Protein AF-A0A0F0H0Y7-F1 (afdb_monomer)

Organism: Lentzea aerocolonigenes (NCBI:txid68170)

Nearest PDB structures (foldseek):
  8iyj-assembly1_V0  TM=3.635E-01  e=3.062E+00  Mus musculus
  8to0-assembly1_I  TM=4.991E-01  e=9.858E+00  Mus musculus
  7p3r-assembly1_D  TM=2.251E-01  e=3.666E+00  Vibrio cholerae O1 biovar El Tor str. N16961

pLDDT: mean 72.11, std 17.73, range [25.31, 97.62]

Radius of gyration: 48.22 Å; Cα contacts (8 Å, |Δi|>4): 812; chains: 1; bounding box: 88×88×118 Å

Secondary structure (DSSP, 8-state):
----EEEEE-EEEEEEEEEEEPPTTPEEEESS-TT-PPPHHHHHHHHHTTTTT--SEEEE--SSS--EEEEEEEEPPPHHHHHHHHHHPPTT-EEEETT-TT--S-EES-S-HHHHTTSSS---SSSHHHHTTT-SEEEEES--SBP-TTS------S-----SS---TTHHHHHHHHHHHHHHHHTS-HHHHHHHHHHS-HHHHHHHTTSHHHHHHHHHHHHHHHHHHHHHHHHHHHHHHS-TTTHHHHTSSTTHHHHHHHHHHHHHHHHTTSS-HHHHHHHHHHS-HHHHHHHHHH-HHHHHHHHHHHHH-BTB--HHHHHHHHHHHHHHHHHHHHT-TT--S-EEEEEEEETTEEEE-TTHHHH-TTSHHHHHHHHHHHHHHHTS-EEEEEEEEE--TTS--EEESHHHHHTHHHHHHHHHT-TT-BPP-------TT------S-HHHHHHHHHHHHHHHHHHHHHHTT-TT-HHHHHHHHHHHHHHHHHHHHHHHHHHHHHHHHHHHHHHHHHHHHHHHHHHHHHHHHHTT--GGGTHHHHHS-----PPPSS-TTHHHH-HHHHHHH-SSS------TTHHHHHH-GGGTTS-HHHHHHHHHHHHHHHHHHHHHHHHHHHHHHHHHHHHHHHHHHHHHHHHHHTT-

Mean predicted aligned error: 20.52 Å

InterPro domains:
  IPR049002 Putative adhesin Stv domain [PF21527] (6-113)

Foldseek 3Di:
DDLDAEEEEAAKAFAPPAKAFAAALAKEFAAADAQFWHQLLLSLVCQLVVNPLDGPDIFHQHLVDRTIDGFIKGWFDAPLSVVLSVLRHDPPYHYHTHPPDPRPTIFTQFPCRPVCVVHSRDHCGPGPCNVSVSHSYYYYHYTNRHDPVPDDSDPPPDDDDDPPDDDDDRNVVVVVVLVVVVVVLVPDDPVVNVVVLVVDDSSNNSSNCSHPVSVLSVLLVVLVVLCVQQNLLSSLQSLVSDDPVSNVSVPPDPPNVVSNVVVVVVLVCVVVVVDALQCLLVVVVVDDPSNLVSCCVNPVPSSVRSVVSCVVAVNGCDPVNLLVLQLVQVVVVLVVVVVPPPDPDKDFWKWWDDPLHIHTNLVVLVVPCPDPVSVSSSVSNNVVRVVTDIDGSQWIWDDPDPDAIEIDGNRCVVNVVSVVVSCVVDPRYDHDPDDDADDPPQLDDDDDFDPLVVLSVLLVVLVVLLVVVVVVDDDPDPSNVVSLVVNLVSLVVSLVVLVVVLVLLVVLLVLLVVLLVLLVVLLVLLVVLLVCVVVPHDSVVSLVVNLPDDDDQDDDSDDPVRLVSPVVLVVLVPPDPDDLRVPPCLNVQLVPPVNVPDDSSVSSVVNSVSSVVVNVSSVSSSVVSVVVSVVSVVVSCVSSCVSSNVVRNSVD

Solvent-accessible surface area (backbone atoms only — not comparable to full-atom values): 36136 Å² total; per-residue (Å²): 131,77,74,37,61,31,39,42,36,27,49,30,25,20,57,90,92,43,56,22,65,38,39,44,66,20,35,39,30,28,66,36,54,88,62,29,71,43,57,57,36,59,47,45,43,28,47,49,50,76,50,71,43,58,58,79,40,76,49,63,14,38,67,88,51,94,40,70,44,73,30,36,29,28,26,53,56,55,73,66,56,48,51,42,53,58,64,31,48,46,92,88,63,47,76,46,55,36,54,50,95,85,43,90,56,68,41,28,38,47,73,42,41,73,65,37,62,73,44,66,26,57,55,85,42,85,9,51,51,29,74,46,65,64,37,40,32,36,36,44,39,36,25,34,21,70,62,60,95,86,57,78,88,71,78,82,76,90,75,78,92,79,81,90,84,80,88,66,92,52,51,63,55,53,51,52,52,51,48,53,53,48,55,56,50,68,73,43,56,69,75,53,38,54,55,54,54,72,67,43,56,69,46,54,42,45,37,49,47,49,38,66,76,49,29,35,50,49,43,23,49,52,33,51,50,28,30,77,70,20,30,48,33,22,27,38,40,51,51,70,70,43,55,83,85,51,41,66,30,39,42,74,46,90,64,46,53,61,40,35,51,51,41,50,53,60,53,45,29,53,78,71,57,79,42,50,52,50,46,19,16,62,56,55,67,72,47,50,74,52,32,53,56,21,28,44,75,57,39,48,68,62,36,52,53,41,53,50,28,22,65,78,18,67,88,16,65,47,74,67,53,53,44,55,50,32,51,54,49,39,52,50,55,50,51,59,58,66,68,49,88,75,74,85,65,76,43,70,35,36,25,32,53,48,100,70,41,60,37,60,44,64,68,58,48,74,73,48,68,87,40,78,70,54,30,53,53,29,54,53,50,50,57,55,47,73,77,39,60,73,31,76,55,10,31,32,43,38,65,53,92,97,51,68,39,20,57,39,46,66,48,45,64,78,29,41,72,42,53,55,53,56,32,74,73,43,96,74,51,39,71,70,83,86,85,62,70,54,75,96,83,69,93,76,85,82,78,98,42,79,67,64,50,58,47,50,54,51,41,52,51,37,50,52,51,33,50,55,48,56,72,72,68,52,92,85,35,72,64,44,57,50,35,53,52,52,37,49,52,47,42,50,53,41,46,53,51,50,49,55,48,50,56,50,50,50,51,50,47,52,53,54,49,53,55,51,62,66,47,50,64,54,49,52,51,43,46,53,48,43,53,37,44,76,74,67,47,66,61,81,77,49,49,62,69,62,68,69,61,74,80,73,84,74,73,71,92,57,52,80,69,59,40,66,70,34,61,73,58,31,61,72,70,57,70,64,92,63,78,81,67,71,62,87,52,54,68,56,62,76,66,38,75,93,58,67,86,54,65,67,66,60,56,43,48,53,51,38,51,53,40,51,52,44,48,52,55,50,48,52,46,50,50,52,48,47,53,49,48,48,55,48,45,57,46,48,48,52,49,46,47,56,40,55,27,50,48,22,48,72,68,106

Sequence (652 aa):
MSRGTVFLMGHGAVADGEHARVPAGTRLHLYALAGENLAWPVGLAAVSTAGASGALTVVTGSGDEAIMCPNVTLGPLSPSDVEQARAIAPSGVRLVLAGEQGDTGVRPLCDQPDVCGSAAGEHRCTGWFGVLADATDLHLLACLSAADPGAPLTVVTGEERYWTDRGEVGTATLVEELEEIAEDFAKLPDEQKVITYYSWPTATRALMRGIGSIDEWAVALHGCEAYDRDGPFGLLRHVRGLDPRQRPAAFNVVGLEAVVRWAEEWISQWRSGTAGPEDAARRWATLGERDRLALAETDPEVHEVVRAWARAFPDGVEAETVRLIADAHNRAVLAELVDLSDFTDDETIDCVVGDGIAVLAPKLLEDRDDEAVNAQAAGVLRRWCAGHPVFPDGVVITVPDDEQPELTGLAVEAARPYWAELAAGGPLLMMPIRRRTLGLAELTSFADTTIPEACNAAVRTLVADYNAVAAAGESGSAALRAARRKLRAAVRERDELVHELADRLTRVFNQTVEYYLAAQPFGELCRAALHGVELGADLALVLPGLAEYRFLKLPSPLTAAEAKEWPALAEHVTGTGEFLVAPEDGRDDLLDPARQGEKPGARLAELVHGMEVYEEVVGGRVHAFQIFAQEMAERFETALDDGEQLLSELDA

Structure (mmCIF, N/CA/C/O backbone):
data_AF-A0A0F0H0Y7-F1
#
_entry.id   AF-A0A0F0H0Y7-F1
#
loop_
_atom_site.group_PDB
_atom_site.id
_atom_site.type_symbol
_atom_site.label_atom_id
_atom_site.label_alt_id
_atom_site.label_comp_id
_atom_site.label_asym_id
_atom_site.label_entity_id
_atom_site.label_seq_id
_atom_site.pdbx_PDB_ins_code
_atom_site.Cartn_x
_atom_site.Cartn_y
_atom_site.Cartn_z
_atom_site.occupancy
_atom_site.B_iso_or_equiv
_atom_site.auth_seq_id
_atom_site.auth_comp_id
_atom_site.auth_asym_id
_atom_site.auth_atom_id
_atom_site.pdbx_PDB_model_num
ATOM 1 N N . MET A 1 1 ? 17.834 -26.950 -36.581 1.00 40.81 1 MET A N 1
ATOM 2 C CA . MET A 1 1 ? 18.018 -25.604 -36.005 1.00 40.81 1 MET A CA 1
ATOM 3 C C . MET A 1 1 ? 19.162 -24.964 -36.764 1.00 40.81 1 MET A C 1
ATOM 5 O O . MET A 1 1 ? 20.220 -25.576 -36.844 1.00 40.81 1 MET A O 1
ATOM 9 N N . SER A 1 2 ? 18.915 -23.860 -37.468 1.00 38.28 2 SER A N 1
ATOM 10 C CA . SER A 1 2 ? 19.955 -23.181 -38.244 1.00 38.28 2 SER A CA 1
ATOM 11 C C . SER A 1 2 ? 21.007 -22.630 -37.287 1.00 38.28 2 SER A C 1
ATOM 13 O O . SER A 1 2 ? 20.664 -21.832 -36.419 1.00 38.28 2 SER A O 1
ATOM 15 N N . ARG A 1 3 ? 22.270 -23.038 -37.463 1.00 53.25 3 ARG A N 1
ATOM 16 C CA . ARG A 1 3 ? 23.423 -22.236 -37.027 1.00 53.25 3 ARG A CA 1
ATOM 17 C C . ARG A 1 3 ? 23.171 -20.817 -37.533 1.00 53.25 3 ARG A C 1
ATOM 19 O O . ARG A 1 3 ? 22.912 -20.663 -38.727 1.00 53.25 3 ARG A O 1
ATOM 26 N N . GLY A 1 4 ? 23.063 -19.849 -36.635 1.00 72.44 4 GLY A N 1
ATOM 27 C CA . GLY A 1 4 ? 22.328 -18.626 -36.940 1.00 72.44 4 GLY A CA 1
ATOM 28 C C . GLY A 1 4 ? 22.895 -17.403 -36.252 1.00 72.44 4 GLY A C 1
ATOM 29 O O . GLY A 1 4 ? 23.559 -17.509 -35.225 1.00 72.44 4 GLY A O 1
ATOM 30 N N . THR A 1 5 ? 22.614 -16.255 -36.858 1.00 87.88 5 THR A N 1
ATOM 31 C CA . THR A 1 5 ? 22.876 -14.926 -36.316 1.00 87.88 5 THR A CA 1
ATOM 32 C C . THR A 1 5 ? 22.179 -14.753 -34.970 1.00 87.88 5 THR A C 1
ATOM 34 O O . THR A 1 5 ? 20.967 -14.958 -34.860 1.00 87.88 5 THR A O 1
ATOM 37 N N . VAL A 1 6 ? 22.948 -14.374 -33.953 1.00 93.31 6 VAL A N 1
ATOM 38 C CA . VAL A 1 6 ? 22.487 -14.116 -32.589 1.00 93.31 6 VAL A CA 1
ATOM 39 C C . VAL A 1 6 ? 22.827 -12.684 -32.213 1.00 93.31 6 VAL A C 1
ATOM 41 O O . VAL A 1 6 ? 23.955 -12.246 -32.416 1.00 93.31 6 VAL A O 1
ATOM 44 N N . PHE A 1 7 ? 21.870 -11.971 -31.631 1.00 94.81 7 PHE A N 1
ATOM 45 C CA . PHE A 1 7 ? 22.094 -10.674 -31.000 1.00 94.81 7 PHE A CA 1
ATOM 46 C C . PHE A 1 7 ? 22.129 -10.884 -29.497 1.00 94.81 7 PHE A C 1
ATOM 48 O O . PHE A 1 7 ? 21.162 -11.389 -28.934 1.00 94.81 7 PHE A O 1
ATOM 55 N N . LEU A 1 8 ? 23.239 -10.528 -28.864 1.00 94.50 8 LEU A N 1
ATOM 56 C CA . LEU A 1 8 ? 23.427 -10.575 -27.423 1.00 94.50 8 LEU A CA 1
ATOM 57 C C . LEU A 1 8 ? 23.456 -9.142 -26.894 1.00 94.50 8 LEU A C 1
ATOM 59 O O . LEU A 1 8 ? 24.340 -8.372 -27.267 1.00 94.50 8 LEU A O 1
ATOM 63 N N . MET A 1 9 ? 22.496 -8.793 -26.042 1.00 93.94 9 MET A N 1
ATOM 64 C CA . MET A 1 9 ? 22.323 -7.436 -25.523 1.00 93.94 9 MET A CA 1
ATOM 65 C C . MET A 1 9 ? 22.346 -7.421 -23.992 1.00 93.94 9 MET A C 1
ATOM 67 O O . MET A 1 9 ? 21.744 -8.282 -23.349 1.00 93.94 9 MET A O 1
ATOM 71 N N . GLY A 1 10 ? 23.039 -6.441 -23.413 1.00 91.38 10 GLY A N 1
ATOM 72 C CA . GLY A 1 10 ? 23.183 -6.283 -21.965 1.00 91.38 10 GLY A CA 1
ATOM 73 C C . GLY A 1 10 ? 23.973 -5.029 -21.593 1.00 91.38 10 GLY A C 1
ATOM 74 O O . GLY A 1 10 ? 24.615 -4.416 -22.448 1.00 91.38 10 GLY A O 1
ATOM 75 N N . HIS A 1 11 ? 23.962 -4.653 -20.313 1.00 86.88 11 HIS A N 1
ATOM 76 C CA . HIS A 1 11 ? 24.854 -3.599 -19.823 1.00 86.88 11 HIS A CA 1
ATOM 77 C C . HIS A 1 11 ? 26.279 -4.148 -19.731 1.00 86.88 11 HIS A C 1
ATOM 79 O O . HIS A 1 11 ? 26.559 -5.008 -18.900 1.00 86.88 11 HIS A O 1
ATOM 85 N N . GLY A 1 12 ? 27.158 -3.687 -20.620 1.00 86.00 12 GLY A N 1
ATOM 86 C CA . GLY A 1 12 ? 28.533 -4.171 -20.721 1.00 86.00 12 GLY A CA 1
ATOM 87 C C . GLY A 1 12 ? 29.523 -3.391 -19.871 1.00 86.00 12 GLY A C 1
ATOM 88 O O . GLY A 1 12 ? 29.410 -2.178 -19.729 1.00 86.00 12 GLY A O 1
ATOM 89 N N . ALA A 1 13 ? 30.510 -4.107 -19.350 1.00 84.94 13 ALA A N 1
ATOM 90 C CA . ALA A 1 13 ? 31.694 -3.555 -18.714 1.00 84.94 13 ALA A CA 1
ATOM 91 C C . ALA A 1 13 ? 32.926 -4.369 -19.097 1.00 84.94 13 ALA A C 1
ATOM 93 O O . ALA A 1 13 ? 32.870 -5.599 -19.159 1.00 84.94 13 ALA A O 1
ATOM 94 N N . VAL A 1 14 ? 34.048 -3.692 -19.321 1.00 83.12 14 VAL A N 1
ATOM 95 C CA . VAL A 1 14 ? 35.339 -4.332 -19.591 1.00 83.12 14 VAL A CA 1
ATOM 96 C C . VAL A 1 14 ? 36.247 -4.118 -18.385 1.00 83.12 14 VAL A C 1
ATOM 98 O O . VAL A 1 14 ? 36.438 -2.989 -17.947 1.00 83.12 14 VAL A O 1
ATOM 101 N N . ALA A 1 15 ? 36.802 -5.192 -17.828 1.00 77.31 15 ALA A N 1
ATOM 102 C CA . ALA A 1 15 ? 37.879 -5.069 -16.852 1.00 77.31 15 ALA A CA 1
ATOM 103 C C . ALA A 1 15 ? 39.193 -4.733 -17.576 1.00 77.31 15 ALA A C 1
ATOM 105 O O . ALA A 1 15 ? 39.486 -5.294 -18.638 1.00 77.31 15 ALA A O 1
ATOM 106 N N . ASP A 1 16 ? 39.983 -3.816 -17.016 1.00 72.75 16 ASP A N 1
ATOM 107 C CA . ASP A 1 16 ? 41.214 -3.335 -17.648 1.00 72.75 16 ASP A CA 1
ATOM 108 C C . ASP A 1 16 ? 42.163 -4.486 -18.013 1.00 72.75 16 ASP A C 1
ATOM 110 O O . ASP A 1 16 ? 42.588 -5.277 -17.171 1.00 72.75 16 ASP A O 1
ATOM 114 N N . GLY A 1 17 ? 42.525 -4.559 -19.297 1.00 70.50 17 GLY A N 1
ATOM 115 C CA . GLY A 1 17 ? 43.460 -5.555 -19.822 1.00 70.50 17 GLY A CA 1
ATOM 116 C C . GLY A 1 17 ? 42.882 -6.962 -20.014 1.00 70.50 17 GLY A C 1
ATOM 117 O O . GLY A 1 17 ? 43.587 -7.822 -20.550 1.00 70.50 17 GLY A O 1
ATOM 118 N N . GLU A 1 18 ? 41.619 -7.212 -19.664 1.00 83.69 18 GLU A N 1
ATOM 119 C CA . GLU A 1 18 ? 41.000 -8.523 -19.853 1.00 83.69 18 GLU A CA 1
ATOM 120 C C . GLU A 1 18 ? 40.531 -8.754 -21.292 1.00 83.69 18 GLU A C 1
ATOM 122 O O . GLU A 1 18 ? 39.771 -7.979 -21.877 1.00 83.69 18 GLU A O 1
ATOM 127 N N . HIS A 1 19 ? 40.958 -9.882 -21.858 1.00 87.25 19 HIS A N 1
ATOM 128 C CA . HIS A 1 19 ? 40.626 -10.276 -23.220 1.00 87.25 19 HIS A CA 1
ATOM 129 C C . HIS A 1 19 ? 40.159 -11.731 -23.271 1.00 87.25 19 HIS A C 1
ATOM 131 O O . HIS A 1 19 ? 40.652 -12.590 -22.541 1.00 87.25 19 HIS A O 1
ATOM 137 N N . ALA A 1 20 ? 39.242 -12.021 -24.190 1.00 89.31 20 ALA A N 1
ATOM 138 C CA . ALA A 1 20 ? 38.773 -13.363 -24.496 1.00 89.31 20 ALA A CA 1
ATOM 139 C C . ALA A 1 20 ? 39.093 -13.718 -25.951 1.00 89.31 20 ALA A C 1
ATOM 141 O O . ALA A 1 20 ? 39.090 -12.859 -26.831 1.00 89.31 20 ALA A O 1
ATOM 142 N N . ARG A 1 21 ? 39.360 -14.998 -26.222 1.00 87.88 21 ARG A N 1
ATOM 143 C CA . ARG A 1 21 ? 39.448 -15.498 -27.602 1.00 87.88 21 ARG A CA 1
ATOM 144 C C . ARG A 1 21 ? 38.060 -15.580 -28.209 1.00 87.88 21 ARG A C 1
ATOM 146 O O . ARG A 1 21 ? 37.158 -16.101 -27.560 1.00 87.88 21 ARG A O 1
ATOM 153 N N . VAL A 1 22 ? 37.898 -15.167 -29.458 1.00 88.50 22 VAL A N 1
ATOM 154 C CA . VAL A 1 22 ? 36.646 -15.415 -30.188 1.00 88.50 22 VAL A CA 1
ATOM 155 C C . VAL A 1 22 ? 36.580 -16.900 -30.589 1.00 88.50 22 VAL A C 1
ATOM 157 O O . VAL A 1 22 ? 37.588 -17.422 -31.075 1.00 88.50 22 VAL A O 1
ATOM 160 N N . PRO A 1 23 ? 35.447 -17.607 -30.383 1.00 88.81 23 PRO A N 1
ATOM 161 C CA . PRO A 1 23 ? 35.319 -19.012 -30.763 1.00 88.81 23 PRO A CA 1
ATOM 162 C C . PRO A 1 23 ? 35.613 -19.263 -32.245 1.00 88.81 23 PRO A C 1
ATOM 164 O O . PRO A 1 23 ? 35.274 -18.451 -33.110 1.00 88.81 23 PRO A O 1
ATOM 167 N N . ALA A 1 24 ? 36.224 -20.407 -32.554 1.00 85.38 24 ALA A N 1
ATOM 168 C CA . ALA A 1 24 ? 36.567 -20.750 -33.930 1.00 85.38 24 ALA A CA 1
ATOM 169 C C . ALA A 1 24 ? 35.307 -20.880 -34.806 1.00 85.38 24 ALA A C 1
ATOM 171 O O . ALA A 1 24 ? 34.382 -21.623 -34.482 1.00 85.38 24 ALA A O 1
ATOM 172 N N . GLY A 1 25 ? 35.285 -20.176 -35.943 1.00 84.81 25 GLY A N 1
ATOM 173 C CA . GLY A 1 25 ? 34.135 -20.160 -36.854 1.00 84.81 25 GLY A CA 1
ATOM 174 C C . GLY A 1 25 ? 33.016 -19.187 -36.464 1.00 84.81 25 GLY A C 1
ATOM 175 O O . GLY A 1 25 ? 32.014 -19.122 -37.179 1.00 84.81 25 GLY A O 1
ATOM 176 N N . THR A 1 26 ? 33.188 -18.414 -35.387 1.00 89.81 26 THR A N 1
ATOM 177 C CA . THR A 1 26 ? 32.274 -17.338 -34.988 1.00 89.81 26 THR A CA 1
ATOM 178 C C . THR A 1 26 ? 32.805 -15.982 -35.453 1.00 89.81 26 THR A C 1
ATOM 180 O O . THR A 1 26 ? 33.984 -15.665 -35.291 1.00 89.81 26 THR A O 1
ATOM 183 N N . ARG A 1 27 ? 31.923 -15.148 -36.007 1.00 90.19 27 ARG A N 1
ATOM 184 C CA . ARG A 1 27 ? 32.163 -13.721 -36.250 1.00 90.19 27 ARG A CA 1
ATOM 185 C C . ARG A 1 27 ? 31.498 -12.914 -35.145 1.00 90.19 27 ARG A C 1
ATOM 187 O O . ARG A 1 27 ? 30.279 -12.952 -35.012 1.00 90.19 27 ARG A O 1
ATOM 194 N N . LEU A 1 28 ? 32.297 -12.209 -34.357 1.00 90.06 28 LEU A N 1
ATOM 195 C CA . LEU A 1 28 ? 31.837 -11.279 -33.337 1.00 90.06 28 LEU A CA 1
ATOM 196 C C . LEU A 1 28 ? 31.743 -9.874 -33.937 1.00 90.06 28 LEU A C 1
ATOM 198 O O . LEU A 1 28 ? 32.743 -9.322 -34.389 1.00 90.06 28 LEU A O 1
ATOM 202 N N . HIS A 1 29 ? 30.551 -9.293 -33.917 1.00 90.38 29 HIS A N 1
ATOM 203 C CA . HIS A 1 29 ? 30.265 -7.943 -34.394 1.00 90.38 29 HIS A CA 1
ATOM 204 C C . HIS A 1 29 ? 30.119 -7.009 -33.189 1.00 90.38 29 HIS A C 1
ATOM 206 O O . HIS A 1 29 ? 29.271 -7.249 -32.329 1.00 90.38 29 HIS A O 1
ATOM 212 N N . LEU A 1 30 ? 30.943 -5.964 -33.122 1.00 86.06 30 LEU A N 1
ATOM 213 C CA . LEU A 1 30 ? 30.964 -4.959 -32.058 1.00 86.06 30 LEU A CA 1
ATOM 214 C C . LEU A 1 30 ? 30.451 -3.617 -32.590 1.00 86.06 30 LEU A C 1
ATOM 216 O O . LEU A 1 30 ? 30.866 -3.163 -33.658 1.00 86.06 30 LEU A O 1
ATOM 220 N N . TYR A 1 31 ? 29.571 -2.978 -31.823 1.00 85.56 31 TYR A N 1
ATOM 221 C CA . TYR A 1 31 ? 28.911 -1.718 -32.195 1.00 85.56 31 TYR A CA 1
ATOM 222 C C . TYR A 1 31 ? 29.383 -0.504 -31.381 1.00 85.56 31 TYR A C 1
ATOM 224 O O . TYR A 1 31 ? 28.886 0.596 -31.586 1.00 85.56 31 TYR A O 1
AT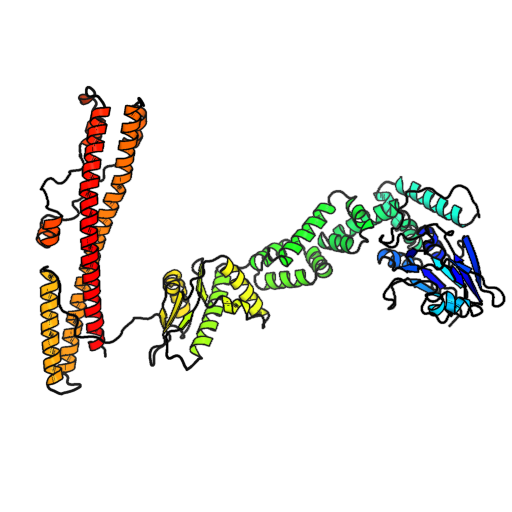OM 232 N N . ALA A 1 32 ? 30.354 -0.697 -30.489 1.00 82.19 32 ALA A N 1
ATOM 233 C CA . ALA A 1 32 ? 31.079 0.358 -29.787 1.00 82.19 32 ALA A CA 1
ATOM 234 C C . ALA A 1 32 ? 32.588 0.123 -29.960 1.00 82.19 32 ALA A C 1
ATOM 236 O O . ALA A 1 32 ? 33.005 -1.015 -30.209 1.00 82.19 32 ALA A O 1
ATOM 237 N N . LEU A 1 33 ? 33.405 1.173 -29.846 1.00 79.06 33 LEU A N 1
ATOM 238 C CA . LEU A 1 33 ? 34.859 1.017 -29.782 1.00 79.06 33 LEU A CA 1
ATOM 239 C C . LEU A 1 33 ? 35.287 0.634 -28.360 1.00 79.06 33 LEU A C 1
ATOM 241 O O . LEU A 1 33 ? 34.561 0.838 -27.388 1.00 79.06 33 LEU A O 1
ATOM 245 N N . ALA A 1 34 ? 36.482 0.059 -28.228 1.00 76.25 34 ALA A N 1
ATOM 246 C CA . ALA A 1 34 ? 37.040 -0.263 -26.919 1.00 76.25 34 ALA A CA 1
ATOM 247 C C . ALA A 1 34 ? 37.189 1.010 -26.067 1.00 76.25 34 ALA A C 1
ATOM 249 O O . ALA A 1 34 ? 37.776 1.990 -26.522 1.00 76.25 34 ALA A O 1
ATOM 250 N N . GLY A 1 35 ? 36.683 0.978 -24.833 1.00 74.88 35 GLY A N 1
ATOM 251 C CA . GLY A 1 35 ? 36.652 2.131 -23.933 1.00 74.88 35 GLY A CA 1
ATOM 252 C C . GLY A 1 35 ? 35.391 2.996 -24.044 1.00 74.88 35 GLY A C 1
ATOM 253 O O . GLY A 1 35 ? 35.214 3.886 -23.217 1.00 74.88 35 GLY A O 1
ATOM 254 N N . GLU A 1 36 ? 34.500 2.733 -25.003 1.00 79.75 36 GLU A N 1
ATOM 255 C CA . GLU A 1 36 ? 33.333 3.578 -25.276 1.00 79.75 36 GLU A CA 1
ATOM 256 C C . GLU A 1 36 ? 32.006 2.934 -24.856 1.00 79.75 36 GLU A C 1
ATOM 258 O O . GLU A 1 36 ? 31.857 1.712 -24.761 1.00 79.75 36 GLU A O 1
ATOM 263 N N . ASN A 1 37 ? 31.004 3.782 -24.622 1.00 80.00 37 ASN A N 1
ATOM 264 C CA . ASN A 1 37 ? 29.630 3.355 -24.381 1.00 80.00 37 ASN A CA 1
ATOM 265 C C . ASN A 1 37 ? 28.885 3.168 -25.708 1.00 80.00 37 ASN A C 1
ATOM 267 O O . ASN A 1 37 ? 29.063 3.945 -26.645 1.00 80.00 37 ASN A O 1
ATOM 271 N N . LEU A 1 38 ? 28.009 2.165 -25.773 1.00 81.62 38 LEU A N 1
ATOM 272 C CA . LEU A 1 38 ? 27.125 1.978 -26.920 1.00 81.62 38 LEU A CA 1
ATOM 273 C C . LEU A 1 38 ? 25.905 2.893 -26.782 1.00 81.62 38 LEU A C 1
ATOM 275 O O . LEU A 1 38 ? 25.152 2.775 -25.816 1.00 81.62 38 LEU A O 1
ATOM 279 N N . ALA A 1 39 ? 25.667 3.755 -27.771 1.00 75.81 39 ALA A N 1
ATOM 280 C CA . ALA A 1 39 ? 24.421 4.509 -27.851 1.00 75.81 39 ALA A CA 1
ATOM 281 C C . ALA A 1 39 ? 23.236 3.550 -28.066 1.00 75.81 39 ALA A C 1
ATOM 283 O O . ALA A 1 39 ? 23.225 2.757 -29.012 1.00 75.81 39 ALA A O 1
ATOM 284 N N . TRP A 1 40 ? 22.221 3.633 -27.204 1.00 82.62 40 TRP A N 1
ATOM 285 C CA . TRP A 1 40 ? 21.067 2.728 -27.236 1.00 82.62 40 TRP A CA 1
ATOM 286 C C . TRP A 1 40 ? 20.352 2.671 -28.604 1.00 82.62 40 TRP A C 1
ATOM 288 O O . TRP A 1 40 ? 20.140 1.557 -29.095 1.00 82.62 40 TRP A O 1
ATOM 298 N N . PRO A 1 41 ? 20.085 3.801 -29.305 1.00 76.75 41 PRO A N 1
ATOM 299 C CA . PRO A 1 41 ? 19.500 3.770 -30.649 1.00 76.75 41 PRO A CA 1
ATOM 300 C C . PRO A 1 41 ? 20.314 2.964 -31.666 1.00 76.75 41 PRO A C 1
ATOM 302 O O . PRO A 1 41 ? 19.735 2.301 -32.522 1.00 76.75 41 PRO A O 1
ATOM 305 N N . VAL A 1 42 ? 21.648 2.967 -31.564 1.00 79.25 42 VAL A N 1
ATOM 306 C CA . VAL A 1 42 ? 22.532 2.205 -32.465 1.00 79.25 42 VAL A CA 1
ATOM 307 C C . VAL A 1 42 ? 22.385 0.706 -32.216 1.00 79.25 42 VAL A C 1
ATOM 309 O O . VAL A 1 42 ? 22.274 -0.075 -33.164 1.00 79.25 42 VAL A O 1
ATOM 312 N N . GLY A 1 43 ? 22.324 0.300 -30.944 1.00 85.00 43 GLY A N 1
ATOM 313 C CA . GLY A 1 43 ? 22.066 -1.089 -30.570 1.00 85.00 43 GLY A CA 1
ATOM 314 C C . GLY A 1 43 ? 20.705 -1.575 -31.073 1.00 85.00 43 GLY A C 1
ATOM 315 O O . GLY A 1 43 ? 20.611 -2.628 -31.706 1.00 85.00 43 GLY A O 1
ATOM 316 N N . LEU A 1 44 ? 19.660 -0.770 -30.874 1.00 85.00 44 LEU A N 1
ATOM 317 C CA . LEU A 1 44 ? 18.323 -1.052 -31.395 1.00 85.00 44 LEU A CA 1
ATOM 318 C C . LEU A 1 44 ? 18.300 -1.099 -32.934 1.00 85.00 44 LEU A C 1
ATOM 320 O O . LEU A 1 44 ? 17.717 -2.004 -33.534 1.00 85.00 44 LEU A O 1
ATOM 324 N N . ALA A 1 45 ? 18.991 -0.185 -33.609 1.00 80.62 45 ALA A N 1
ATOM 325 C CA . ALA A 1 45 ? 19.079 -0.184 -35.064 1.00 80.62 45 ALA A CA 1
ATOM 326 C C . ALA A 1 45 ? 19.721 -1.469 -35.599 1.00 80.62 45 ALA A C 1
ATOM 328 O O . ALA A 1 45 ? 19.214 -2.058 -36.558 1.00 80.62 45 ALA A O 1
ATOM 329 N N . ALA A 1 46 ? 20.778 -1.953 -34.944 1.00 84.62 46 ALA A N 1
ATOM 330 C CA . ALA A 1 46 ? 21.423 -3.213 -35.294 1.00 84.62 46 ALA A CA 1
ATOM 331 C C . ALA A 1 46 ? 20.459 -4.403 -35.207 1.00 84.62 46 ALA A C 1
ATOM 333 O O . ALA A 1 46 ? 20.410 -5.209 -36.135 1.00 84.62 46 ALA A O 1
ATOM 334 N N . VAL A 1 47 ? 19.640 -4.488 -34.155 1.00 88.44 47 VAL A N 1
ATOM 335 C CA . VAL A 1 47 ? 18.619 -5.545 -34.035 1.00 88.44 47 VAL A CA 1
ATOM 336 C C . VAL A 1 47 ? 17.547 -5.399 -35.118 1.00 88.44 47 VAL A C 1
ATOM 338 O O . VAL A 1 47 ? 17.257 -6.363 -35.829 1.00 88.44 47 VAL A O 1
ATOM 341 N N . SER A 1 48 ? 16.977 -4.200 -35.278 1.00 83.62 48 SER A N 1
ATOM 342 C CA . SER A 1 48 ? 15.855 -3.953 -36.200 1.00 83.62 48 SER A CA 1
ATOM 343 C C . SER A 1 48 ? 16.208 -4.207 -37.670 1.00 83.62 48 SER A C 1
ATOM 345 O O . SER A 1 48 ? 15.369 -4.649 -38.452 1.00 83.62 48 SER A O 1
ATOM 347 N N . THR A 1 49 ? 17.470 -3.985 -38.042 1.00 80.62 49 THR A N 1
ATOM 348 C CA . THR A 1 49 ? 17.986 -4.186 -39.402 1.00 80.62 49 THR A CA 1
ATOM 349 C C . THR A 1 49 ? 18.657 -5.548 -39.595 1.00 80.62 49 THR A C 1
ATOM 351 O O . THR A 1 49 ? 19.286 -5.780 -40.627 1.00 80.62 49 THR A O 1
ATOM 354 N N . ALA A 1 50 ? 18.555 -6.449 -38.607 1.00 82.62 50 ALA A N 1
ATOM 355 C CA . ALA A 1 50 ? 19.250 -7.738 -38.584 1.00 82.62 50 ALA A CA 1
ATOM 356 C C . ALA A 1 50 ? 20.761 -7.615 -38.888 1.00 82.62 50 ALA A C 1
ATOM 358 O O . ALA A 1 50 ? 21.349 -8.458 -39.564 1.00 82.62 50 ALA A O 1
ATOM 359 N N . GLY A 1 51 ? 21.390 -6.556 -38.370 1.00 75.00 51 GLY A N 1
ATOM 360 C CA . GLY A 1 51 ? 22.825 -6.292 -38.456 1.00 75.00 51 GLY A CA 1
ATOM 361 C C . GLY A 1 51 ? 23.253 -5.445 -39.657 1.00 75.00 51 GLY A C 1
ATOM 362 O O . GLY A 1 51 ? 24.441 -5.147 -39.780 1.00 75.00 51 GLY A O 1
ATOM 363 N N . ALA A 1 52 ? 22.322 -5.024 -40.522 1.00 70.44 52 ALA A N 1
ATOM 364 C CA . ALA A 1 52 ? 22.643 -4.251 -41.724 1.00 70.44 52 ALA A CA 1
ATOM 365 C C . ALA A 1 52 ? 23.099 -2.806 -41.446 1.00 70.44 52 ALA A C 1
ATOM 367 O O . ALA A 1 52 ? 23.673 -2.185 -42.337 1.00 70.44 52 ALA A O 1
ATOM 368 N N . SER A 1 53 ? 22.912 -2.290 -40.224 1.00 63.22 53 SER A N 1
ATOM 369 C CA . SER A 1 53 ? 23.425 -0.976 -39.796 1.00 63.22 53 SER A CA 1
ATOM 370 C C . SER A 1 53 ? 24.958 -0.870 -39.769 1.00 63.22 53 SER A C 1
ATOM 372 O O . SER A 1 53 ? 25.482 0.232 -39.654 1.00 63.22 53 SER A O 1
ATOM 374 N N . GLY A 1 54 ? 25.673 -1.992 -39.923 1.00 66.44 54 GLY A N 1
ATOM 375 C CA . GLY A 1 54 ? 27.134 -2.041 -39.970 1.00 66.44 54 GLY A CA 1
ATOM 376 C C . GLY A 1 54 ? 27.757 -2.029 -38.574 1.00 66.44 54 GLY A C 1
ATOM 377 O O . GLY A 1 54 ? 27.535 -1.122 -37.779 1.00 66.44 54 GLY A O 1
ATOM 378 N N . ALA A 1 55 ? 28.539 -3.059 -38.259 1.00 73.75 55 ALA A N 1
ATOM 379 C CA . ALA A 1 55 ? 29.316 -3.098 -37.025 1.00 73.75 55 ALA A CA 1
ATOM 380 C C . ALA A 1 55 ? 30.572 -2.227 -37.162 1.00 73.75 55 ALA A C 1
ATOM 382 O O . ALA A 1 55 ? 31.200 -2.226 -38.220 1.00 73.75 55 ALA A O 1
ATOM 383 N N . LEU A 1 56 ? 30.969 -1.544 -36.086 1.00 72.44 56 LEU A N 1
ATOM 384 C CA . LEU A 1 56 ? 32.211 -0.762 -36.052 1.00 72.44 56 LEU A CA 1
ATOM 385 C C . LEU A 1 56 ? 33.446 -1.663 -36.122 1.00 72.44 56 LEU A C 1
ATOM 387 O O . LEU A 1 56 ? 34.497 -1.277 -36.625 1.00 72.44 56 LEU A O 1
ATOM 391 N N . THR A 1 57 ? 33.350 -2.874 -35.577 1.00 76.25 57 THR A N 1
ATOM 392 C CA . THR A 1 57 ? 34.439 -3.850 -35.612 1.00 76.25 57 THR A CA 1
ATOM 393 C C . THR A 1 57 ? 33.871 -5.251 -35.775 1.00 76.25 57 THR A C 1
ATOM 395 O O . THR A 1 57 ? 32.939 -5.640 -35.076 1.00 76.25 57 THR A O 1
ATOM 398 N N . VAL A 1 58 ? 34.454 -6.032 -36.687 1.00 81.69 58 VAL A N 1
ATOM 399 C CA . VAL A 1 58 ? 34.123 -7.449 -36.881 1.00 81.69 58 VAL A CA 1
ATOM 400 C C . VAL A 1 58 ? 35.363 -8.282 -36.595 1.00 81.69 58 VAL A C 1
ATOM 402 O O . VAL A 1 58 ? 36.368 -8.190 -37.296 1.00 81.69 58 VAL A O 1
ATOM 405 N N . VAL A 1 59 ? 35.284 -9.113 -35.562 1.00 82.19 59 VAL A N 1
ATOM 406 C CA . VAL A 1 59 ? 36.362 -9.990 -35.108 1.00 82.19 59 VAL A CA 1
ATOM 407 C C . VAL A 1 59 ? 35.991 -11.425 -35.471 1.00 82.19 59 VAL A C 1
ATOM 409 O O . VAL A 1 59 ? 34.996 -11.955 -34.988 1.00 82.19 59 VAL A O 1
ATOM 412 N N . THR A 1 60 ? 36.759 -12.070 -36.347 1.00 82.75 60 THR A N 1
ATOM 413 C CA . THR A 1 60 ? 36.455 -13.438 -36.804 1.00 82.75 60 THR A CA 1
ATOM 414 C C . THR A 1 60 ? 37.368 -14.433 -36.107 1.00 82.75 60 THR A C 1
ATOM 416 O O . THR A 1 60 ? 38.575 -14.354 -36.279 1.00 82.75 60 THR A O 1
ATOM 419 N N . GLY A 1 61 ? 36.821 -15.382 -35.349 1.00 77.44 61 GLY A N 1
ATOM 420 C CA . GLY A 1 61 ? 37.611 -16.443 -34.731 1.00 77.44 61 GLY A CA 1
ATOM 421 C C . GLY A 1 61 ? 38.130 -17.427 -35.779 1.00 77.44 61 GLY A C 1
ATOM 422 O O . GLY A 1 61 ? 37.349 -18.053 -36.503 1.00 77.44 61 GLY A O 1
ATOM 423 N N . SER A 1 62 ? 39.451 -17.583 -35.856 1.00 72.81 62 SER A N 1
ATOM 424 C CA . SER A 1 62 ? 40.108 -18.562 -36.726 1.00 72.81 62 SER A CA 1
ATOM 425 C C . SER A 1 62 ? 40.632 -19.744 -35.905 1.00 72.81 62 SER A C 1
ATOM 427 O O . SER A 1 62 ? 40.996 -19.579 -34.744 1.00 72.81 62 SER A O 1
ATOM 429 N N . GLY A 1 63 ? 40.664 -20.943 -36.494 1.00 62.94 63 GLY A N 1
ATOM 430 C CA . GLY A 1 63 ? 41.230 -22.127 -35.831 1.00 62.94 63 GLY A CA 1
ATOM 431 C C . GLY A 1 63 ? 42.761 -22.106 -35.730 1.00 62.94 63 GLY A C 1
ATOM 432 O O . GLY A 1 63 ? 43.320 -22.808 -34.892 1.00 62.94 63 GLY A O 1
ATOM 433 N N . ASP A 1 64 ? 43.425 -21.287 -36.551 1.00 61.62 64 ASP A N 1
ATOM 434 C CA . ASP A 1 64 ? 44.886 -21.275 -36.696 1.00 61.62 64 ASP A CA 1
ATOM 435 C C . ASP A 1 64 ? 45.559 -20.101 -35.955 1.00 61.62 64 ASP A C 1
ATOM 437 O O . ASP A 1 64 ? 46.733 -20.195 -35.596 1.00 61.62 64 ASP A O 1
ATOM 441 N N . GLU A 1 65 ? 44.829 -19.012 -35.678 1.00 61.94 65 GLU A N 1
ATOM 442 C CA . GLU A 1 65 ? 45.336 -17.809 -35.007 1.00 61.94 65 GLU A CA 1
ATOM 443 C C . GLU A 1 65 ? 44.409 -17.342 -33.873 1.00 61.94 65 GLU A C 1
ATOM 445 O O . GLU A 1 65 ? 43.185 -17.252 -34.019 1.00 61.94 65 GLU A O 1
ATOM 450 N N . ALA A 1 66 ? 45.018 -17.024 -32.727 1.00 60.84 66 ALA A N 1
ATOM 451 C CA . ALA A 1 66 ? 44.343 -16.568 -31.519 1.00 60.84 66 ALA A CA 1
ATOM 452 C C . ALA A 1 66 ? 43.877 -15.113 -31.653 1.00 60.84 66 ALA A C 1
ATOM 454 O O . ALA A 1 66 ? 44.573 -14.184 -31.247 1.00 60.84 66 ALA A O 1
ATOM 455 N N . ILE A 1 67 ? 42.683 -14.921 -32.207 1.00 78.31 67 ILE A N 1
ATOM 456 C CA . ILE A 1 67 ? 42.082 -13.596 -32.340 1.00 78.31 67 ILE A CA 1
ATOM 457 C C . ILE A 1 67 ? 41.333 -13.255 -31.043 1.00 78.31 67 ILE A C 1
ATOM 459 O O . ILE A 1 67 ? 40.419 -13.969 -30.620 1.00 78.31 67 ILE A O 1
ATOM 463 N N . MET A 1 68 ? 41.766 -12.170 -30.398 1.00 84.06 68 MET A N 1
ATOM 464 C CA . MET A 1 68 ? 41.272 -11.713 -29.097 1.00 84.06 68 MET A CA 1
ATOM 465 C C . MET A 1 68 ? 40.279 -10.553 -29.254 1.00 84.06 68 MET A C 1
ATOM 467 O O . MET A 1 68 ? 40.421 -9.721 -30.148 1.00 84.06 68 MET A O 1
ATOM 471 N N . CYS A 1 69 ? 39.320 -10.463 -28.339 1.00 86.38 69 CYS A N 1
ATOM 472 C CA . CYS A 1 69 ? 38.446 -9.310 -28.132 1.00 86.38 69 CYS A CA 1
ATOM 473 C C . CYS A 1 69 ? 38.441 -8.919 -26.642 1.00 86.38 69 CYS A C 1
ATOM 475 O O . CYS A 1 69 ? 38.855 -9.734 -25.812 1.00 86.38 69 CYS A O 1
ATOM 477 N N . PRO A 1 70 ? 37.965 -7.718 -26.268 1.00 88.75 70 PRO A N 1
ATOM 478 C CA . PRO A 1 70 ? 37.707 -7.389 -24.866 1.00 88.75 70 PRO A CA 1
ATOM 479 C C . PRO A 1 70 ? 36.796 -8.436 -24.212 1.00 88.75 70 PRO A C 1
ATOM 481 O O . PRO A 1 70 ? 35.822 -8.878 -24.829 1.00 88.75 70 PRO A O 1
ATOM 484 N N . ASN A 1 71 ? 37.103 -8.855 -22.982 1.00 91.56 71 ASN A N 1
ATOM 485 C CA . ASN A 1 71 ? 36.274 -9.819 -22.251 1.00 91.56 71 ASN A CA 1
ATOM 486 C C . ASN A 1 71 ? 35.110 -9.111 -21.544 1.00 91.56 71 ASN A C 1
ATOM 488 O O . ASN A 1 71 ? 35.143 -8.863 -20.342 1.00 91.56 71 ASN A O 1
ATOM 492 N N . VAL A 1 72 ? 34.088 -8.738 -22.312 1.00 91.94 72 VAL A N 1
ATOM 493 C CA . VAL A 1 72 ? 32.965 -7.946 -21.798 1.00 91.94 72 VAL A CA 1
ATOM 494 C C . VAL A 1 72 ? 32.142 -8.752 -20.800 1.00 91.94 72 VAL A C 1
ATOM 496 O O . VAL A 1 72 ? 31.718 -9.871 -21.080 1.00 91.94 72 VAL A O 1
ATOM 499 N N . THR A 1 73 ? 31.860 -8.151 -19.655 1.00 91.50 73 THR A N 1
ATOM 500 C CA . THR A 1 73 ? 30.923 -8.655 -18.660 1.00 91.50 73 THR A CA 1
ATOM 501 C C . THR A 1 73 ? 29.567 -7.993 -18.840 1.00 91.50 73 THR A C 1
ATOM 503 O O . THR A 1 73 ? 29.471 -6.772 -18.801 1.00 91.50 73 THR A O 1
ATOM 506 N N . LEU A 1 74 ? 28.526 -8.797 -19.073 1.00 90.75 74 LEU A N 1
ATOM 507 C CA . LEU A 1 74 ? 27.166 -8.331 -19.338 1.00 90.75 74 LEU A CA 1
ATOM 508 C C . LEU A 1 74 ? 26.279 -8.494 -18.109 1.00 90.75 74 LEU A C 1
ATOM 510 O O . LEU A 1 74 ? 26.055 -9.613 -17.651 1.00 90.75 74 LEU A O 1
ATOM 514 N N . GLY A 1 75 ? 25.753 -7.379 -17.615 1.00 88.81 75 GLY A N 1
ATOM 515 C CA . GLY A 1 75 ? 24.675 -7.322 -16.636 1.00 88.81 75 GLY A CA 1
ATOM 516 C C . GLY A 1 75 ? 23.281 -7.278 -17.276 1.00 88.81 75 GLY A C 1
ATOM 517 O O . GLY A 1 75 ? 23.159 -7.041 -18.485 1.00 88.81 75 GLY A O 1
ATOM 518 N N . PRO A 1 76 ? 22.230 -7.503 -16.464 1.00 86.50 76 PRO A N 1
ATOM 519 C CA . PRO A 1 76 ? 20.847 -7.513 -16.924 1.00 86.50 76 PRO A CA 1
ATOM 520 C C . PRO A 1 76 ? 20.404 -6.146 -17.448 1.00 86.50 76 PRO A C 1
ATOM 522 O O . PRO A 1 76 ? 20.842 -5.119 -16.936 1.00 86.50 76 PRO A O 1
ATOM 525 N N . LEU A 1 77 ? 19.517 -6.148 -18.442 1.00 83.69 77 LEU A N 1
ATOM 526 C CA . LEU A 1 77 ? 18.829 -4.941 -18.910 1.00 83.69 77 LEU A CA 1
ATOM 527 C C . LEU A 1 77 ? 17.649 -4.587 -17.996 1.00 83.69 77 LEU A C 1
ATOM 529 O O . LEU A 1 77 ? 17.081 -5.461 -17.335 1.00 83.69 77 LEU A O 1
ATOM 533 N N . SER A 1 78 ? 17.241 -3.315 -17.999 1.00 78.38 78 SER A N 1
ATOM 534 C CA . SER A 1 78 ? 15.994 -2.907 -17.345 1.00 78.38 78 SER A CA 1
ATOM 535 C C . SER A 1 78 ? 14.774 -3.534 -18.052 1.00 78.38 78 SER A C 1
ATOM 537 O O . SER A 1 78 ? 14.831 -3.805 -19.256 1.00 78.38 78 SER A O 1
ATOM 539 N N . PRO A 1 79 ? 13.634 -3.748 -17.363 1.00 79.69 79 PRO A N 1
ATOM 540 C CA . PRO A 1 79 ? 12.416 -4.251 -18.009 1.00 79.69 79 PRO A CA 1
ATOM 541 C C . PRO A 1 79 ? 11.960 -3.403 -19.211 1.00 79.69 79 PRO A C 1
ATOM 543 O O . PRO A 1 79 ? 11.486 -3.946 -20.207 1.00 79.69 79 PRO A O 1
ATOM 546 N N . SER A 1 80 ? 12.160 -2.083 -19.138 1.00 74.12 80 SER A N 1
ATOM 547 C CA . SER A 1 80 ? 11.855 -1.125 -20.209 1.00 74.12 80 SER A CA 1
ATOM 548 C C . SER A 1 80 ? 12.730 -1.355 -21.448 1.00 74.12 80 SER A C 1
ATOM 550 O O . SER A 1 80 ? 12.225 -1.406 -22.570 1.00 74.12 80 SER A O 1
ATOM 552 N N . ASP A 1 81 ? 14.032 -1.572 -21.253 1.00 82.50 81 ASP A N 1
ATOM 553 C CA . ASP A 1 81 ? 14.982 -1.860 -22.335 1.00 82.50 81 ASP A CA 1
ATOM 554 C C . ASP A 1 81 ? 14.697 -3.214 -22.997 1.00 82.50 81 ASP A C 1
ATOM 556 O O . ASP A 1 81 ? 14.763 -3.347 -24.222 1.00 82.50 81 ASP A O 1
ATOM 560 N N . VAL A 1 82 ? 14.325 -4.217 -22.194 1.00 87.25 82 VAL A N 1
ATOM 561 C CA . VAL A 1 82 ? 13.897 -5.538 -22.677 1.00 87.25 82 VAL A CA 1
ATOM 562 C C . VAL A 1 82 ? 12.672 -5.416 -23.580 1.00 87.25 82 VAL A C 1
ATOM 564 O O . VAL A 1 82 ? 12.653 -5.982 -24.676 1.00 87.25 82 VAL A O 1
ATOM 567 N N . GLU A 1 83 ? 11.650 -4.676 -23.146 1.00 85.12 83 GLU A N 1
ATOM 568 C CA . GLU A 1 83 ? 10.435 -4.459 -23.933 1.00 85.12 83 GLU A CA 1
ATOM 569 C C . GLU A 1 83 ? 10.751 -3.763 -25.264 1.00 85.12 83 GLU A C 1
ATOM 571 O O . GLU A 1 83 ? 10.316 -4.229 -26.322 1.00 85.12 83 GLU A O 1
ATOM 576 N N . GLN A 1 84 ? 11.574 -2.708 -25.235 1.00 83.69 84 GLN A N 1
ATOM 577 C CA . GLN A 1 84 ? 12.010 -1.993 -26.437 1.00 83.69 84 GLN A CA 1
ATOM 578 C C . GLN A 1 84 ? 12.757 -2.911 -27.410 1.00 83.69 84 GLN A C 1
ATOM 580 O O . GLN A 1 84 ? 12.400 -2.974 -28.588 1.00 83.69 84 GLN A O 1
ATOM 585 N N . ALA A 1 85 ? 13.748 -3.667 -26.924 1.00 88.88 85 ALA A N 1
ATOM 586 C CA . ALA A 1 85 ? 14.545 -4.576 -27.745 1.00 88.88 85 ALA A CA 1
ATOM 587 C C . ALA A 1 85 ? 13.688 -5.687 -28.379 1.00 88.88 85 ALA A C 1
ATOM 589 O O . ALA A 1 85 ? 13.894 -6.064 -29.534 1.00 88.88 85 ALA A O 1
ATOM 590 N N . ARG A 1 86 ? 12.679 -6.191 -27.659 1.00 89.50 86 ARG A N 1
ATOM 591 C CA . ARG A 1 86 ? 11.733 -7.182 -28.193 1.00 89.50 86 ARG A CA 1
ATOM 592 C C . ARG A 1 86 ? 10.793 -6.591 -29.236 1.00 89.50 86 ARG A C 1
ATOM 594 O O . ARG A 1 86 ? 10.514 -7.258 -30.229 1.00 89.50 86 ARG A O 1
ATOM 601 N N . ALA A 1 87 ? 10.323 -5.361 -29.036 1.00 85.56 87 ALA A N 1
ATOM 602 C CA . ALA A 1 87 ? 9.382 -4.704 -29.942 1.00 85.56 87 ALA A CA 1
ATOM 603 C C . ALA A 1 87 ? 9.967 -4.447 -31.343 1.00 85.56 87 ALA A C 1
ATOM 605 O O . ALA A 1 87 ? 9.216 -4.363 -32.317 1.00 85.56 87 ALA A O 1
ATOM 606 N N . ILE A 1 88 ? 11.293 -4.333 -31.451 1.00 84.38 88 ILE A N 1
ATOM 607 C CA . ILE A 1 88 ? 11.998 -4.076 -32.714 1.00 84.38 88 ILE A CA 1
ATOM 608 C C . ILE A 1 88 ? 12.539 -5.336 -33.398 1.00 84.38 88 ILE A C 1
ATOM 610 O O . ILE A 1 88 ? 12.950 -5.265 -34.556 1.00 84.38 88 ILE A O 1
ATOM 614 N N . ALA A 1 89 ? 12.598 -6.467 -32.690 1.00 86.75 89 ALA A N 1
ATOM 615 C CA . ALA A 1 89 ? 13.247 -7.672 -33.186 1.00 86.75 89 ALA A CA 1
ATOM 616 C C . ALA A 1 89 ? 12.455 -8.266 -34.367 1.00 86.75 89 ALA A C 1
ATOM 618 O O . ALA A 1 89 ? 11.300 -8.667 -34.189 1.00 86.75 89 ALA A O 1
ATOM 619 N N . PRO A 1 90 ? 13.043 -8.364 -35.576 1.00 81.88 90 PRO A N 1
ATOM 620 C CA . PRO A 1 90 ? 12.360 -8.960 -36.714 1.00 81.88 90 PRO A CA 1
ATOM 621 C C . PRO A 1 90 ? 12.075 -10.445 -36.472 1.00 81.88 90 PRO A C 1
ATOM 623 O O . PRO A 1 90 ? 12.844 -11.156 -35.818 1.00 81.88 90 PRO A O 1
ATOM 626 N N . SER A 1 91 ? 11.005 -10.958 -37.084 1.00 78.81 91 SER A N 1
ATOM 627 C CA . SER A 1 91 ? 10.718 -12.394 -37.070 1.00 78.81 91 SER A CA 1
ATOM 628 C C . SER A 1 91 ? 11.901 -13.186 -37.640 1.00 78.81 91 SER A C 1
ATOM 630 O O . SER A 1 91 ? 12.293 -12.965 -38.786 1.00 78.81 91 SER A O 1
ATOM 632 N N . GLY A 1 92 ? 12.441 -14.129 -36.865 1.00 77.19 92 GLY A N 1
ATOM 633 C CA . GLY A 1 92 ? 13.561 -14.982 -37.280 1.00 77.19 92 GLY A CA 1
ATOM 634 C C . GLY A 1 92 ? 14.938 -14.552 -36.763 1.00 77.19 92 GLY A C 1
ATOM 635 O O . GLY A 1 92 ? 15.894 -15.302 -36.949 1.00 77.19 92 GLY A O 1
ATOM 636 N N . VAL A 1 93 ? 15.048 -13.412 -36.073 1.00 84.38 93 VAL A N 1
ATOM 637 C CA . VAL A 1 93 ? 16.265 -13.031 -35.342 1.00 84.38 93 VAL A CA 1
ATOM 638 C C . VAL A 1 93 ? 16.279 -13.692 -33.961 1.00 84.38 93 VAL A C 1
ATOM 640 O O . VAL A 1 93 ? 15.299 -13.621 -33.218 1.00 84.38 93 VAL A O 1
ATOM 643 N N . ARG A 1 94 ? 17.398 -14.329 -33.590 1.00 91.75 94 ARG A N 1
ATOM 644 C CA . ARG A 1 94 ? 17.608 -14.837 -32.227 1.00 91.75 94 ARG A CA 1
ATOM 645 C C . ARG A 1 94 ? 18.188 -13.719 -31.361 1.00 91.75 94 ARG A C 1
ATOM 647 O O . ARG A 1 94 ? 19.381 -13.441 -31.432 1.00 91.75 94 ARG A O 1
ATOM 654 N N . LEU A 1 95 ? 17.336 -13.096 -30.554 1.00 92.69 95 LEU A N 1
ATOM 655 C CA . LEU A 1 95 ? 17.719 -12.089 -29.565 1.00 92.69 95 LEU A CA 1
ATOM 656 C C . LEU A 1 95 ? 17.893 -12.748 -28.189 1.00 92.69 95 LEU A C 1
ATOM 658 O O . LEU A 1 95 ? 16.986 -13.420 -27.700 1.00 92.69 95 LEU A O 1
ATOM 662 N N . VAL A 1 96 ? 19.065 -12.563 -27.591 1.00 93.19 96 VAL A N 1
ATOM 663 C CA . VAL A 1 96 ? 19.444 -13.021 -26.253 1.00 93.19 96 VAL A CA 1
ATOM 664 C C . VAL A 1 96 ? 19.682 -11.780 -25.399 1.00 93.19 96 VAL A C 1
ATOM 666 O O . VAL A 1 96 ? 20.557 -10.971 -25.705 1.00 93.19 96 VAL A O 1
ATOM 669 N N . LEU A 1 97 ? 18.886 -11.622 -24.346 1.00 92.38 97 LEU A N 1
ATOM 670 C CA . LEU A 1 97 ? 18.962 -10.493 -23.423 1.00 92.38 97 LEU A CA 1
ATOM 671 C C . LEU A 1 97 ? 19.551 -10.994 -22.102 1.00 92.38 97 LEU A C 1
ATOM 673 O O . LEU A 1 97 ? 19.056 -11.970 -21.534 1.00 92.38 97 LEU A O 1
ATOM 677 N N . ALA A 1 98 ? 20.626 -10.364 -21.634 1.00 88.81 98 ALA A N 1
ATOM 678 C CA . ALA A 1 98 ? 21.245 -10.722 -20.363 1.00 88.81 98 ALA A CA 1
ATOM 679 C C . ALA A 1 98 ? 20.233 -10.576 -19.207 1.00 88.81 98 ALA A C 1
ATOM 681 O O . ALA A 1 98 ? 19.481 -9.602 -19.157 1.00 88.81 98 ALA A O 1
ATOM 682 N N . GLY A 1 99 ? 20.211 -11.545 -18.283 1.00 79.88 99 GLY A N 1
ATOM 683 C CA . GLY A 1 99 ? 19.276 -11.579 -17.147 1.00 79.88 99 GLY A CA 1
ATOM 684 C C . GLY A 1 99 ? 17.903 -12.209 -17.418 1.00 79.88 99 GLY A C 1
ATOM 685 O O . GLY A 1 99 ? 17.084 -12.286 -16.505 1.00 79.88 99 GLY A O 1
ATOM 686 N N . GLU A 1 100 ? 17.630 -12.679 -18.639 1.00 82.12 100 GLU A N 1
ATOM 687 C CA . GLU A 1 100 ? 16.428 -13.462 -18.951 1.00 82.12 100 GLU A CA 1
ATOM 688 C C . GLU A 1 100 ? 16.710 -14.981 -19.018 1.00 82.12 100 GLU A C 1
ATOM 690 O O . GLU A 1 100 ? 17.851 -15.433 -19.046 1.00 82.12 100 GLU A O 1
ATOM 695 N N . GLN A 1 101 ? 15.645 -15.796 -19.070 1.00 62.56 101 GLN A N 1
ATOM 696 C CA . GLN A 1 101 ? 15.696 -17.256 -19.293 1.00 62.56 101 GLN A CA 1
ATOM 697 C C . GLN A 1 101 ? 16.485 -18.073 -18.249 1.00 62.56 101 GLN A C 1
ATOM 699 O O . GLN A 1 101 ? 17.136 -19.063 -18.580 1.00 62.56 101 GLN A O 1
ATOM 704 N N . GLY A 1 102 ? 16.377 -17.705 -16.970 1.00 56.91 102 GLY A N 1
ATOM 705 C CA . GLY A 1 102 ? 17.005 -18.446 -15.870 1.00 56.91 102 GLY A CA 1
ATOM 706 C C . GLY A 1 102 ? 18.487 -18.125 -15.658 1.00 56.91 102 GLY A C 1
ATOM 707 O O . GLY A 1 102 ? 19.125 -18.776 -14.834 1.00 56.91 102 GLY A O 1
ATOM 708 N N . ASP A 1 103 ? 19.026 -17.126 -16.366 1.00 63.28 103 ASP A N 1
ATOM 709 C CA . ASP A 1 103 ? 20.336 -16.552 -16.071 1.00 63.28 103 ASP A CA 1
ATOM 710 C C . ASP A 1 103 ? 20.231 -15.598 -14.870 1.00 63.28 103 ASP A C 1
ATOM 712 O O . ASP A 1 103 ? 19.502 -14.608 -14.909 1.00 63.28 103 ASP A O 1
ATOM 716 N N . THR A 1 104 ? 20.913 -15.923 -13.770 1.00 53.22 104 THR A N 1
ATOM 717 C CA . THR A 1 104 ? 20.748 -15.244 -12.473 1.00 53.22 104 THR A CA 1
ATOM 718 C C . THR A 1 104 ? 21.651 -14.029 -12.280 1.00 53.22 104 THR A C 1
ATOM 720 O O . THR A 1 104 ? 21.621 -13.430 -11.207 1.00 53.22 104 THR A O 1
ATOM 723 N N . GLY A 1 105 ? 22.476 -13.645 -13.255 1.00 64.31 105 GLY A N 1
ATOM 724 C CA . GLY A 1 105 ? 23.303 -12.463 -13.070 1.00 64.31 105 GLY A CA 1
ATOM 725 C C . GLY A 1 105 ? 24.387 -12.231 -14.103 1.00 64.31 105 GLY A C 1
ATOM 726 O O . GLY A 1 105 ? 24.551 -12.952 -15.080 1.00 64.31 105 GLY A O 1
ATOM 727 N N . VAL A 1 106 ? 25.107 -11.155 -13.820 1.00 82.56 106 VAL A N 1
ATOM 728 C CA . VAL A 1 106 ? 26.263 -10.616 -14.528 1.00 82.56 106 VAL A CA 1
ATOM 729 C C . VAL A 1 106 ? 27.200 -11.727 -15.035 1.00 82.56 106 VAL A C 1
ATOM 731 O O . VAL A 1 106 ? 27.731 -12.493 -14.232 1.00 82.56 106 VAL A O 1
ATOM 734 N N . ARG A 1 107 ? 27.422 -11.812 -16.357 1.00 89.69 107 ARG A N 1
ATOM 735 C CA . ARG A 1 107 ? 28.195 -12.896 -16.998 1.00 89.69 107 ARG A CA 1
ATOM 736 C C . ARG A 1 107 ? 29.212 -12.367 -18.025 1.00 89.69 107 ARG A C 1
ATOM 738 O O . ARG A 1 107 ? 28.815 -11.611 -18.915 1.00 89.69 107 ARG A O 1
ATOM 745 N N . PRO A 1 108 ? 30.495 -12.781 -17.965 1.00 92.69 108 PRO A N 1
ATOM 746 C CA . PRO A 1 108 ? 31.510 -12.437 -18.964 1.00 92.69 108 PRO A CA 1
ATOM 747 C C . PRO A 1 108 ? 31.337 -13.194 -20.283 1.00 92.69 108 PRO A C 1
ATOM 749 O O . PRO A 1 108 ? 30.722 -14.263 -20.335 1.00 92.69 108 PRO A O 1
ATOM 752 N N . LEU A 1 109 ? 31.927 -12.672 -21.363 1.00 93.00 109 LEU A N 1
ATOM 753 C CA . LEU A 1 109 ? 32.038 -13.403 -22.628 1.00 93.00 109 LEU A CA 1
ATOM 754 C C . LEU A 1 109 ? 32.765 -14.740 -22.424 1.00 93.00 109 LEU A C 1
ATOM 756 O O . LEU A 1 109 ? 32.314 -15.765 -22.936 1.00 93.00 109 LEU A O 1
ATOM 760 N N . CYS A 1 110 ? 33.830 -14.745 -21.617 1.00 92.69 110 CYS A N 1
ATOM 761 C CA . CYS A 1 110 ? 34.528 -15.937 -21.145 1.00 92.69 110 CYS A CA 1
ATOM 762 C C . CYS A 1 110 ? 34.884 -15.806 -19.653 1.00 92.69 110 CYS A C 1
ATOM 764 O O . CYS A 1 110 ? 35.596 -14.891 -19.255 1.00 92.69 110 CYS A O 1
ATOM 766 N N . ASP A 1 111 ? 34.427 -16.742 -18.822 1.00 91.62 111 ASP A N 1
ATOM 767 C CA . ASP A 1 111 ? 34.723 -16.830 -17.379 1.00 91.62 111 ASP A CA 1
ATOM 768 C C . ASP A 1 111 ? 35.996 -17.640 -17.068 1.00 91.62 111 ASP A C 1
ATOM 770 O O . ASP A 1 111 ? 36.403 -17.755 -15.915 1.00 91.62 111 ASP A O 1
ATOM 774 N N . GLN A 1 112 ? 36.639 -18.215 -18.090 1.00 90.31 112 GLN A N 1
ATOM 775 C CA . GLN A 1 112 ? 37.890 -18.970 -17.961 1.00 90.31 112 GLN A CA 1
ATOM 776 C C . GLN A 1 112 ? 38.863 -18.633 -19.106 1.00 90.31 112 GLN A C 1
ATOM 778 O O . GLN A 1 112 ? 39.192 -19.515 -19.913 1.00 90.31 112 GLN A O 1
ATOM 783 N N . PRO A 1 113 ? 39.319 -17.368 -19.220 1.00 87.44 113 PRO A N 1
ATOM 784 C CA . PRO A 1 113 ? 40.118 -16.907 -20.355 1.00 87.44 113 PRO A CA 1
ATOM 785 C C . PRO A 1 113 ? 41.452 -17.651 -20.488 1.00 87.44 113 PRO A C 1
ATOM 787 O O . PRO A 1 113 ? 41.846 -17.967 -21.606 1.00 87.44 113 PRO A O 1
ATOM 790 N N . ASP A 1 114 ? 42.097 -18.030 -19.381 1.00 84.44 114 ASP A N 1
ATOM 791 C CA . ASP A 1 114 ? 43.364 -18.777 -19.409 1.00 84.44 114 ASP A CA 1
ATOM 792 C C . ASP A 1 114 ? 43.195 -20.201 -19.957 1.00 84.44 114 ASP A C 1
ATOM 794 O O . ASP A 1 114 ? 43.997 -20.686 -20.758 1.00 84.44 114 ASP A O 1
ATOM 798 N N . VAL A 1 115 ? 42.114 -20.877 -19.553 1.00 81.94 115 VAL A N 1
ATOM 799 C CA . VAL A 1 115 ? 41.827 -22.262 -19.955 1.00 81.94 115 VAL A CA 1
ATOM 800 C C . VAL A 1 115 ? 41.382 -22.296 -21.415 1.00 81.94 115 VAL A C 1
ATOM 802 O O . VAL A 1 115 ? 41.956 -23.032 -22.222 1.00 81.94 115 VAL A O 1
ATOM 805 N N . CYS A 1 116 ? 40.423 -21.444 -21.783 1.00 83.50 116 CYS A N 1
ATOM 806 C CA . CYS A 1 116 ? 39.936 -21.323 -23.161 1.00 83.50 116 CYS A CA 1
ATOM 807 C C . CYS A 1 116 ? 40.983 -20.689 -24.092 1.00 83.50 116 CYS A C 1
ATOM 809 O O . CYS A 1 116 ? 40.947 -20.886 -25.304 1.00 83.50 116 CYS A O 1
ATOM 811 N N . GLY A 1 117 ? 41.955 -19.975 -23.522 1.00 67.69 117 GLY A N 1
ATOM 812 C CA . GLY A 1 117 ? 43.129 -19.423 -24.189 1.00 67.69 117 GLY A CA 1
ATOM 813 C C . GLY A 1 117 ? 44.172 -20.465 -24.595 1.00 67.69 117 GLY A C 1
ATOM 814 O O . GLY A 1 117 ? 45.049 -20.165 -25.397 1.00 67.69 117 GLY A O 1
ATOM 815 N N . SER A 1 118 ? 44.107 -21.695 -24.087 1.00 62.47 118 SER A N 1
ATOM 816 C CA . SER A 1 118 ? 45.084 -22.744 -24.424 1.00 62.47 118 SER A CA 1
ATOM 817 C C . SER A 1 118 ? 44.651 -23.636 -25.597 1.00 62.47 118 SER A C 1
ATOM 819 O O . SER A 1 118 ? 45.502 -24.192 -26.292 1.00 62.47 118 SER A O 1
ATOM 821 N N . ALA A 1 119 ? 43.343 -23.727 -25.862 1.00 60.91 119 ALA A N 1
ATOM 822 C CA . ALA A 1 119 ? 42.759 -24.464 -26.981 1.00 60.91 119 ALA A CA 1
ATOM 823 C C . ALA A 1 119 ? 42.443 -23.525 -28.163 1.00 60.91 119 ALA A C 1
ATOM 825 O O . ALA A 1 119 ? 42.272 -22.317 -27.989 1.00 60.91 119 ALA A O 1
ATOM 826 N N . ALA A 1 120 ? 42.380 -24.061 -29.384 1.00 63.28 120 ALA A N 1
ATOM 827 C CA . ALA A 1 120 ? 42.127 -23.325 -30.629 1.00 63.28 120 ALA A CA 1
ATOM 828 C C . ALA A 1 120 ? 40.675 -22.796 -30.739 1.00 63.28 120 ALA A C 1
ATOM 830 O O . ALA A 1 120 ? 39.911 -23.223 -31.600 1.00 63.28 120 ALA A O 1
ATOM 831 N N . GLY A 1 121 ? 40.261 -21.901 -29.835 1.00 58.78 121 GLY A N 1
ATOM 832 C CA . GLY A 1 121 ? 38.934 -21.277 -29.856 1.00 58.78 121 GLY A CA 1
ATOM 833 C C . GLY A 1 121 ? 37.783 -22.179 -29.391 1.00 58.78 121 GLY A C 1
ATOM 834 O O . GLY A 1 121 ? 36.627 -21.858 -29.657 1.00 58.78 121 GLY A O 1
ATOM 835 N N . GLU A 1 122 ? 38.061 -23.293 -28.702 1.00 76.38 122 GLU A N 1
ATOM 836 C CA . GLU A 1 122 ? 37.025 -24.119 -28.064 1.00 76.38 122 GLU A CA 1
ATOM 837 C C . GLU A 1 122 ? 36.641 -23.544 -26.693 1.00 76.38 122 GLU A C 1
ATOM 839 O O . GLU A 1 122 ? 37.391 -23.667 -25.723 1.00 76.38 122 GLU A O 1
ATOM 844 N N . HIS A 1 123 ? 35.448 -22.955 -26.595 1.00 84.75 123 HIS A N 1
ATOM 845 C CA . HIS A 1 123 ? 34.886 -22.491 -25.325 1.00 84.75 123 HIS A CA 1
ATOM 846 C C . HIS A 1 123 ? 34.024 -23.582 -24.694 1.00 84.75 123 HIS A C 1
ATOM 848 O O . HIS A 1 123 ? 32.962 -23.926 -25.204 1.00 84.75 123 HIS A O 1
ATOM 854 N N . ARG A 1 124 ? 34.492 -24.131 -23.570 1.00 84.00 124 ARG A N 1
ATOM 855 C CA . ARG A 1 124 ? 33.721 -25.041 -22.690 1.00 84.00 124 ARG A CA 1
ATOM 856 C C . ARG A 1 124 ? 33.388 -24.399 -21.346 1.00 84.00 124 ARG A C 1
ATOM 858 O O . ARG A 1 124 ? 32.986 -25.077 -20.405 1.00 84.00 124 ARG A O 1
ATOM 865 N N . CYS A 1 125 ? 33.657 -23.106 -21.265 1.00 89.31 125 CYS A N 1
ATOM 866 C CA . CYS A 1 125 ? 33.447 -22.278 -20.105 1.00 89.31 125 CYS A CA 1
ATOM 867 C C . CYS A 1 125 ? 31.952 -21.978 -19.941 1.00 89.31 125 CYS A C 1
ATOM 869 O O . CYS A 1 125 ? 31.142 -22.323 -20.808 1.00 89.31 125 CYS A O 1
ATOM 871 N N . THR A 1 126 ? 31.570 -21.369 -18.823 1.00 90.31 126 THR A N 1
ATOM 872 C CA . THR A 1 126 ? 30.167 -21.005 -18.595 1.00 90.31 126 THR A CA 1
ATOM 873 C C . THR A 1 126 ? 29.849 -19.581 -19.057 1.00 90.31 126 THR A C 1
ATOM 875 O O . THR A 1 126 ? 28.690 -19.186 -19.035 1.00 90.31 126 THR A O 1
ATOM 878 N N . GLY A 1 127 ? 30.829 -18.820 -19.553 1.00 92.06 127 GLY A N 1
ATOM 879 C CA . GLY A 1 127 ? 30.626 -17.512 -20.183 1.00 92.06 127 GLY A CA 1
ATOM 880 C C . GLY A 1 127 ? 29.767 -17.551 -21.457 1.00 92.06 127 GLY A C 1
ATOM 881 O O . GLY A 1 127 ? 29.437 -18.619 -21.983 1.00 92.06 127 GLY A O 1
ATOM 882 N N . TRP A 1 128 ? 29.401 -16.374 -21.980 1.00 93.38 128 TRP A N 1
ATOM 883 C CA . TRP A 1 128 ? 28.504 -16.258 -23.142 1.00 93.38 128 TRP A CA 1
ATOM 884 C C . TRP A 1 128 ? 28.993 -17.003 -24.382 1.00 93.38 128 TRP A C 1
ATOM 886 O O . TRP A 1 128 ? 28.173 -17.560 -25.107 1.00 93.38 128 TRP A O 1
ATOM 896 N N . PHE A 1 129 ? 30.303 -17.077 -24.615 1.00 92.88 129 PHE A N 1
ATOM 897 C CA . PHE A 1 129 ? 30.853 -17.854 -25.725 1.00 92.88 129 PHE A CA 1
ATOM 898 C C . PHE A 1 129 ? 30.647 -19.366 -25.575 1.00 92.88 129 PHE A C 1
ATOM 900 O O . PHE A 1 129 ? 30.468 -20.049 -26.581 1.00 92.88 129 PHE A O 1
ATOM 907 N N . GLY A 1 130 ? 30.634 -19.895 -24.348 1.00 90.19 130 GLY A N 1
ATOM 908 C CA . GLY A 1 130 ? 30.297 -21.298 -24.094 1.00 90.19 130 GLY A CA 1
ATOM 909 C C . GLY A 1 130 ? 28.794 -21.566 -24.217 1.00 90.19 130 GLY A C 1
ATOM 910 O O . GLY A 1 130 ? 28.383 -22.564 -24.806 1.00 90.19 130 GLY A O 1
ATOM 911 N N . VAL A 1 131 ? 27.960 -20.646 -23.721 1.00 90.38 131 VAL A N 1
ATOM 912 C CA . VAL A 1 131 ? 26.488 -20.743 -23.800 1.00 90.38 131 VAL A CA 1
ATOM 913 C C . VAL A 1 131 ? 25.981 -20.635 -25.238 1.00 90.38 131 VAL A C 1
ATOM 915 O O . VAL A 1 131 ? 25.064 -21.352 -25.635 1.00 90.38 131 VAL A O 1
ATOM 918 N N . LEU A 1 132 ? 26.579 -19.742 -26.025 1.00 90.81 132 LEU A N 1
ATOM 919 C CA . LEU A 1 132 ? 26.219 -19.462 -27.415 1.00 90.81 132 LEU A CA 1
ATOM 920 C C . LEU A 1 132 ? 27.173 -20.155 -28.395 1.00 90.81 132 LEU A C 1
ATOM 922 O O . LEU A 1 132 ? 27.430 -19.641 -29.482 1.00 90.81 132 LEU A O 1
ATOM 926 N N . ALA A 1 133 ? 27.685 -21.335 -28.033 1.00 88.44 133 ALA A N 1
ATOM 927 C CA . ALA A 1 133 ? 28.632 -22.093 -28.853 1.00 88.44 133 ALA A CA 1
ATOM 928 C C . ALA A 1 133 ? 28.081 -22.490 -30.242 1.00 88.44 133 ALA A C 1
ATOM 930 O O . ALA A 1 133 ? 28.838 -22.908 -31.116 1.00 88.44 133 ALA A O 1
ATOM 931 N N . ASP A 1 134 ? 26.766 -22.380 -30.465 1.00 88.31 134 ASP A N 1
ATOM 932 C CA . ASP A 1 134 ? 26.118 -22.633 -31.752 1.00 88.31 134 ASP A CA 1
ATOM 933 C C . ASP A 1 134 ? 26.023 -21.397 -32.675 1.00 88.31 134 ASP A C 1
ATOM 935 O O . ASP A 1 134 ? 25.617 -21.534 -33.836 1.00 88.31 134 ASP A O 1
ATOM 939 N N . ALA A 1 135 ? 26.404 -20.207 -32.192 1.00 90.19 135 ALA A N 1
ATOM 940 C CA . ALA A 1 135 ? 26.351 -18.954 -32.941 1.00 90.19 135 ALA A CA 1
ATOM 941 C C . ALA A 1 135 ? 27.533 -18.809 -33.919 1.00 90.19 135 ALA A C 1
ATOM 943 O O . ALA A 1 135 ? 28.700 -18.775 -33.527 1.00 90.19 135 ALA A O 1
ATOM 944 N N . THR A 1 136 ? 27.230 -18.662 -35.213 1.00 88.69 136 THR A N 1
ATOM 945 C CA . THR A 1 136 ? 28.235 -18.361 -36.256 1.00 88.69 136 THR A CA 1
ATOM 946 C C . THR A 1 136 ? 28.447 -16.864 -36.442 1.00 88.69 136 THR A C 1
ATOM 948 O O . THR A 1 136 ? 29.533 -16.429 -36.809 1.00 88.69 136 THR A O 1
ATOM 951 N N . ASP A 1 137 ? 27.413 -16.077 -36.171 1.00 91.12 137 ASP A N 1
ATOM 952 C CA . ASP A 1 137 ? 27.431 -14.622 -36.193 1.00 91.12 137 ASP A CA 1
ATOM 953 C C . ASP A 1 137 ? 26.858 -14.136 -34.869 1.00 91.12 137 ASP A C 1
ATOM 955 O O . ASP A 1 137 ? 25.681 -14.354 -34.590 1.00 91.12 137 ASP A O 1
ATOM 959 N N . LEU A 1 138 ? 27.695 -13.524 -34.040 1.00 93.25 138 LEU A N 1
ATOM 960 C CA . LEU A 1 138 ? 27.317 -12.996 -32.739 1.00 93.25 138 LEU A CA 1
ATOM 961 C C . LEU A 1 138 ? 27.444 -11.476 -32.767 1.00 93.25 138 LEU A C 1
ATOM 963 O O . LEU A 1 138 ? 28.542 -10.942 -32.867 1.00 93.25 138 LEU A O 1
ATOM 967 N N . HIS A 1 139 ? 26.320 -10.782 -32.671 1.00 94.19 139 HIS A N 1
ATOM 968 C CA . HIS A 1 139 ? 26.257 -9.332 -32.560 1.00 94.19 139 HIS A CA 1
ATOM 969 C C . HIS A 1 139 ? 26.194 -8.958 -31.087 1.00 94.19 139 HIS A C 1
ATOM 971 O O . HIS A 1 139 ? 25.197 -9.237 -30.424 1.00 94.19 139 HIS A O 1
ATOM 977 N N . LEU A 1 140 ? 27.263 -8.353 -30.575 1.00 93.81 140 LEU A N 1
ATOM 978 C CA . LEU A 1 140 ? 27.346 -7.913 -29.189 1.00 93.81 140 LEU A CA 1
ATOM 979 C C . LEU A 1 140 ? 26.928 -6.446 -29.084 1.00 93.81 140 LEU A C 1
ATOM 981 O O . LEU A 1 140 ? 27.586 -5.554 -29.621 1.00 93.81 140 LEU A O 1
ATOM 985 N N . LEU A 1 141 ? 25.831 -6.216 -28.370 1.00 93.31 141 LEU A N 1
ATOM 986 C CA . LEU A 1 141 ? 25.215 -4.914 -28.156 1.00 93.31 141 LEU A CA 1
ATOM 987 C C . LEU A 1 141 ? 25.371 -4.518 -26.687 1.00 93.31 141 LEU A C 1
ATOM 989 O O . LEU A 1 141 ? 24.484 -4.757 -25.866 1.00 93.31 141 LEU A O 1
ATOM 993 N N . ALA A 1 142 ? 26.536 -3.967 -26.354 1.00 91.06 142 ALA A N 1
ATOM 994 C CA . ALA A 1 142 ? 26.896 -3.607 -24.991 1.00 91.06 142 ALA A CA 1
ATOM 995 C C . ALA A 1 142 ? 27.945 -2.485 -24.966 1.00 91.06 142 ALA A C 1
ATOM 997 O O . ALA A 1 142 ? 28.686 -2.306 -25.934 1.00 91.06 142 ALA A O 1
ATOM 998 N N . CYS A 1 143 ? 28.030 -1.755 -23.852 1.00 87.88 143 CYS A N 1
ATOM 999 C CA . CYS A 1 143 ? 29.136 -0.831 -23.597 1.00 87.88 143 CYS A CA 1
ATOM 1000 C C . CYS A 1 143 ? 30.465 -1.595 -23.477 1.00 87.88 143 CYS A C 1
ATOM 1002 O O . CYS A 1 143 ? 30.505 -2.709 -22.950 1.00 87.88 143 CYS A O 1
ATOM 1004 N N . LEU A 1 144 ? 31.550 -0.983 -23.951 1.00 85.94 144 LEU A N 1
ATOM 1005 C CA . LEU A 1 144 ? 32.914 -1.517 -23.893 1.00 85.94 144 LEU A CA 1
ATOM 1006 C C . LEU A 1 144 ? 33.849 -0.637 -23.044 1.00 85.94 144 LEU A C 1
ATOM 1008 O O . LEU A 1 144 ? 35.070 -0.723 -23.179 1.00 85.94 144 LEU A O 1
ATOM 1012 N N . SER A 1 145 ? 33.284 0.226 -22.200 1.00 79.94 145 SER A N 1
ATOM 1013 C CA . SER A 1 145 ? 34.003 1.093 -21.270 1.00 79.94 145 SER A CA 1
ATOM 1014 C C . SER A 1 145 ? 34.464 0.334 -20.019 1.00 79.94 145 SER A C 1
ATOM 1016 O O . SER A 1 145 ? 33.934 -0.729 -19.673 1.00 79.94 145 SER A O 1
ATOM 1018 N N . ALA A 1 146 ? 35.492 0.869 -19.354 1.00 63.06 146 ALA A N 1
ATOM 1019 C CA . ALA A 1 146 ? 35.980 0.324 -18.094 1.00 63.06 146 ALA A CA 1
ATOM 1020 C C . ALA A 1 146 ? 34.946 0.552 -16.981 1.00 63.06 146 ALA A C 1
ATOM 1022 O O . ALA A 1 146 ? 34.455 1.669 -16.814 1.00 63.06 146 ALA A O 1
ATOM 1023 N N . ALA A 1 147 ? 34.611 -0.491 -16.217 1.00 54.75 147 ALA A N 1
ATOM 1024 C CA . ALA A 1 147 ? 33.785 -0.327 -15.021 1.00 54.75 147 ALA A CA 1
ATOM 1025 C C . ALA A 1 147 ? 34.622 0.158 -13.834 1.00 54.75 147 ALA A C 1
ATOM 1027 O O . ALA A 1 147 ? 35.711 -0.358 -13.590 1.00 54.75 147 ALA A O 1
ATOM 1028 N N . ASP A 1 148 ? 34.063 1.076 -13.043 1.00 46.66 148 ASP A N 1
ATOM 1029 C CA . ASP A 1 148 ? 34.478 1.282 -11.657 1.00 46.66 148 ASP A CA 1
ATOM 1030 C C . ASP A 1 148 ? 33.841 0.155 -10.811 1.00 46.66 148 ASP A C 1
ATOM 1032 O O . ASP A 1 148 ? 32.610 0.087 -10.733 1.00 46.66 148 ASP A O 1
ATOM 1036 N N . PRO A 1 149 ? 34.617 -0.779 -10.222 1.00 34.06 149 PRO A N 1
ATOM 1037 C CA . PRO A 1 149 ? 34.094 -2.027 -9.652 1.00 34.06 149 PRO A CA 1
ATOM 1038 C C . PRO A 1 149 ? 33.127 -1.867 -8.462 1.00 34.06 149 PRO A C 1
ATOM 1040 O O . PRO A 1 149 ? 32.564 -2.860 -8.003 1.00 34.06 149 PRO A O 1
ATOM 1043 N N . GLY A 1 150 ? 32.924 -0.646 -7.953 1.00 33.16 150 GLY A N 1
ATOM 1044 C CA . GLY A 1 150 ? 31.951 -0.323 -6.903 1.00 33.16 150 GLY A CA 1
ATOM 1045 C C . GLY A 1 150 ? 30.772 0.551 -7.346 1.00 33.16 150 GLY A C 1
ATOM 1046 O O . GLY A 1 150 ? 29.897 0.830 -6.525 1.00 33.16 150 GLY A O 1
ATOM 1047 N N . ALA A 1 151 ? 30.727 0.998 -8.604 1.00 33.28 151 ALA A N 1
ATOM 1048 C CA . ALA A 1 151 ? 29.647 1.840 -9.102 1.00 33.28 151 ALA A CA 1
ATOM 1049 C C . ALA A 1 151 ? 28.536 0.976 -9.730 1.00 33.28 151 ALA A C 1
ATOM 1051 O O . ALA A 1 151 ? 28.835 0.075 -10.518 1.00 33.28 151 ALA A O 1
ATOM 1052 N N . PRO A 1 152 ? 27.245 1.224 -9.431 1.00 36.38 152 PRO A N 1
ATOM 1053 C CA . PRO A 1 152 ? 26.173 0.659 -10.244 1.00 36.38 152 PRO A CA 1
ATOM 1054 C C . PRO A 1 152 ? 26.410 1.086 -11.693 1.00 36.38 152 PRO A C 1
ATOM 1056 O O . PRO A 1 152 ? 26.651 2.267 -11.921 1.00 36.38 152 PRO A O 1
ATOM 1059 N N . LEU A 1 153 ? 26.361 0.142 -12.644 1.00 36.88 153 LEU A N 1
ATOM 1060 C CA . LEU A 1 153 ? 26.587 0.388 -14.075 1.00 36.88 153 LEU A CA 1
ATOM 1061 C C . LEU A 1 153 ? 25.780 1.616 -14.537 1.00 36.88 153 LEU A C 1
ATOM 1063 O O . LEU A 1 153 ? 24.562 1.571 -14.755 1.00 36.88 153 LEU A O 1
ATOM 1067 N N . THR A 1 154 ? 26.460 2.757 -14.609 1.00 32.66 154 THR A N 1
ATOM 1068 C CA . THR A 1 154 ? 25.885 4.036 -14.999 1.00 32.66 154 THR A CA 1
ATOM 1069 C C . THR A 1 154 ? 25.838 4.058 -16.514 1.00 32.66 154 THR A C 1
ATOM 1071 O O . THR A 1 154 ? 26.870 4.123 -17.176 1.00 32.66 154 THR A O 1
ATOM 1074 N N . VAL A 1 155 ? 24.632 4.000 -17.084 1.00 38.47 155 VAL A N 1
ATOM 1075 C CA . VAL A 1 155 ? 24.440 4.432 -18.469 1.00 38.47 155 VAL A CA 1
ATOM 1076 C C . VAL A 1 155 ? 24.735 5.924 -18.448 1.00 38.47 155 VAL A C 1
ATOM 1078 O O . VAL A 1 155 ? 24.037 6.672 -17.765 1.00 38.47 155 VAL A O 1
ATOM 1081 N N . VAL A 1 156 ? 25.811 6.341 -19.112 1.00 35.88 156 VAL A N 1
ATOM 1082 C CA . VAL A 1 156 ? 26.107 7.760 -19.308 1.00 35.88 156 VAL A CA 1
ATOM 1083 C C . VAL A 1 156 ? 24.959 8.329 -20.135 1.00 35.88 156 VAL A C 1
ATOM 1085 O O . VAL A 1 156 ? 24.827 8.055 -21.326 1.00 35.88 156 VAL A O 1
ATOM 1088 N N . THR A 1 157 ? 24.074 9.055 -19.464 1.00 34.78 157 THR A N 1
ATOM 1089 C CA . THR A 1 157 ? 22.965 9.778 -20.070 1.00 34.78 157 THR A CA 1
ATOM 1090 C C . THR A 1 157 ? 23.535 10.952 -20.859 1.00 34.78 157 THR A C 1
ATOM 1092 O O . THR A 1 157 ? 23.904 11.968 -20.286 1.00 34.78 157 THR A O 1
ATOM 1095 N N . GLY A 1 158 ? 23.658 10.778 -22.172 1.00 38.19 158 GLY A N 1
ATOM 1096 C CA . GLY A 1 158 ? 23.329 11.795 -23.175 1.00 38.19 158 GLY A CA 1
ATOM 1097 C C . GLY A 1 158 ? 24.063 13.143 -23.232 1.00 38.19 158 GLY A C 1
ATOM 1098 O O . GLY A 1 158 ? 23.712 13.909 -24.120 1.00 38.19 158 GLY A O 1
ATOM 1099 N N . GLU A 1 159 ? 25.044 13.475 -22.385 1.00 32.25 159 GLU A N 1
ATOM 1100 C CA . GLU A 1 159 ? 25.618 14.842 -22.392 1.00 32.25 159 GLU A CA 1
ATOM 1101 C C . GLU A 1 159 ? 27.038 14.999 -22.956 1.00 32.25 159 GLU A C 1
ATOM 1103 O O . GLU A 1 159 ? 27.486 16.128 -23.156 1.00 32.25 159 GLU A O 1
ATOM 1108 N N . GLU A 1 160 ? 27.739 13.928 -23.327 1.00 36.44 160 GLU A N 1
ATOM 1109 C CA . GLU A 1 160 ? 29.077 14.070 -23.910 1.00 36.44 160 GLU A CA 1
ATOM 1110 C C . GLU A 1 160 ? 29.105 13.765 -25.416 1.00 36.44 160 GLU A C 1
ATOM 1112 O O . GLU A 1 160 ? 29.155 12.620 -25.867 1.00 36.44 160 GLU A O 1
ATOM 1117 N N . ARG A 1 161 ? 29.095 14.845 -26.210 1.00 40.72 161 ARG A N 1
ATOM 1118 C CA . ARG A 1 161 ? 29.424 14.852 -27.644 1.00 40.72 161 ARG A CA 1
ATOM 1119 C C . ARG A 1 161 ? 30.830 14.275 -27.865 1.00 40.72 161 ARG A C 1
ATOM 1121 O O . ARG A 1 161 ? 31.807 14.992 -27.664 1.00 40.72 161 ARG A O 1
ATOM 1128 N N . TYR A 1 162 ? 30.940 13.033 -28.342 1.00 38.88 162 TYR A N 1
ATOM 1129 C CA . TYR A 1 162 ? 32.239 12.406 -28.659 1.00 38.88 162 TYR A CA 1
ATOM 1130 C C . TYR A 1 162 ? 32.348 11.763 -30.053 1.00 38.88 162 TYR A C 1
ATOM 1132 O O . TYR A 1 162 ? 33.238 10.952 -30.280 1.00 38.88 162 TYR A O 1
ATOM 1140 N N . TRP A 1 163 ? 31.518 12.152 -31.026 1.00 39.38 163 TRP A N 1
ATOM 1141 C CA . TRP A 1 163 ? 31.523 11.516 -32.360 1.00 39.38 163 TRP A CA 1
ATOM 1142 C C . TRP A 1 163 ? 32.018 12.396 -33.516 1.00 39.38 163 TRP A C 1
ATOM 1144 O O . TRP A 1 163 ? 31.858 12.045 -34.681 1.00 39.38 163 TRP A O 1
ATOM 1154 N N . THR A 1 164 ? 32.690 13.511 -33.236 1.00 34.50 164 THR A N 1
ATOM 1155 C CA . THR A 1 164 ? 33.397 14.273 -34.275 1.00 34.50 164 THR A CA 1
ATOM 1156 C C . THR A 1 164 ? 34.841 13.784 -34.366 1.00 34.50 164 THR A C 1
ATOM 1158 O O . THR A 1 164 ? 35.659 14.234 -33.572 1.00 34.50 164 THR A O 1
ATOM 1161 N N . ASP A 1 165 ? 35.144 12.823 -35.254 1.00 36.56 165 ASP A N 1
ATOM 1162 C CA . ASP A 1 165 ? 36.318 12.919 -36.162 1.00 36.56 165 ASP A CA 1
ATOM 1163 C C . ASP A 1 165 ? 36.778 11.628 -36.863 1.00 36.56 165 ASP A C 1
ATOM 1165 O O . ASP A 1 165 ? 37.717 11.692 -37.662 1.00 36.56 165 ASP A O 1
ATOM 1169 N N . ARG A 1 166 ? 36.197 10.441 -36.647 1.00 36.53 166 ARG A N 1
ATOM 1170 C CA . ARG A 1 166 ? 36.745 9.223 -37.288 1.00 36.53 166 ARG A CA 1
ATOM 1171 C C . ARG A 1 166 ? 35.671 8.371 -37.941 1.00 36.53 166 ARG A C 1
ATOM 1173 O O . ARG A 1 166 ? 34.986 7.597 -37.291 1.00 36.53 166 ARG A O 1
ATOM 1180 N N . GLY A 1 167 ? 35.529 8.582 -39.248 1.00 39.62 167 GLY A N 1
ATOM 1181 C CA . GLY A 1 167 ? 34.474 8.003 -40.061 1.00 39.62 167 GLY A CA 1
ATOM 1182 C C . GLY A 1 167 ? 34.545 6.491 -40.246 1.00 39.62 167 GLY A C 1
ATOM 1183 O O . GLY A 1 167 ? 35.620 5.922 -40.375 1.00 39.62 167 GLY A O 1
ATOM 1184 N N . GLU A 1 168 ? 33.359 5.903 -40.376 1.00 39.41 168 GLU A N 1
ATOM 1185 C CA . GLU A 1 168 ? 32.943 5.084 -41.516 1.00 39.41 168 GLU A CA 1
ATOM 1186 C C . GLU A 1 168 ? 31.410 5.244 -41.688 1.00 39.41 168 GLU A C 1
ATOM 1188 O O . GLU A 1 168 ? 30.642 5.202 -40.734 1.00 39.41 168 GLU A O 1
ATOM 1193 N N . VAL A 1 169 ? 30.998 5.521 -42.927 1.00 43.81 169 VAL A N 1
ATOM 1194 C CA . VAL A 1 169 ? 29.769 6.170 -43.459 1.00 43.81 169 VAL A CA 1
ATOM 1195 C C . VAL A 1 169 ? 28.388 5.548 -43.088 1.00 43.81 169 VAL A C 1
ATOM 1197 O O . VAL A 1 169 ? 27.378 5.953 -43.654 1.00 43.81 169 VAL A O 1
ATOM 1200 N N . GLY A 1 170 ? 28.283 4.580 -42.170 1.00 49.16 170 GLY A N 1
ATOM 1201 C CA . GLY A 1 170 ? 27.029 3.834 -41.921 1.00 49.16 170 GLY A CA 1
ATOM 1202 C C . GLY A 1 170 ? 26.257 4.179 -40.639 1.00 49.16 170 GLY A C 1
ATOM 1203 O O . GLY A 1 170 ? 25.045 4.370 -40.675 1.00 49.16 170 GLY A O 1
ATOM 1204 N N . THR A 1 171 ? 26.939 4.231 -39.493 1.00 51.62 171 THR A N 1
ATOM 1205 C CA . THR A 1 171 ? 26.300 4.396 -38.172 1.00 51.62 171 THR A CA 1
ATOM 1206 C C . THR A 1 171 ? 26.188 5.855 -37.741 1.00 51.62 171 THR A C 1
ATOM 1208 O O . THR A 1 171 ? 25.200 6.218 -37.109 1.00 51.62 171 THR A O 1
ATOM 1211 N N . ALA A 1 172 ? 27.152 6.699 -38.127 1.00 57.06 172 ALA A N 1
ATOM 1212 C CA . ALA A 1 172 ? 27.116 8.142 -37.871 1.00 57.06 172 ALA A CA 1
ATOM 1213 C C . ALA A 1 172 ? 25.923 8.819 -38.573 1.00 57.06 172 ALA A C 1
ATOM 1215 O O . ALA A 1 172 ? 25.209 9.596 -37.954 1.00 57.06 172 ALA A O 1
ATOM 1216 N N . THR A 1 173 ? 25.639 8.433 -39.818 1.00 64.69 173 THR A N 1
ATOM 1217 C CA . THR A 1 173 ? 24.507 8.932 -40.617 1.00 64.69 173 THR A CA 1
ATOM 1218 C C . THR A 1 173 ? 23.155 8.575 -40.010 1.00 64.69 173 THR A C 1
ATOM 1220 O O . THR A 1 173 ? 22.270 9.418 -39.973 1.00 64.69 173 THR A O 1
ATOM 1223 N N . LEU A 1 174 ? 22.989 7.359 -39.477 1.00 66.50 174 LEU A N 1
ATOM 1224 C CA . LEU A 1 174 ? 21.735 6.974 -38.827 1.00 66.50 174 LEU A CA 1
ATOM 1225 C C . LEU A 1 174 ? 21.493 7.755 -37.527 1.00 66.50 174 LEU A C 1
ATOM 1227 O O . LEU A 1 174 ? 20.361 8.131 -37.247 1.00 66.50 174 LEU A O 1
ATOM 1231 N N . VAL A 1 175 ? 22.532 7.980 -36.719 1.00 66.88 175 VAL A N 1
ATOM 1232 C CA . VAL A 1 175 ? 22.399 8.767 -35.483 1.00 66.88 175 VAL A CA 1
ATOM 1233 C C . VAL A 1 175 ? 22.078 10.224 -35.810 1.00 66.88 175 VAL A C 1
ATOM 1235 O O . VAL A 1 175 ? 21.141 10.759 -35.229 1.00 66.88 175 VAL A O 1
ATOM 1238 N N . GLU A 1 176 ? 22.769 10.824 -36.781 1.00 72.75 176 GLU A N 1
ATOM 1239 C CA . GLU A 1 176 ? 22.493 12.186 -37.260 1.00 72.75 176 GLU A CA 1
ATOM 1240 C C . GLU A 1 176 ? 21.051 12.331 -37.783 1.00 72.75 176 GLU A C 1
ATOM 1242 O O . GLU A 1 176 ? 20.356 13.277 -37.418 1.00 72.75 176 GLU A O 1
ATOM 1247 N N . GLU A 1 177 ? 20.559 11.369 -38.574 1.00 77.00 177 GLU A N 1
ATOM 1248 C CA . GLU A 1 177 ? 19.169 11.353 -39.058 1.00 77.00 177 GLU A CA 1
ATOM 1249 C C . GLU A 1 177 ? 18.156 11.244 -37.905 1.00 77.00 177 GLU A C 1
ATOM 1251 O O . GLU A 1 177 ? 17.130 11.926 -37.897 1.00 77.00 177 GLU A O 1
ATOM 1256 N N . LEU A 1 178 ? 18.428 10.391 -36.912 1.00 78.50 178 LEU A N 1
ATOM 1257 C CA . LEU A 1 178 ? 17.568 10.226 -35.739 1.00 78.50 178 LEU A CA 1
ATOM 1258 C C . LEU A 1 178 ? 17.561 11.483 -34.852 1.00 78.50 178 LEU A C 1
ATOM 1260 O O . LEU A 1 178 ? 16.504 11.862 -34.341 1.00 78.50 178 LEU A O 1
ATOM 1264 N N . GLU A 1 179 ? 18.709 12.143 -34.693 1.00 80.56 179 GLU A N 1
ATOM 1265 C CA . GLU A 1 179 ? 18.836 13.418 -33.984 1.00 80.56 179 GLU A CA 1
ATOM 1266 C C . GLU A 1 179 ? 18.077 14.539 -34.703 1.00 80.56 179 GLU A C 1
ATOM 1268 O O . GLU A 1 179 ? 17.323 15.260 -34.051 1.00 80.56 179 GLU A O 1
ATOM 1273 N N . GLU A 1 180 ? 18.174 14.644 -36.033 1.00 85.31 180 GLU A N 1
ATOM 1274 C CA . GLU A 1 180 ? 17.417 15.627 -36.823 1.00 85.31 180 GLU A CA 1
ATOM 1275 C C . GLU A 1 180 ? 15.899 15.426 -36.661 1.00 85.31 180 GLU A C 1
ATOM 1277 O O . GLU A 1 180 ? 15.165 16.377 -36.371 1.00 85.31 180 GLU A O 1
ATOM 1282 N N . ILE A 1 181 ? 15.421 14.176 -36.744 1.00 85.38 181 ILE A N 1
ATOM 1283 C CA . ILE A 1 181 ? 14.007 13.849 -36.499 1.00 85.38 181 ILE A CA 1
ATOM 1284 C C . ILE A 1 181 ? 13.603 14.234 -35.070 1.00 85.38 181 ILE A C 1
ATOM 1286 O O . ILE A 1 181 ? 12.492 14.729 -34.858 1.00 85.38 181 ILE A O 1
ATOM 1290 N N . ALA A 1 182 ? 14.473 14.020 -34.081 1.00 85.81 182 ALA A N 1
ATOM 1291 C CA . ALA A 1 182 ? 14.187 14.368 -32.695 1.00 85.81 182 ALA A CA 1
ATOM 1292 C C . ALA A 1 182 ? 14.154 15.878 -32.449 1.00 85.81 182 ALA A C 1
ATOM 1294 O O . ALA A 1 182 ? 13.276 16.359 -31.728 1.00 85.81 182 ALA A O 1
ATOM 1295 N N . GLU A 1 183 ? 15.056 16.637 -33.068 1.00 89.06 183 GLU A N 1
ATOM 1296 C CA . GLU A 1 183 ? 15.037 18.097 -33.029 1.00 89.06 183 GLU A CA 1
ATOM 1297 C C . GLU A 1 183 ? 13.752 18.652 -33.644 1.00 89.06 183 GLU A C 1
ATOM 1299 O O . GLU A 1 183 ? 13.128 19.556 -33.082 1.00 89.06 183 GLU A O 1
ATOM 1304 N N . ASP A 1 184 ? 13.329 18.107 -34.782 1.00 91.19 184 ASP A N 1
ATOM 1305 C CA . ASP A 1 184 ? 12.086 18.513 -35.430 1.00 91.19 184 ASP A CA 1
ATOM 1306 C C . ASP A 1 184 ? 10.860 18.122 -34.610 1.00 91.19 184 ASP A C 1
ATOM 1308 O O . ASP A 1 184 ? 9.951 18.939 -34.442 1.00 91.19 184 ASP A O 1
ATOM 1312 N N . PHE A 1 185 ? 10.863 16.932 -34.008 1.00 92.06 185 PHE A N 1
ATOM 1313 C CA . PHE A 1 185 ? 9.830 16.505 -33.070 1.00 92.06 185 PHE A CA 1
ATOM 1314 C C . PHE A 1 185 ? 9.729 17.444 -31.860 1.00 92.06 185 PHE A C 1
ATOM 1316 O O . PHE A 1 185 ? 8.629 17.834 -31.463 1.00 92.06 185 PHE A O 1
ATOM 1323 N N . ALA A 1 186 ? 10.860 17.865 -31.287 1.00 90.69 186 ALA A N 1
ATOM 1324 C CA . ALA A 1 186 ? 10.897 18.747 -30.122 1.00 90.69 186 ALA A CA 1
ATOM 1325 C C . ALA A 1 186 ? 10.267 20.126 -30.395 1.00 90.69 186 ALA A C 1
ATOM 1327 O O . ALA A 1 186 ? 9.637 20.693 -29.494 1.00 90.69 186 ALA A O 1
ATOM 1328 N N . LYS A 1 187 ? 10.385 20.633 -31.633 1.00 93.00 187 LYS A N 1
ATOM 1329 C CA . LYS A 1 187 ? 9.812 21.914 -32.093 1.00 93.00 187 LYS A CA 1
ATOM 1330 C C . LYS A 1 187 ? 8.289 21.871 -32.278 1.00 93.00 187 LYS A C 1
ATOM 1332 O O . LYS A 1 187 ? 7.670 22.929 -32.400 1.00 93.00 187 LYS A O 1
ATOM 1337 N N . LEU A 1 188 ? 7.679 20.685 -32.323 1.00 93.06 188 LEU A N 1
ATOM 1338 C CA . LEU A 1 188 ? 6.234 20.548 -32.495 1.00 93.06 188 LEU A CA 1
ATOM 1339 C C . LEU A 1 188 ? 5.465 20.981 -31.227 1.00 93.06 188 LEU A C 1
ATOM 1341 O O . LEU A 1 188 ? 5.929 20.752 -30.108 1.00 93.06 188 LEU A O 1
ATOM 1345 N N . PRO A 1 189 ? 4.253 21.547 -31.369 1.00 93.94 189 PRO A N 1
ATOM 1346 C CA . PRO A 1 189 ? 3.296 21.664 -30.268 1.00 93.94 189 PRO A CA 1
ATOM 1347 C C . PRO A 1 189 ? 2.919 20.290 -29.695 1.00 93.94 189 PRO A C 1
ATOM 1349 O O . PRO A 1 189 ? 2.861 19.315 -30.444 1.00 93.94 189 PRO A O 1
ATOM 1352 N N . ASP A 1 190 ? 2.579 20.209 -28.405 1.00 89.25 190 ASP A N 1
ATOM 1353 C CA . ASP A 1 190 ? 2.313 18.926 -27.727 1.00 89.25 190 ASP A CA 1
ATOM 1354 C C . ASP A 1 190 ? 1.208 18.093 -28.397 1.00 89.25 190 ASP A C 1
ATOM 1356 O O . ASP A 1 190 ? 1.379 16.893 -28.599 1.00 89.25 190 ASP A O 1
ATOM 1360 N N . GLU A 1 191 ? 0.122 18.724 -28.854 1.00 89.69 191 GLU A N 1
ATOM 1361 C CA . GLU A 1 191 ? -0.944 18.042 -29.606 1.00 89.69 191 GLU A CA 1
ATOM 1362 C C . GLU A 1 191 ? -0.417 17.377 -30.891 1.00 89.69 191 GLU A C 1
ATOM 1364 O O . GLU A 1 191 ? -0.811 16.264 -31.242 1.00 89.69 191 GLU A O 1
ATOM 1369 N N . GLN A 1 192 ? 0.513 18.037 -31.588 1.00 94.19 192 GLN A N 1
ATOM 1370 C CA . GLN A 1 192 ? 1.135 17.498 -32.796 1.00 94.19 192 GLN A CA 1
ATOM 1371 C C . GLN A 1 192 ? 2.194 16.445 -32.471 1.00 94.19 192 GLN A C 1
ATOM 1373 O O . GLN A 1 192 ? 2.340 15.499 -33.241 1.00 94.19 192 GLN A O 1
ATOM 1378 N N . LYS A 1 193 ? 2.897 16.555 -31.336 1.00 94.06 193 LYS A N 1
ATOM 1379 C CA . LYS A 1 193 ? 3.821 15.515 -30.861 1.00 94.06 193 LYS A CA 1
ATOM 1380 C C . LYS A 1 193 ? 3.097 14.192 -30.642 1.00 94.06 193 LYS A C 1
ATOM 1382 O O . LYS A 1 193 ? 3.567 13.171 -31.131 1.00 94.06 193 LYS A O 1
ATOM 1387 N N . VAL A 1 194 ? 1.920 14.213 -30.008 1.00 93.12 194 VAL A N 1
ATOM 1388 C CA . VAL A 1 194 ? 1.085 13.013 -29.813 1.00 93.12 194 VAL A CA 1
ATOM 1389 C C . VAL A 1 194 ? 0.719 12.372 -31.154 1.00 93.12 194 VAL A C 1
ATOM 1391 O O . VAL A 1 194 ? 0.952 11.180 -31.352 1.00 93.12 194 VAL A O 1
ATOM 1394 N N . ILE A 1 195 ? 0.206 13.164 -32.103 1.00 93.12 195 ILE A N 1
ATOM 1395 C CA . ILE A 1 195 ? -0.179 12.673 -33.439 1.00 93.12 195 ILE A CA 1
ATOM 1396 C C . ILE A 1 195 ? 1.032 12.086 -34.174 1.00 93.12 195 ILE A C 1
ATOM 1398 O O . ILE A 1 195 ? 0.958 10.971 -34.692 1.00 93.12 195 ILE A O 1
ATOM 1402 N N . THR A 1 196 ? 2.149 12.815 -34.205 1.00 93.56 196 THR A N 1
ATOM 1403 C CA . THR A 1 196 ? 3.379 12.390 -34.881 1.00 93.56 196 THR A CA 1
ATOM 1404 C C . THR A 1 196 ? 3.923 11.106 -34.266 1.00 93.56 196 THR A C 1
ATOM 1406 O O . THR A 1 196 ? 4.153 10.142 -34.994 1.00 93.56 196 THR A O 1
ATOM 1409 N N . TYR A 1 197 ? 4.038 11.043 -32.939 1.00 93.06 197 TYR A N 1
ATOM 1410 C CA . TYR A 1 197 ? 4.546 9.875 -32.229 1.00 93.06 197 TYR A CA 1
ATOM 1411 C C . TYR A 1 197 ? 3.712 8.625 -32.520 1.00 93.06 197 TYR A C 1
ATOM 1413 O O . TYR A 1 197 ? 4.262 7.596 -32.905 1.00 93.06 197 TYR A O 1
ATOM 1421 N N . TYR A 1 198 ? 2.382 8.709 -32.424 1.00 91.88 198 TYR A N 1
ATOM 1422 C CA . TYR A 1 198 ? 1.502 7.571 -32.708 1.00 91.88 198 TYR A CA 1
ATOM 1423 C C . TYR A 1 198 ? 1.392 7.216 -34.196 1.00 91.88 198 TYR A C 1
ATOM 1425 O O . TYR A 1 198 ? 0.985 6.099 -34.519 1.00 91.88 198 TYR A O 1
ATOM 1433 N N . SER A 1 199 ? 1.778 8.119 -35.103 1.00 91.19 199 SER A N 1
ATOM 1434 C CA . SER A 1 199 ? 1.866 7.820 -36.538 1.00 91.19 199 SER A CA 1
ATOM 1435 C C . SER A 1 199 ? 3.096 6.983 -36.905 1.00 91.19 199 SER A C 1
ATOM 1437 O O . SER A 1 199 ? 3.108 6.331 -37.952 1.00 91.19 199 SER A O 1
ATOM 1439 N N . TRP A 1 200 ? 4.127 6.976 -36.055 1.00 90.31 200 TRP A N 1
ATOM 1440 C CA . TRP A 1 200 ? 5.339 6.205 -36.294 1.00 90.31 200 TRP A CA 1
ATOM 1441 C C . TRP A 1 200 ? 5.094 4.696 -36.135 1.00 90.31 200 TRP A C 1
ATOM 1443 O O . TRP A 1 200 ? 4.413 4.263 -35.197 1.00 90.31 200 TRP A O 1
ATOM 1453 N N . PRO A 1 201 ? 5.701 3.854 -36.996 1.00 85.62 201 PRO A N 1
ATOM 1454 C CA . PRO A 1 201 ? 5.730 2.411 -36.781 1.00 85.62 201 PRO A CA 1
ATOM 1455 C C . PRO A 1 201 ? 6.266 2.058 -35.386 1.00 85.62 201 PRO A C 1
ATOM 1457 O O . PRO A 1 201 ? 7.129 2.753 -34.853 1.00 85.62 201 PRO A O 1
ATOM 1460 N N . THR A 1 202 ? 5.811 0.944 -34.800 1.00 79.62 202 THR A N 1
ATOM 1461 C CA . THR A 1 202 ? 6.269 0.489 -33.470 1.00 79.62 202 THR A CA 1
ATOM 1462 C C . THR A 1 202 ? 7.793 0.415 -33.368 1.00 79.62 202 THR A C 1
ATOM 1464 O O . THR A 1 202 ? 8.351 0.866 -32.372 1.00 79.62 202 THR A O 1
ATOM 1467 N N . ALA A 1 203 ? 8.466 -0.067 -34.419 1.00 73.94 203 ALA A N 1
ATOM 1468 C CA . ALA A 1 203 ? 9.923 -0.132 -34.444 1.00 73.94 203 ALA A CA 1
ATOM 1469 C C . ALA A 1 203 ? 10.578 1.260 -34.394 1.00 73.94 203 ALA A C 1
ATOM 1471 O O . ALA A 1 203 ? 11.530 1.472 -33.651 1.00 73.94 203 ALA A O 1
ATOM 1472 N N . THR A 1 204 ? 10.024 2.226 -35.131 1.00 81.56 204 THR A N 1
ATOM 1473 C CA . THR A 1 204 ? 10.481 3.619 -35.120 1.00 81.56 204 THR A CA 1
ATOM 1474 C C . THR A 1 204 ? 10.245 4.267 -33.760 1.00 81.56 204 THR A C 1
ATOM 1476 O O . THR A 1 204 ? 11.151 4.905 -33.246 1.00 81.56 204 THR A O 1
ATOM 1479 N N . ARG A 1 205 ? 9.086 4.059 -33.118 1.00 85.62 205 ARG A N 1
ATOM 1480 C CA . ARG A 1 205 ? 8.849 4.569 -31.754 1.00 85.62 205 ARG A CA 1
ATOM 1481 C C . ARG A 1 205 ? 9.871 4.030 -30.760 1.00 85.62 205 ARG A C 1
ATOM 1483 O O . ARG A 1 205 ? 10.430 4.808 -30.001 1.00 85.62 205 ARG A O 1
ATOM 1490 N N . ALA A 1 206 ? 10.139 2.725 -30.789 1.00 78.56 206 ALA A N 1
ATOM 1491 C CA . ALA A 1 206 ? 11.140 2.115 -29.919 1.00 78.56 206 ALA A CA 1
ATOM 1492 C C . ALA A 1 206 ? 12.552 2.675 -30.176 1.00 78.56 206 ALA A C 1
ATOM 1494 O O . ALA A 1 206 ? 13.266 2.957 -29.223 1.00 78.56 206 ALA A O 1
ATOM 1495 N N . LEU A 1 207 ? 12.926 2.915 -31.439 1.00 79.81 207 LEU A N 1
ATOM 1496 C CA . LEU A 1 207 ? 14.187 3.580 -31.792 1.00 79.81 207 LEU A CA 1
ATOM 1497 C C . LEU A 1 207 ? 14.258 5.022 -31.267 1.00 79.81 207 LEU A C 1
ATOM 1499 O O . LEU A 1 207 ? 15.239 5.389 -30.625 1.00 79.81 207 LEU A O 1
ATOM 1503 N N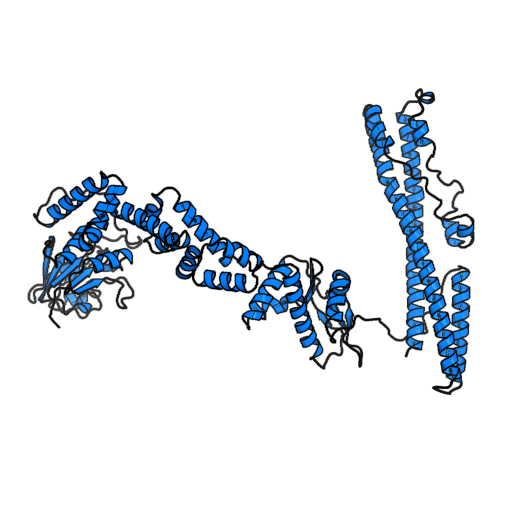 . MET A 1 208 ? 13.215 5.825 -31.498 1.00 83.56 208 MET A N 1
ATOM 1504 C CA . MET A 1 208 ? 13.168 7.231 -31.073 1.00 83.56 208 MET A CA 1
ATOM 1505 C C . MET A 1 208 ? 13.128 7.376 -29.546 1.00 83.56 208 MET A C 1
ATOM 1507 O O . MET A 1 208 ? 13.665 8.344 -29.020 1.00 83.56 208 MET A O 1
ATOM 1511 N N . ARG A 1 209 ? 12.576 6.397 -28.816 1.00 82.38 209 ARG A N 1
ATOM 1512 C CA . ARG A 1 209 ? 12.681 6.310 -27.347 1.00 82.38 209 ARG A CA 1
ATOM 1513 C C . ARG A 1 209 ? 14.103 6.050 -26.841 1.00 82.38 209 ARG A C 1
ATOM 1515 O O . ARG A 1 209 ? 14.351 6.173 -25.653 1.00 82.38 209 ARG A O 1
ATOM 1522 N N . GLY A 1 210 ? 15.059 5.732 -27.711 1.00 73.88 210 GLY A N 1
ATOM 1523 C CA . GLY A 1 210 ? 16.471 5.754 -27.335 1.00 73.88 210 GLY A CA 1
ATOM 1524 C C . GLY A 1 210 ? 17.076 7.160 -27.268 1.00 73.88 210 GLY A C 1
ATOM 1525 O O . GLY A 1 210 ? 18.231 7.293 -26.868 1.00 73.88 210 GLY A O 1
ATOM 1526 N N . ILE A 1 211 ? 16.326 8.199 -27.650 1.00 81.50 211 ILE A N 1
ATOM 1527 C CA . ILE A 1 211 ? 16.734 9.602 -27.558 1.00 81.50 211 ILE A CA 1
ATOM 1528 C C . ILE A 1 211 ? 16.073 10.213 -26.324 1.00 81.50 211 ILE A C 1
ATOM 1530 O O . ILE A 1 211 ? 14.846 10.259 -26.235 1.00 81.50 211 ILE A O 1
ATOM 1534 N N . GLY A 1 212 ? 16.891 10.705 -25.386 1.00 81.56 212 GLY A N 1
ATOM 1535 C CA . GLY A 1 212 ? 16.442 11.105 -24.047 1.00 81.56 212 GLY A CA 1
ATOM 1536 C C . GLY A 1 212 ? 15.252 12.067 -24.042 1.00 81.56 212 GLY A C 1
ATOM 1537 O O . GLY A 1 212 ? 14.270 11.811 -23.359 1.00 81.56 212 GLY A O 1
ATOM 1538 N N . SER A 1 213 ? 15.268 13.110 -24.876 1.00 83.12 213 SER A N 1
ATOM 1539 C CA . SER A 1 213 ? 14.176 14.095 -24.938 1.00 83.12 213 SER A CA 1
ATOM 1540 C C . SER A 1 213 ? 12.831 13.507 -25.386 1.00 83.12 213 SER A C 1
ATOM 1542 O O . SER A 1 213 ? 11.776 13.952 -24.931 1.00 83.12 213 SER A O 1
ATOM 1544 N N . ILE A 1 214 ? 12.846 12.505 -26.270 1.00 88.69 214 ILE A N 1
ATOM 1545 C CA . ILE A 1 214 ? 11.632 11.817 -26.721 1.00 88.69 214 ILE A CA 1
ATOM 1546 C C . ILE A 1 214 ? 11.189 10.793 -25.689 1.00 88.69 214 ILE A C 1
ATOM 1548 O O . ILE A 1 214 ? 9.988 10.675 -25.457 1.00 88.69 214 ILE A O 1
ATOM 1552 N N . ASP A 1 215 ? 12.118 10.066 -25.067 1.00 86.94 215 ASP A N 1
ATOM 1553 C CA . ASP A 1 215 ? 11.767 9.123 -24.005 1.00 86.94 215 ASP A CA 1
ATOM 1554 C C . ASP A 1 215 ? 11.144 9.841 -22.812 1.00 86.94 215 ASP A C 1
ATOM 1556 O O . ASP A 1 215 ? 10.079 9.440 -22.358 1.00 86.94 215 ASP A O 1
ATOM 1560 N N . GLU A 1 216 ? 11.732 10.951 -22.365 1.00 89.50 216 GLU A N 1
ATOM 1561 C CA . GLU A 1 216 ? 11.191 11.757 -21.271 1.00 89.50 216 GLU A CA 1
ATOM 1562 C C . GLU A 1 216 ? 9.772 12.250 -21.577 1.00 89.50 216 GLU A C 1
ATOM 1564 O O . GLU A 1 216 ? 8.867 12.124 -20.749 1.00 89.50 216 GLU A O 1
ATOM 1569 N N . TRP A 1 217 ? 9.555 12.770 -22.789 1.00 93.06 217 TRP A N 1
ATOM 1570 C CA . TRP A 1 217 ? 8.233 13.199 -23.237 1.00 93.06 217 TRP A CA 1
ATOM 1571 C C . TRP A 1 217 ? 7.248 12.024 -23.345 1.00 93.06 217 TRP A C 1
ATOM 1573 O O . TRP A 1 217 ? 6.097 12.150 -22.928 1.00 93.06 217 TRP A O 1
ATOM 1583 N N . ALA A 1 218 ? 7.680 10.870 -23.861 1.00 91.31 218 ALA A N 1
ATOM 1584 C CA . ALA A 1 218 ? 6.836 9.686 -24.006 1.00 91.31 218 ALA A CA 1
ATOM 1585 C C . ALA A 1 218 ? 6.466 9.081 -22.645 1.00 91.31 218 ALA A C 1
ATOM 1587 O O . ALA A 1 218 ? 5.330 8.656 -22.452 1.00 91.31 218 ALA A O 1
ATOM 1588 N N . VAL A 1 219 ? 7.397 9.070 -21.687 1.00 91.62 219 VAL A N 1
ATOM 1589 C CA . VAL A 1 219 ? 7.151 8.670 -20.296 1.00 91.62 219 VAL A CA 1
ATOM 1590 C C . VAL A 1 219 ? 6.116 9.595 -19.657 1.00 91.62 219 VAL A C 1
ATOM 1592 O O . VAL A 1 219 ? 5.144 9.112 -19.080 1.00 91.62 219 VAL A O 1
ATOM 1595 N N . ALA A 1 220 ? 6.263 10.913 -19.816 1.00 92.88 220 ALA A N 1
ATOM 1596 C CA . ALA A 1 220 ? 5.279 11.880 -19.337 1.00 92.88 220 ALA A CA 1
ATOM 1597 C C . ALA A 1 220 ? 3.891 11.667 -19.972 1.00 92.88 220 ALA A C 1
ATOM 1599 O O . ALA A 1 220 ? 2.886 11.628 -19.261 1.00 92.88 220 ALA A O 1
ATOM 1600 N N . LEU A 1 221 ? 3.831 11.470 -21.296 1.00 93.94 221 LEU A N 1
ATOM 1601 C CA . LEU A 1 221 ? 2.590 11.196 -22.024 1.00 93.94 221 LEU A CA 1
ATOM 1602 C C . LEU A 1 221 ? 1.909 9.917 -21.525 1.00 93.94 221 LEU A C 1
ATOM 1604 O O . LEU A 1 221 ? 0.723 9.944 -21.206 1.00 93.94 221 LEU A O 1
ATOM 1608 N N . HIS A 1 222 ? 2.643 8.807 -21.423 1.00 93.25 222 HIS A N 1
ATOM 1609 C CA . HIS A 1 222 ? 2.088 7.548 -20.926 1.00 93.25 222 HIS A CA 1
ATOM 1610 C C . HIS A 1 222 ? 1.662 7.647 -19.453 1.00 93.25 222 HIS A C 1
ATOM 1612 O O . HIS A 1 222 ? 0.701 6.990 -19.056 1.00 93.25 222 HIS A O 1
ATOM 1618 N N . GLY A 1 223 ? 2.326 8.487 -18.651 1.00 94.25 223 GLY A N 1
ATOM 1619 C CA . GLY A 1 223 ? 1.881 8.846 -17.306 1.00 94.25 223 GLY A CA 1
ATOM 1620 C C . GLY A 1 223 ? 0.514 9.535 -17.317 1.00 94.25 223 GLY A C 1
ATOM 1621 O O . GLY A 1 223 ? -0.397 9.095 -16.611 1.00 94.25 223 GLY A O 1
ATOM 1622 N N . CYS A 1 224 ? 0.331 10.555 -18.163 1.00 94.12 224 CYS A N 1
ATOM 1623 C CA . CYS A 1 224 ? -0.970 11.202 -18.366 1.00 94.12 224 CYS A CA 1
ATOM 1624 C C . CYS A 1 224 ? -2.038 10.202 -18.819 1.00 94.12 224 CYS A C 1
ATOM 1626 O O . CYS A 1 224 ? -3.115 10.156 -18.240 1.00 94.12 224 CYS A O 1
ATOM 1628 N N . GLU A 1 225 ? -1.734 9.353 -19.800 1.00 94.44 225 GLU A N 1
ATOM 1629 C CA . GLU A 1 225 ? -2.673 8.340 -20.292 1.00 94.44 225 GLU A CA 1
ATOM 1630 C C . GLU A 1 225 ? -3.027 7.303 -19.218 1.00 94.44 225 GLU A C 1
ATOM 1632 O O . GLU A 1 225 ? -4.182 6.888 -19.112 1.00 94.44 225 GLU A O 1
ATOM 1637 N N . ALA A 1 226 ? -2.059 6.889 -18.394 1.00 94.31 226 ALA A N 1
ATOM 1638 C CA . ALA A 1 226 ? -2.298 5.992 -17.269 1.00 94.31 226 ALA A CA 1
ATOM 1639 C C . ALA A 1 226 ? -3.223 6.641 -16.232 1.00 94.31 226 ALA A C 1
ATOM 1641 O O . ALA A 1 226 ? -4.157 5.994 -15.760 1.00 94.31 226 ALA A O 1
ATOM 1642 N N . TYR A 1 227 ? -3.022 7.922 -15.922 1.00 95.50 227 TYR A N 1
ATOM 1643 C CA . TYR A 1 227 ? -3.929 8.678 -15.063 1.00 95.50 227 TYR A CA 1
ATOM 1644 C C . TYR A 1 227 ? -5.331 8.816 -15.686 1.00 95.50 227 TYR A C 1
ATOM 1646 O O . TYR A 1 227 ? -6.338 8.489 -15.057 1.00 95.50 227 TYR A O 1
ATOM 1654 N N . ASP A 1 228 ? -5.415 9.212 -16.954 1.00 93.81 228 ASP A N 1
ATOM 1655 C CA . ASP A 1 228 ? -6.677 9.433 -17.661 1.00 93.81 228 ASP A CA 1
ATOM 1656 C C . ASP A 1 228 ? -7.485 8.151 -17.867 1.00 93.81 228 ASP A C 1
ATOM 1658 O O . ASP A 1 228 ? -8.717 8.221 -17.926 1.00 93.81 228 ASP A O 1
ATOM 1662 N N . ARG A 1 229 ? -6.827 6.984 -17.930 1.00 93.31 229 ARG A N 1
ATOM 1663 C CA . ARG A 1 229 ? -7.452 5.659 -18.086 1.00 93.31 229 ARG A CA 1
ATOM 1664 C C . ARG A 1 229 ? -7.763 4.967 -16.759 1.00 93.31 229 ARG A C 1
ATOM 1666 O O . ARG A 1 229 ? -8.866 4.451 -16.586 1.00 93.31 229 ARG A O 1
ATOM 1673 N N . ASP A 1 230 ? -6.857 5.040 -15.789 1.00 94.12 230 ASP A N 1
ATOM 1674 C CA . ASP A 1 230 ? -6.870 4.188 -14.590 1.00 94.12 230 ASP A CA 1
ATOM 1675 C C . ASP A 1 230 ? -6.830 4.997 -13.271 1.00 94.12 230 ASP A C 1
ATOM 1677 O O . ASP A 1 230 ? -6.841 4.424 -12.185 1.00 94.12 230 ASP A O 1
ATOM 1681 N N . GLY A 1 231 ? -6.809 6.331 -13.339 1.00 94.81 231 GLY A N 1
ATOM 1682 C CA . GLY A 1 231 ? -6.813 7.210 -12.167 1.00 94.81 231 GLY A CA 1
ATOM 1683 C C . GLY A 1 231 ? -5.467 7.265 -11.427 1.00 94.81 231 GLY A C 1
ATOM 1684 O O . GLY A 1 231 ? -4.431 6.849 -11.962 1.00 94.81 231 GLY A O 1
ATOM 1685 N N . PRO A 1 232 ? -5.441 7.777 -10.179 1.00 96.69 232 PRO A N 1
ATOM 1686 C CA . PRO A 1 232 ? -4.213 7.948 -9.399 1.00 96.69 232 PRO A CA 1
ATOM 1687 C C . PRO A 1 232 ? -3.413 6.655 -9.201 1.00 96.69 232 PRO A C 1
ATOM 1689 O O . PRO A 1 232 ? -2.187 6.657 -9.311 1.00 96.69 232 PRO A O 1
ATOM 1692 N N . PHE A 1 233 ? -4.089 5.529 -8.946 1.00 97.62 233 PHE A N 1
ATOM 1693 C CA . PHE A 1 233 ? -3.413 4.244 -8.737 1.00 97.62 233 PHE A CA 1
ATOM 1694 C C . PHE A 1 233 ? -2.836 3.669 -10.030 1.00 97.62 233 PHE A C 1
ATOM 1696 O O . PHE A 1 233 ? -1.807 2.995 -9.986 1.00 97.62 233 PHE A O 1
ATOM 1703 N N . GLY A 1 234 ? -3.446 3.976 -11.177 1.00 95.56 234 GLY A N 1
ATOM 1704 C CA . GLY A 1 234 ? -2.910 3.636 -12.488 1.00 95.56 234 GLY A CA 1
ATOM 1705 C C . GLY A 1 234 ? -1.616 4.372 -12.811 1.00 95.56 234 GLY A C 1
ATOM 1706 O O . GLY A 1 234 ? -0.642 3.751 -13.239 1.00 95.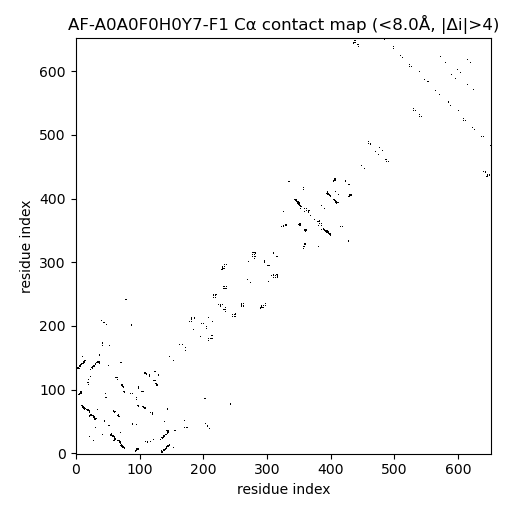56 234 GLY A O 1
ATOM 1707 N N . LEU A 1 235 ? -1.581 5.678 -12.530 1.00 96.44 235 LEU A N 1
ATOM 1708 C CA . LEU A 1 235 ? -0.362 6.481 -12.619 1.00 96.44 235 LEU A CA 1
ATOM 1709 C C . LEU A 1 235 ? 0.729 5.948 -11.680 1.00 96.44 235 LEU A C 1
ATOM 1711 O O . LEU A 1 235 ? 1.868 5.769 -12.105 1.00 96.44 235 LEU A O 1
ATOM 1715 N N . LEU A 1 236 ? 0.386 5.629 -10.427 1.00 97.00 236 LEU A N 1
ATOM 1716 C CA . LEU A 1 236 ? 1.338 5.048 -9.477 1.00 97.00 236 LEU A CA 1
ATOM 1717 C C . LEU A 1 236 ? 1.922 3.721 -9.986 1.00 97.00 236 LEU A C 1
ATOM 1719 O O . LEU A 1 236 ? 3.130 3.507 -9.896 1.00 97.00 236 LEU A O 1
ATOM 1723 N N . ARG A 1 237 ? 1.089 2.839 -10.552 1.00 94.88 237 ARG A N 1
ATOM 1724 C CA . ARG A 1 237 ? 1.549 1.591 -11.177 1.00 94.88 237 ARG A CA 1
ATOM 1725 C C . ARG A 1 237 ? 2.525 1.854 -12.313 1.00 94.88 237 ARG A C 1
ATOM 1727 O O . ARG A 1 237 ? 3.565 1.203 -12.367 1.00 94.88 237 ARG A O 1
ATOM 1734 N N . HIS A 1 238 ? 2.200 2.804 -13.190 1.00 93.81 238 HIS A N 1
ATOM 1735 C CA . HIS A 1 238 ? 3.087 3.205 -14.275 1.00 93.81 238 HIS A CA 1
ATOM 1736 C C . HIS A 1 238 ? 4.445 3.655 -13.720 1.00 93.81 238 HIS A C 1
ATOM 1738 O O . HIS A 1 238 ? 5.461 3.063 -14.068 1.00 93.81 238 HIS A O 1
ATOM 1744 N N . VAL A 1 239 ? 4.460 4.600 -12.773 1.00 94.50 239 VAL A N 1
ATOM 1745 C CA . VAL A 1 239 ? 5.695 5.138 -12.174 1.00 94.50 239 VAL A CA 1
ATOM 1746 C C . VAL A 1 239 ? 6.519 4.068 -11.450 1.00 94.50 239 VAL A C 1
ATOM 1748 O O . VAL A 1 239 ? 7.745 4.057 -11.564 1.00 94.50 239 VAL A O 1
ATOM 1751 N N . ARG A 1 240 ? 5.877 3.134 -10.736 1.00 92.62 240 ARG A N 1
ATOM 1752 C CA . ARG A 1 240 ? 6.567 2.004 -10.087 1.00 92.62 240 ARG A CA 1
ATOM 1753 C C . ARG A 1 240 ? 7.199 1.038 -11.092 1.00 92.62 240 ARG A C 1
ATOM 1755 O O . ARG A 1 240 ? 8.222 0.440 -10.766 1.00 92.62 240 ARG A O 1
ATOM 1762 N N . GLY A 1 241 ? 6.608 0.901 -12.280 1.00 86.06 241 GLY A N 1
ATOM 1763 C CA . GLY A 1 241 ? 7.126 0.078 -13.375 1.00 86.06 241 GLY A CA 1
ATOM 1764 C C . GLY A 1 241 ? 8.267 0.720 -14.171 1.00 86.06 241 GLY A C 1
ATOM 1765 O O . GLY A 1 241 ? 8.945 0.014 -14.915 1.00 86.06 241 GLY A O 1
ATOM 1766 N N . LEU A 1 242 ? 8.499 2.028 -14.018 1.00 85.81 242 LEU A N 1
ATOM 1767 C CA . LEU A 1 242 ? 9.601 2.733 -14.674 1.00 85.81 242 LEU A CA 1
ATOM 1768 C C . LEU A 1 242 ? 10.948 2.450 -13.999 1.00 85.81 242 LEU A C 1
ATOM 1770 O O . LEU A 1 242 ? 11.040 2.298 -12.772 1.00 85.81 242 LEU A O 1
ATOM 1774 N N . ASP A 1 243 ? 12.011 2.499 -14.805 1.00 78.75 243 ASP A N 1
ATOM 1775 C CA . ASP A 1 243 ? 13.379 2.572 -14.294 1.00 78.75 243 ASP A CA 1
ATOM 1776 C C . ASP A 1 243 ? 13.538 3.818 -13.394 1.00 78.75 243 ASP A C 1
ATOM 1778 O O . ASP A 1 243 ? 12.991 4.878 -13.724 1.00 78.75 243 ASP A O 1
ATOM 1782 N N . PRO A 1 244 ? 14.275 3.748 -12.265 1.00 82.19 244 PRO A N 1
ATOM 1783 C CA . PRO A 1 244 ? 14.490 4.897 -11.386 1.00 82.19 244 PRO A CA 1
ATOM 1784 C C . PRO A 1 244 ? 14.951 6.178 -12.097 1.00 82.19 244 PRO A C 1
ATOM 1786 O O . PRO A 1 244 ? 14.582 7.263 -11.652 1.00 82.19 244 PRO A O 1
ATOM 1789 N N . ARG A 1 245 ? 15.701 6.072 -13.203 1.00 77.88 245 ARG A N 1
ATOM 1790 C CA . ARG A 1 245 ? 16.165 7.220 -14.003 1.00 77.88 245 ARG A CA 1
ATOM 1791 C C . ARG A 1 245 ? 15.053 7.878 -14.819 1.00 77.88 245 ARG A C 1
ATOM 1793 O O . ARG A 1 245 ? 15.135 9.069 -15.084 1.00 77.88 245 ARG A O 1
ATOM 1800 N N . GLN A 1 246 ? 14.018 7.127 -15.192 1.00 82.25 246 GLN A N 1
ATOM 1801 C CA . GLN A 1 246 ? 12.873 7.620 -15.968 1.00 82.25 246 GLN A CA 1
ATOM 1802 C C . GLN A 1 246 ? 11.798 8.264 -15.082 1.00 82.25 246 GLN A C 1
ATOM 1804 O O . GLN A 1 246 ? 10.990 9.055 -15.562 1.00 82.25 246 GLN A O 1
ATOM 1809 N N . ARG A 1 247 ? 11.777 7.960 -13.778 1.00 89.75 247 ARG A N 1
ATOM 1810 C CA . ARG A 1 247 ? 10.756 8.481 -12.851 1.00 89.75 247 ARG A CA 1
ATOM 1811 C C . ARG A 1 247 ? 10.659 10.011 -12.816 1.00 89.75 247 ARG A C 1
ATOM 1813 O O . ARG A 1 247 ? 9.528 10.486 -12.834 1.00 89.75 247 ARG A O 1
ATOM 1820 N N . PRO A 1 248 ? 11.763 10.791 -12.808 1.00 90.62 248 PRO A N 1
ATOM 1821 C CA . PRO A 1 248 ? 11.669 12.250 -12.859 1.00 90.62 248 PRO A CA 1
ATOM 1822 C C . PRO A 1 248 ? 10.883 12.749 -14.076 1.00 90.62 248 PRO A C 1
ATOM 1824 O O . PRO A 1 248 ? 10.093 13.680 -13.951 1.00 90.62 248 PRO A O 1
ATOM 1827 N N . ALA A 1 249 ? 11.023 12.084 -15.227 1.00 89.00 249 ALA A N 1
ATOM 1828 C CA . ALA A 1 249 ? 10.343 12.481 -16.453 1.00 89.00 249 ALA A CA 1
ATOM 1829 C C . ALA A 1 249 ? 8.819 12.324 -16.376 1.00 89.00 249 ALA A C 1
ATOM 1831 O O . ALA A 1 249 ? 8.087 13.152 -16.914 1.00 89.00 249 ALA A O 1
ATOM 1832 N N . ALA A 1 250 ? 8.323 11.324 -15.637 1.00 89.56 250 ALA A N 1
ATOM 1833 C CA . ALA A 1 250 ? 6.888 11.152 -15.397 1.00 89.56 250 ALA A CA 1
ATOM 1834 C C . ALA A 1 250 ? 6.263 12.343 -14.641 1.00 89.56 250 ALA A C 1
ATOM 1836 O O . ALA A 1 250 ? 5.048 12.526 -14.675 1.00 89.56 250 ALA A O 1
ATOM 1837 N N . PHE A 1 251 ? 7.083 13.170 -13.985 1.00 91.25 251 PHE A N 1
ATOM 1838 C CA . PHE A 1 251 ? 6.662 14.353 -13.233 1.00 91.25 251 PHE A CA 1
ATOM 1839 C C . PHE A 1 251 ? 6.894 15.676 -13.973 1.00 91.25 251 PHE A C 1
ATOM 1841 O O . PHE A 1 251 ? 6.590 16.736 -13.430 1.00 91.25 251 PHE A O 1
ATOM 1848 N N . ASN A 1 252 ? 7.354 15.637 -15.229 1.00 88.31 252 ASN A N 1
ATOM 1849 C CA . ASN A 1 252 ? 7.488 16.836 -16.065 1.00 88.31 252 ASN A CA 1
ATOM 1850 C C . ASN A 1 252 ? 6.132 17.507 -16.367 1.00 88.31 252 ASN A C 1
ATOM 1852 O O . ASN A 1 252 ? 6.087 18.664 -16.788 1.00 88.31 252 ASN A O 1
ATOM 1856 N N . VAL A 1 253 ? 5.020 16.805 -16.131 1.00 88.31 253 VAL A N 1
ATOM 1857 C CA . VAL A 1 253 ? 3.665 17.354 -16.221 1.00 88.31 253 VAL A CA 1
ATOM 1858 C C . VAL A 1 253 ? 3.215 17.851 -14.850 1.00 88.31 253 VAL A C 1
ATOM 1860 O O . VAL A 1 253 ? 3.170 17.105 -13.867 1.00 88.31 253 VAL A O 1
ATOM 1863 N N . VAL A 1 254 ? 2.836 19.130 -14.801 1.00 88.81 254 VAL A N 1
ATOM 1864 C CA . VAL A 1 254 ? 2.407 19.816 -13.577 1.00 88.81 254 VAL A CA 1
ATOM 1865 C C . VAL A 1 254 ? 1.263 19.057 -12.900 1.00 88.81 254 VAL A C 1
ATOM 1867 O O . VAL A 1 254 ? 0.201 18.858 -13.482 1.00 88.81 254 VAL A O 1
ATOM 1870 N N . GLY A 1 255 ? 1.473 18.681 -11.637 1.00 88.94 255 GLY A N 1
ATOM 1871 C CA . GLY A 1 255 ? 0.459 18.064 -10.778 1.00 88.94 255 GLY A CA 1
ATOM 1872 C C . GLY A 1 255 ? 0.538 16.540 -10.660 1.00 88.94 255 GLY A C 1
ATOM 1873 O O . GLY A 1 255 ? 0.046 16.014 -9.662 1.00 88.94 255 GLY A O 1
ATOM 1874 N N . LEU A 1 256 ? 1.206 15.829 -11.580 1.00 92.81 256 LEU A N 1
ATOM 1875 C CA . LEU A 1 256 ? 1.289 14.360 -11.518 1.00 92.81 256 LEU A CA 1
ATOM 1876 C C . LEU A 1 256 ? 2.052 13.855 -10.285 1.00 92.81 256 LEU A C 1
ATOM 1878 O O . LEU A 1 256 ? 1.650 12.862 -9.682 1.00 92.81 256 LEU A O 1
ATOM 1882 N N . GLU A 1 257 ? 3.091 14.569 -9.844 1.00 95.06 257 GLU A N 1
ATOM 1883 C CA . GLU A 1 257 ? 3.831 14.230 -8.617 1.00 95.06 257 GLU A CA 1
ATOM 1884 C C . GLU A 1 257 ? 2.923 14.247 -7.377 1.00 95.06 257 GLU A C 1
ATOM 1886 O O . GLU A 1 257 ? 2.959 13.334 -6.552 1.00 95.06 257 GLU A O 1
ATOM 1891 N N . ALA A 1 258 ? 2.046 15.249 -7.266 1.00 95.69 258 ALA A N 1
ATOM 1892 C CA . ALA A 1 258 ? 1.112 15.354 -6.149 1.00 95.69 258 ALA A CA 1
ATOM 1893 C C . ALA A 1 258 ? 0.078 14.215 -6.154 1.00 95.69 258 ALA A C 1
ATOM 1895 O O . ALA A 1 258 ? -0.296 13.732 -5.086 1.00 95.69 258 ALA A O 1
ATOM 1896 N N . VAL A 1 259 ? -0.351 13.769 -7.340 1.00 96.50 259 VAL A N 1
ATOM 1897 C CA . VAL A 1 259 ? -1.265 12.628 -7.506 1.00 96.50 259 VAL A CA 1
ATOM 1898 C C . VAL A 1 259 ? -0.594 11.321 -7.084 1.00 96.50 259 VAL A C 1
ATOM 1900 O O . VAL A 1 259 ? -1.195 10.541 -6.345 1.00 96.50 259 VAL A O 1
ATOM 1903 N N . VAL A 1 260 ? 0.654 11.091 -7.507 1.00 96.81 260 VAL A N 1
ATOM 1904 C CA . VAL A 1 260 ? 1.430 9.908 -7.099 1.00 96.81 260 VAL A CA 1
ATOM 1905 C C . VAL A 1 260 ? 1.632 9.895 -5.592 1.00 96.81 260 VAL A C 1
ATOM 1907 O O . VAL A 1 260 ? 1.317 8.893 -4.954 1.00 96.81 260 VAL A O 1
ATOM 1910 N N . ARG A 1 261 ? 2.058 11.021 -5.008 1.00 96.94 261 ARG A N 1
ATOM 1911 C CA . ARG A 1 261 ? 2.228 11.141 -3.558 1.00 96.94 261 ARG A CA 1
ATOM 1912 C C . ARG A 1 261 ? 0.926 10.857 -2.810 1.00 96.94 261 ARG A C 1
ATOM 1914 O O . ARG A 1 261 ? 0.940 10.102 -1.846 1.00 96.94 261 ARG A O 1
ATOM 1921 N N . TRP A 1 262 ? -0.200 11.401 -3.273 1.00 96.75 262 TRP A N 1
ATOM 1922 C CA . TRP A 1 262 ? -1.508 11.112 -2.680 1.00 96.75 262 TRP A CA 1
ATOM 1923 C C . TRP A 1 262 ? -1.839 9.613 -2.721 1.00 96.75 262 TRP A C 1
ATOM 1925 O O . TRP A 1 262 ? -2.293 9.063 -1.721 1.00 96.75 262 TRP A O 1
ATOM 1935 N N . ALA A 1 263 ? -1.588 8.934 -3.845 1.00 97.12 263 ALA A N 1
ATOM 1936 C CA . ALA A 1 263 ? -1.857 7.501 -3.978 1.00 97.12 263 ALA A CA 1
ATOM 1937 C C . ALA A 1 263 ? -0.949 6.657 -3.064 1.00 97.12 263 ALA A C 1
ATOM 1939 O O . ALA A 1 263 ? -1.409 5.688 -2.455 1.00 97.12 263 ALA A O 1
ATOM 1940 N N . GLU A 1 264 ? 0.325 7.035 -2.926 1.00 97.38 264 GLU A N 1
ATOM 1941 C CA . GLU A 1 264 ? 1.264 6.395 -1.998 1.00 97.38 264 GLU A CA 1
ATOM 1942 C C . GLU A 1 264 ? 0.872 6.610 -0.536 1.00 97.38 264 GLU A C 1
ATOM 1944 O O . GLU A 1 264 ? 0.887 5.658 0.243 1.00 97.38 264 GLU A O 1
ATOM 1949 N N . GLU A 1 265 ? 0.480 7.829 -0.165 1.00 96.50 265 GLU A N 1
ATOM 1950 C CA . GLU A 1 265 ? -0.039 8.155 1.165 1.00 96.50 265 GLU A CA 1
ATOM 1951 C C . GLU A 1 265 ? -1.329 7.388 1.465 1.00 96.50 265 GLU A C 1
ATOM 1953 O O . GLU A 1 265 ? -1.499 6.862 2.563 1.00 96.50 265 GLU A O 1
ATOM 1958 N N . TRP A 1 266 ? -2.227 7.267 0.486 1.00 96.31 266 TRP A N 1
ATOM 1959 C CA . TRP A 1 266 ? -3.461 6.505 0.643 1.00 96.31 266 TRP A CA 1
ATOM 1960 C C . TRP A 1 266 ? -3.167 5.027 0.929 1.00 96.31 266 TRP A C 1
ATOM 1962 O O . TRP A 1 266 ? -3.747 4.459 1.849 1.00 96.31 266 TRP A O 1
ATOM 1972 N N . ILE A 1 267 ? -2.234 4.408 0.194 1.00 96.31 267 ILE A N 1
ATOM 1973 C CA . ILE A 1 267 ? -1.809 3.013 0.410 1.00 96.31 267 ILE A CA 1
ATOM 1974 C C . ILE A 1 267 ? -1.075 2.849 1.747 1.00 96.31 267 ILE A C 1
ATOM 1976 O O . ILE A 1 267 ? -1.314 1.885 2.480 1.00 96.31 267 ILE A O 1
ATOM 1980 N N . SER A 1 268 ? -0.171 3.774 2.077 1.00 93.69 268 SER A N 1
ATOM 1981 C CA . SER A 1 268 ? 0.667 3.672 3.273 1.00 93.69 268 SER A CA 1
ATOM 1982 C C . SER A 1 268 ? -0.148 3.753 4.558 1.00 93.69 268 SER A C 1
ATOM 1984 O O . SER A 1 268 ? 0.237 3.139 5.553 1.00 93.69 268 SER A O 1
ATOM 1986 N N . GLN A 1 269 ? -1.300 4.427 4.538 1.00 91.50 269 GLN A N 1
ATOM 1987 C CA . GLN A 1 269 ? -2.181 4.513 5.699 1.00 91.50 269 GLN A CA 1
ATOM 1988 C C . GLN A 1 269 ? -2.722 3.144 6.133 1.00 91.50 269 GLN A C 1
ATOM 1990 O O . GLN A 1 269 ? -2.767 2.849 7.325 1.00 91.50 269 GLN A O 1
ATOM 1995 N N . TRP A 1 270 ? -3.023 2.264 5.179 1.00 90.75 270 TRP A N 1
ATOM 1996 C CA . TRP A 1 270 ? -3.451 0.893 5.464 1.00 90.75 270 TRP A CA 1
ATOM 1997 C C . TRP A 1 270 ? -2.289 0.012 5.925 1.00 90.75 270 TRP A C 1
ATOM 1999 O O . TRP A 1 270 ? -2.409 -0.710 6.909 1.00 90.75 270 TRP A O 1
ATOM 2009 N N . ARG A 1 271 ? -1.132 0.115 5.257 1.00 86.62 271 ARG A N 1
ATOM 2010 C CA . ARG A 1 271 ? 0.066 -0.682 5.586 1.00 86.62 271 ARG A CA 1
ATOM 2011 C C . ARG A 1 271 ? 0.654 -0.343 6.956 1.00 86.62 271 ARG A C 1
ATOM 2013 O O . ARG A 1 271 ? 1.144 -1.223 7.650 1.00 86.62 271 ARG A O 1
ATOM 2020 N N . SER A 1 272 ? 0.624 0.934 7.331 1.00 81.62 272 SER A N 1
ATOM 2021 C CA . SER A 1 272 ? 1.083 1.413 8.641 1.00 81.62 272 SER A CA 1
ATOM 2022 C C . SER A 1 272 ? 0.068 1.183 9.763 1.00 81.62 272 SER A C 1
ATOM 2024 O O . SER A 1 272 ? 0.403 1.397 10.924 1.00 81.62 272 SER A O 1
ATOM 2026 N N . GLY A 1 273 ? -1.167 0.787 9.435 1.00 77.31 273 GLY A N 1
ATOM 2027 C CA . GLY A 1 273 ? -2.267 0.669 10.392 1.00 77.31 273 GLY A CA 1
ATOM 2028 C C . GLY A 1 273 ? -2.804 2.008 10.908 1.00 77.31 273 GLY A C 1
ATOM 2029 O O . GLY A 1 273 ? -3.568 2.014 11.868 1.00 77.31 273 GLY A O 1
ATOM 2030 N N . THR A 1 274 ? -2.424 3.135 10.294 1.00 80.00 274 THR A N 1
ATOM 2031 C CA . THR A 1 274 ? -2.965 4.463 10.645 1.00 80.00 274 THR A CA 1
ATOM 2032 C C . THR A 1 274 ? -4.400 4.667 10.159 1.00 80.00 274 THR A C 1
ATOM 2034 O O . THR A 1 274 ? -5.110 5.490 10.727 1.00 80.00 274 THR A O 1
ATOM 2037 N N . ALA A 1 275 ? -4.834 3.917 9.142 1.00 81.44 275 ALA A N 1
ATOM 2038 C CA . ALA A 1 275 ? -6.240 3.737 8.795 1.00 81.44 275 ALA A CA 1
ATOM 2039 C C . ALA A 1 275 ? -6.686 2.311 9.156 1.00 81.44 275 ALA A C 1
ATOM 2041 O O . ALA A 1 275 ? -6.050 1.332 8.752 1.00 81.44 275 ALA A O 1
ATOM 2042 N N . GLY A 1 276 ? -7.783 2.201 9.906 1.00 80.94 276 GLY A N 1
ATOM 2043 C CA . GLY A 1 276 ? -8.379 0.934 10.328 1.00 80.94 276 GLY A CA 1
ATOM 2044 C C . GLY A 1 276 ? -9.701 0.600 9.620 1.00 80.94 276 GLY A C 1
ATOM 2045 O O . GLY A 1 276 ? -10.171 1.357 8.764 1.00 80.94 276 GLY A O 1
ATOM 2046 N N . PRO A 1 277 ? -10.328 -0.541 9.963 1.00 77.81 277 PRO A N 1
ATOM 2047 C CA . PRO A 1 277 ? -11.623 -0.964 9.428 1.00 77.81 277 PRO A CA 1
ATOM 2048 C C . PRO A 1 277 ? -12.712 0.114 9.503 1.00 77.81 277 PRO A C 1
ATOM 2050 O O . PRO A 1 277 ? -13.535 0.222 8.597 1.00 77.81 277 PRO A O 1
ATOM 2053 N N . GLU A 1 278 ? -12.672 0.953 10.535 1.00 75.06 278 GLU A N 1
ATOM 2054 C CA . GLU A 1 278 ? -13.561 2.091 10.765 1.00 75.06 278 GLU A CA 1
ATOM 2055 C C . GLU A 1 278 ? -13.534 3.142 9.648 1.00 75.06 278 GLU A C 1
ATOM 2057 O O . GLU A 1 278 ? -14.546 3.782 9.356 1.00 75.06 278 GLU A O 1
ATOM 2062 N N . ASP A 1 279 ? -12.396 3.284 8.972 1.00 82.75 279 ASP A N 1
ATOM 2063 C CA . ASP A 1 279 ? -12.213 4.217 7.867 1.00 82.75 279 ASP A CA 1
ATOM 2064 C C . ASP A 1 279 ? -12.496 3.574 6.509 1.00 82.75 279 ASP A C 1
ATOM 2066 O O . ASP A 1 279 ? -12.661 4.287 5.512 1.00 82.75 279 ASP A O 1
ATOM 2070 N N . ALA A 1 280 ? -12.522 2.238 6.453 1.00 86.50 280 ALA A N 1
ATOM 2071 C CA . ALA A 1 280 ? -12.509 1.470 5.216 1.00 86.50 280 ALA A CA 1
ATOM 2072 C C . ALA A 1 280 ? -13.694 1.803 4.326 1.00 86.50 280 ALA A C 1
ATOM 2074 O O . ALA A 1 280 ? -13.476 2.217 3.193 1.00 86.50 280 ALA A O 1
ATOM 2075 N N . ALA A 1 281 ? -14.931 1.713 4.818 1.00 83.12 281 ALA A N 1
ATOM 2076 C CA . ALA A 1 281 ? -16.094 2.032 3.994 1.00 83.12 281 ALA A CA 1
ATOM 2077 C C . ALA A 1 281 ? -16.108 3.484 3.517 1.00 83.12 281 ALA A C 1
ATOM 2079 O O . ALA A 1 281 ? -16.279 3.731 2.321 1.00 83.12 281 ALA A O 1
ATOM 2080 N N . ARG A 1 282 ? -15.853 4.442 4.417 1.00 87.44 282 ARG A N 1
ATOM 2081 C CA . ARG A 1 282 ? -15.828 5.869 4.073 1.00 87.44 282 ARG A CA 1
ATOM 2082 C C . ARG A 1 282 ? -14.789 6.156 2.993 1.00 87.44 282 ARG A C 1
ATOM 2084 O O . ARG A 1 282 ? -15.108 6.787 1.991 1.00 87.44 282 ARG A O 1
ATOM 2091 N N . ARG A 1 283 ? -13.558 5.668 3.157 1.00 90.81 283 ARG A N 1
ATOM 2092 C CA . ARG A 1 283 ? -12.473 5.874 2.184 1.00 90.81 283 ARG A CA 1
ATOM 2093 C C . ARG A 1 283 ? -12.699 5.089 0.901 1.00 90.81 283 ARG A C 1
ATOM 2095 O O . ARG A 1 283 ? -12.473 5.622 -0.180 1.00 90.81 283 ARG A O 1
ATOM 2102 N N . TRP A 1 284 ? -13.203 3.866 0.985 1.00 92.38 284 TRP A N 1
ATOM 2103 C CA . TRP A 1 284 ? -13.551 3.059 -0.180 1.00 92.38 284 TRP A CA 1
ATOM 2104 C C . TRP A 1 284 ? -14.634 3.722 -1.034 1.00 92.38 284 TRP A C 1
ATOM 2106 O O . TRP A 1 284 ? -14.559 3.704 -2.265 1.00 92.38 284 TRP A O 1
ATOM 2116 N N . ALA A 1 285 ? -15.610 4.373 -0.395 1.00 88.81 285 ALA A N 1
ATOM 2117 C CA . ALA A 1 285 ? -16.655 5.143 -1.058 1.00 88.81 285 ALA A CA 1
ATOM 2118 C C . ALA A 1 285 ? -16.114 6.379 -1.798 1.00 88.81 285 ALA A C 1
ATOM 2120 O O . ALA A 1 285 ? -16.699 6.764 -2.807 1.00 88.81 285 ALA A O 1
ATOM 2121 N N . THR A 1 286 ? -14.987 6.959 -1.358 1.00 90.38 286 THR A N 1
ATOM 2122 C CA . THR A 1 286 ? -14.332 8.070 -2.079 1.00 90.38 286 THR A CA 1
ATOM 2123 C C . THR A 1 286 ? -13.663 7.646 -3.385 1.00 90.38 286 THR A C 1
ATOM 2125 O O . THR A 1 286 ? -13.439 8.494 -4.244 1.00 90.38 286 THR A O 1
ATOM 2128 N N . LEU A 1 287 ? -13.360 6.355 -3.554 1.00 93.44 287 LEU A N 1
ATOM 2129 C CA . LEU A 1 287 ? -12.746 5.837 -4.773 1.00 93.44 287 LEU A CA 1
ATOM 2130 C C . LEU A 1 287 ? -13.804 5.565 -5.843 1.00 93.44 287 LEU A C 1
ATOM 2132 O O . LEU A 1 287 ? -14.791 4.865 -5.583 1.00 93.44 287 LEU A O 1
ATOM 2136 N N . GLY A 1 288 ? -13.564 6.055 -7.061 1.00 91.75 288 GLY A N 1
ATOM 2137 C CA . GLY A 1 288 ? -14.362 5.681 -8.223 1.00 91.75 288 GLY A CA 1
ATOM 2138 C C . GLY A 1 288 ? -14.162 4.209 -8.596 1.00 91.75 288 GLY A C 1
ATOM 2139 O O . GLY A 1 288 ? -13.217 3.553 -8.159 1.00 91.75 288 GLY A O 1
ATOM 2140 N N . GLU A 1 289 ? -15.038 3.667 -9.445 1.00 93.06 289 GLU A N 1
ATOM 2141 C CA . GLU A 1 289 ? -14.914 2.281 -9.930 1.00 93.06 289 GLU A CA 1
ATOM 2142 C C . GLU A 1 289 ? -13.559 2.028 -10.611 1.00 93.06 289 GLU A C 1
ATOM 2144 O O . GLU A 1 289 ? -12.913 1.013 -10.356 1.00 93.06 289 GLU A O 1
ATOM 2149 N N . ARG A 1 290 ? -13.100 2.999 -11.409 1.00 93.75 290 ARG A N 1
ATOM 2150 C CA . ARG A 1 290 ? -11.804 2.961 -12.097 1.00 93.75 290 ARG A CA 1
ATOM 2151 C C . ARG A 1 290 ? -10.630 2.877 -11.117 1.00 93.75 290 ARG A C 1
ATOM 2153 O O . ARG A 1 290 ? -9.768 2.023 -11.288 1.00 93.75 290 ARG A O 1
ATOM 2160 N N . ASP A 1 291 ? -10.645 3.689 -10.061 1.00 94.38 291 ASP A N 1
ATOM 2161 C CA . ASP A 1 291 ? -9.578 3.713 -9.052 1.00 94.38 291 ASP A CA 1
ATOM 2162 C C . ASP A 1 291 ? -9.503 2.396 -8.277 1.00 94.38 291 ASP A C 1
ATOM 2164 O O . ASP A 1 291 ? -8.414 1.915 -7.978 1.00 94.38 291 ASP A O 1
ATOM 2168 N N . ARG A 1 292 ? -10.654 1.782 -7.972 1.00 94.50 292 ARG A N 1
ATOM 2169 C CA . ARG A 1 292 ? -10.709 0.486 -7.276 1.00 94.50 292 ARG A CA 1
ATOM 2170 C C . ARG A 1 292 ? -10.103 -0.634 -8.120 1.00 94.50 292 ARG A C 1
ATOM 2172 O O . ARG A 1 292 ? -9.347 -1.441 -7.588 1.00 94.50 292 ARG A O 1
ATOM 2179 N N . LEU A 1 293 ? -10.413 -0.668 -9.420 1.00 94.62 293 LEU A N 1
ATOM 2180 C CA . LEU A 1 293 ? -9.818 -1.630 -10.353 1.00 94.62 293 LEU A CA 1
ATOM 2181 C C . LEU A 1 293 ? -8.303 -1.433 -10.458 1.00 94.62 293 LEU A C 1
ATOM 2183 O O . LEU A 1 293 ? -7.554 -2.396 -10.336 1.00 94.62 293 LEU A O 1
ATOM 2187 N N . ALA A 1 294 ? -7.851 -0.187 -10.608 1.00 95.06 294 ALA A N 1
ATOM 2188 C CA . ALA A 1 294 ? -6.429 0.120 -10.674 1.00 95.06 294 ALA A CA 1
ATOM 2189 C C . ALA A 1 294 ? -5.699 -0.223 -9.366 1.00 95.06 294 ALA A C 1
ATOM 2191 O O . ALA A 1 294 ? -4.621 -0.807 -9.409 1.00 95.06 294 ALA A O 1
ATOM 2192 N N . LEU A 1 295 ? -6.295 0.054 -8.202 1.00 96.62 295 LEU A N 1
ATOM 2193 C CA . LEU A 1 295 ? -5.735 -0.321 -6.901 1.00 96.62 295 LEU A CA 1
ATOM 2194 C C . LEU A 1 295 ? -5.527 -1.837 -6.786 1.00 96.62 295 LEU A C 1
ATOM 2196 O O . LEU A 1 295 ? -4.494 -2.254 -6.275 1.00 96.62 295 LEU A O 1
ATOM 2200 N N . ALA A 1 296 ? -6.453 -2.654 -7.302 1.00 96.06 296 ALA A N 1
ATOM 2201 C CA . ALA A 1 296 ? -6.311 -4.112 -7.309 1.00 96.06 296 ALA A CA 1
ATOM 2202 C C . ALA A 1 296 ? -5.077 -4.596 -8.088 1.00 96.06 296 ALA A C 1
ATOM 2204 O O . ALA A 1 296 ? -4.510 -5.630 -7.752 1.00 96.06 296 ALA A O 1
ATOM 2205 N N . GLU A 1 297 ? -4.663 -3.859 -9.120 1.00 94.12 297 GLU A N 1
ATOM 2206 C CA . GLU A 1 297 ? -3.486 -4.173 -9.936 1.00 94.12 297 GLU A CA 1
ATOM 2207 C C . GLU A 1 297 ? -2.199 -3.550 -9.369 1.00 94.12 297 GLU A C 1
ATOM 2209 O O . GLU A 1 297 ? -1.114 -4.100 -9.551 1.00 94.12 297 GLU A O 1
ATOM 2214 N N . THR A 1 298 ? -2.305 -2.405 -8.690 1.00 95.31 298 THR A N 1
ATOM 2215 C CA . THR A 1 298 ? -1.169 -1.676 -8.104 1.00 95.31 298 THR A CA 1
ATOM 2216 C C . THR A 1 298 ? -0.737 -2.240 -6.752 1.00 95.31 298 THR A C 1
ATOM 2218 O O . THR A 1 298 ? 0.459 -2.285 -6.459 1.00 95.31 298 THR A O 1
ATOM 2221 N N . ASP A 1 299 ? -1.701 -2.620 -5.913 1.00 96.19 299 ASP A N 1
ATOM 2222 C CA . ASP A 1 299 ? -1.494 -3.138 -4.560 1.00 96.19 299 ASP A CA 1
ATOM 2223 C C . ASP A 1 299 ? -2.631 -4.114 -4.180 1.00 96.19 299 ASP A C 1
ATOM 2225 O O . ASP A 1 299 ? -3.606 -3.723 -3.525 1.00 96.19 299 ASP A O 1
ATOM 2229 N N . PRO A 1 300 ? -2.540 -5.386 -4.625 1.00 95.12 300 PRO A N 1
ATOM 2230 C CA . PRO A 1 300 ? -3.602 -6.373 -4.431 1.00 95.12 300 PRO A CA 1
ATOM 2231 C C . PRO A 1 300 ? -3.941 -6.612 -2.956 1.00 95.12 300 PRO A C 1
ATOM 2233 O O . PRO A 1 300 ? -5.113 -6.753 -2.611 1.00 95.12 300 PRO A O 1
ATOM 2236 N N . GLU A 1 301 ? -2.932 -6.604 -2.081 1.00 91.38 301 GLU A N 1
ATOM 2237 C CA . GLU A 1 301 ? -3.093 -6.840 -0.642 1.00 91.38 301 GLU A CA 1
ATOM 2238 C C . GLU A 1 301 ? -3.922 -5.730 0.010 1.00 91.38 301 GLU A C 1
ATOM 2240 O O . GLU A 1 301 ? -4.926 -6.002 0.673 1.00 91.38 301 GLU A O 1
ATOM 2245 N N . VAL A 1 302 ? -3.563 -4.463 -0.227 1.00 93.25 302 VAL A N 1
ATOM 2246 C CA . VAL A 1 302 ? -4.325 -3.325 0.309 1.00 93.25 302 VAL A CA 1
ATOM 2247 C C . VAL A 1 302 ? -5.732 -3.283 -0.285 1.00 93.25 302 VAL A C 1
ATOM 2249 O O . VAL A 1 302 ? -6.696 -3.041 0.443 1.00 93.25 302 VAL A O 1
ATOM 2252 N N . HIS A 1 303 ? -5.883 -3.561 -1.582 1.00 95.38 303 HIS A N 1
ATOM 2253 C CA . HIS A 1 303 ? -7.198 -3.658 -2.212 1.00 95.38 303 HIS A CA 1
ATOM 2254 C C . HIS A 1 303 ? -8.094 -4.695 -1.514 1.00 95.38 303 HIS A C 1
ATOM 2256 O O . HIS A 1 303 ? -9.249 -4.398 -1.199 1.00 95.38 303 HIS A O 1
ATOM 2262 N N . GLU A 1 304 ? -7.586 -5.906 -1.273 1.00 90.50 304 GLU A N 1
ATOM 2263 C CA . GLU A 1 304 ? -8.343 -6.981 -0.628 1.00 90.50 304 GLU A CA 1
ATOM 2264 C C . GLU A 1 304 ? -8.726 -6.637 0.810 1.00 90.50 304 GLU A C 1
ATOM 2266 O O . GLU A 1 304 ? -9.896 -6.789 1.171 1.00 90.50 304 GLU A O 1
ATOM 2271 N N . VAL A 1 305 ? -7.786 -6.103 1.594 1.00 86.94 305 VAL A N 1
ATOM 2272 C CA . VAL A 1 305 ? -8.023 -5.695 2.985 1.00 86.94 305 VAL A CA 1
ATOM 2273 C C . VAL A 1 305 ? -9.100 -4.616 3.065 1.00 86.94 305 VAL A C 1
ATOM 2275 O O . VAL A 1 305 ? -10.104 -4.793 3.758 1.00 86.94 305 VAL A O 1
ATOM 2278 N N . VAL A 1 306 ? -8.953 -3.520 2.313 1.00 90.75 306 VAL A N 1
ATOM 2279 C CA . VAL A 1 306 ? -9.902 -2.398 2.385 1.00 90.75 306 VAL A CA 1
ATOM 2280 C C . VAL A 1 306 ? -11.273 -2.810 1.860 1.00 90.75 306 VAL A C 1
ATOM 2282 O O . VAL A 1 306 ? -12.290 -2.449 2.448 1.00 90.75 306 VAL A O 1
ATOM 2285 N N . ARG A 1 307 ? -11.333 -3.615 0.792 1.00 91.50 307 ARG A N 1
ATOM 2286 C CA . ARG A 1 307 ? -12.598 -4.142 0.263 1.00 91.50 307 ARG A CA 1
ATOM 2287 C C . ARG A 1 307 ? -13.290 -5.073 1.257 1.00 91.50 307 ARG A C 1
ATOM 2289 O O . ARG A 1 307 ? -14.517 -5.033 1.352 1.00 91.50 307 ARG A O 1
ATOM 2296 N N . ALA A 1 308 ? -12.542 -5.932 1.949 1.00 85.25 308 ALA A N 1
ATOM 2297 C CA . ALA A 1 308 ? -13.090 -6.816 2.971 1.00 85.25 308 ALA A CA 1
ATOM 2298 C C . ALA A 1 308 ? -13.662 -6.001 4.136 1.00 85.25 308 ALA A C 1
ATOM 2300 O O . ALA A 1 308 ? -14.821 -6.193 4.499 1.00 85.25 308 ALA A O 1
ATOM 2301 N N . TRP A 1 309 ? -12.907 -5.025 4.643 1.00 84.44 309 TRP A N 1
ATOM 2302 C CA . TRP A 1 309 ? -13.358 -4.153 5.728 1.00 84.44 309 TRP A CA 1
ATOM 2303 C C . TRP A 1 309 ? -14.545 -3.278 5.330 1.00 84.44 309 TRP A C 1
ATOM 2305 O O . TRP A 1 309 ? -15.524 -3.226 6.061 1.00 84.44 309 TRP A O 1
ATOM 2315 N N . ALA A 1 310 ? -14.541 -2.678 4.139 1.00 86.38 310 ALA A N 1
ATOM 2316 C CA . ALA A 1 310 ? -15.676 -1.895 3.651 1.00 86.38 310 ALA A CA 1
ATOM 2317 C C . ALA A 1 310 ? -16.959 -2.733 3.486 1.00 86.38 310 ALA A C 1
ATOM 2319 O O . ALA A 1 310 ? -18.058 -2.193 3.547 1.00 86.38 310 ALA A O 1
ATOM 2320 N N . ARG A 1 311 ? -16.842 -4.050 3.259 1.00 81.25 311 ARG A N 1
ATOM 2321 C CA . ARG A 1 311 ? -17.992 -4.970 3.207 1.00 81.25 311 ARG A CA 1
ATOM 2322 C C . ARG A 1 311 ? -18.469 -5.398 4.585 1.00 81.25 311 ARG A C 1
ATOM 2324 O O . ARG A 1 311 ? -19.672 -5.513 4.782 1.00 81.25 311 ARG A O 1
ATOM 2331 N N . ALA A 1 312 ? -17.536 -5.675 5.491 1.00 69.56 312 ALA A N 1
ATOM 2332 C CA . ALA A 1 312 ? -17.850 -6.029 6.869 1.00 69.56 312 ALA A CA 1
ATOM 2333 C C . ALA A 1 312 ? -18.451 -4.836 7.637 1.00 69.56 312 ALA A C 1
ATOM 2335 O O . ALA A 1 312 ? -19.296 -5.035 8.502 1.00 69.56 312 ALA A O 1
ATOM 2336 N N . PHE A 1 313 ? -18.059 -3.610 7.272 1.00 72.69 313 PHE A N 1
ATOM 2337 C CA . PHE A 1 313 ? -18.393 -2.369 7.971 1.00 72.69 313 PHE A CA 1
ATOM 2338 C C . PHE A 1 313 ? -18.852 -1.275 6.986 1.00 72.69 313 PHE A C 1
ATOM 2340 O O . PHE A 1 313 ? -18.112 -0.319 6.769 1.00 72.69 313 PHE A O 1
ATOM 2347 N N . PRO A 1 314 ? -20.033 -1.394 6.346 1.00 67.19 314 PRO A N 1
ATOM 2348 C CA . PRO A 1 314 ? -20.465 -0.529 5.236 1.00 67.19 314 PRO A CA 1
ATOM 2349 C C . PRO A 1 314 ? -20.654 0.957 5.586 1.00 67.19 314 PRO A C 1
ATOM 2351 O O . PRO A 1 314 ? -20.556 1.787 4.684 1.00 67.19 314 PRO A O 1
ATOM 2354 N N . ASP A 1 315 ? -20.842 1.289 6.865 1.00 66.00 315 ASP A N 1
ATOM 2355 C CA . ASP A 1 315 ? -20.929 2.667 7.379 1.00 66.00 315 ASP A CA 1
ATOM 2356 C C . ASP A 1 315 ? -19.711 3.044 8.256 1.00 66.00 315 ASP A C 1
ATOM 2358 O O . ASP A 1 315 ? -19.668 4.101 8.884 1.00 66.00 315 ASP A O 1
ATOM 2362 N N . GLY A 1 316 ? -18.673 2.198 8.262 1.00 66.25 316 GLY A N 1
ATOM 2363 C CA . GLY A 1 316 ? -17.587 2.231 9.242 1.00 66.25 316 GLY A CA 1
ATOM 2364 C C . GLY A 1 316 ? -17.909 1.389 10.481 1.00 66.25 316 GLY A C 1
ATOM 2365 O O . GLY A 1 316 ? -18.920 0.688 10.541 1.00 66.25 316 GLY A O 1
ATOM 2366 N N . VAL A 1 317 ? -17.013 1.408 11.468 1.00 69.69 317 VAL A N 1
ATOM 2367 C CA . VAL A 1 317 ? -17.231 0.728 12.751 1.00 69.69 317 VAL A CA 1
ATOM 2368 C C . VAL A 1 317 ? -17.924 1.723 13.678 1.00 69.69 317 VAL A C 1
ATOM 2370 O O . VAL A 1 317 ? -17.282 2.591 14.264 1.00 69.69 317 VAL A O 1
ATOM 2373 N N . GLU A 1 318 ? -19.247 1.629 13.773 1.00 73.00 318 GLU A N 1
ATOM 2374 C CA . GLU A 1 318 ? -20.030 2.404 14.738 1.00 73.00 318 GLU A CA 1
ATOM 2375 C C . GLU A 1 318 ? -19.847 1.857 16.166 1.00 73.00 318 GLU A C 1
ATOM 2377 O O . GLU A 1 318 ? -19.491 0.691 16.356 1.00 73.00 318 GLU A O 1
ATOM 2382 N N . ALA A 1 319 ? -20.118 2.679 17.187 1.00 76.56 319 ALA A N 1
ATOM 2383 C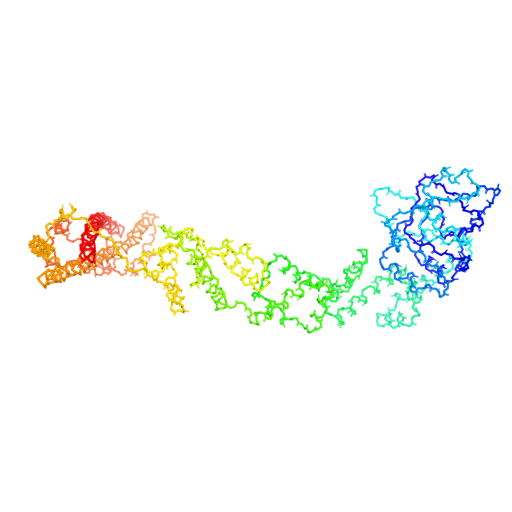 CA . ALA A 1 319 ? -20.017 2.271 18.596 1.00 76.56 319 ALA A CA 1
ATOM 2384 C C . ALA A 1 319 ? -20.881 1.035 18.912 1.00 76.56 319 ALA A C 1
ATOM 2386 O O . ALA A 1 319 ? -20.480 0.169 19.686 1.00 76.56 319 ALA A O 1
ATOM 2387 N N . GLU A 1 320 ? -22.037 0.915 18.254 1.00 81.81 320 GLU A N 1
ATOM 2388 C CA . GLU A 1 320 ? -22.908 -0.257 18.352 1.00 81.81 320 GLU A CA 1
ATOM 2389 C C . GLU A 1 320 ? -22.245 -1.519 17.778 1.00 81.81 320 GLU A C 1
ATOM 2391 O O . GLU A 1 320 ? -22.334 -2.591 18.372 1.00 81.81 320 GLU A O 1
ATOM 2396 N N . THR A 1 321 ? -21.490 -1.400 16.683 1.00 78.50 321 THR A N 1
ATOM 2397 C CA . THR A 1 321 ? -20.725 -2.515 16.107 1.00 78.50 321 THR A CA 1
ATOM 2398 C C . THR A 1 321 ? -19.593 -2.957 17.034 1.00 78.50 321 THR A C 1
ATOM 2400 O O . THR A 1 321 ? -19.421 -4.158 17.239 1.00 78.50 321 THR A O 1
ATOM 2403 N N . VAL A 1 322 ? -18.847 -2.021 17.641 1.00 83.69 322 VAL A N 1
ATOM 2404 C CA . VAL A 1 322 ? -17.829 -2.357 18.662 1.00 83.69 322 VAL A CA 1
ATOM 2405 C C . VAL A 1 322 ? -18.477 -3.095 19.826 1.00 83.69 322 VAL A C 1
ATOM 2407 O O . VAL A 1 322 ? -17.964 -4.126 20.256 1.00 83.69 322 VAL A O 1
ATOM 2410 N N . ARG A 1 323 ? -19.629 -2.604 20.292 1.00 87.88 323 ARG A N 1
ATOM 2411 C CA . ARG A 1 323 ? -20.391 -3.222 21.373 1.00 87.88 323 ARG A CA 1
ATOM 2412 C C . ARG A 1 323 ? -20.809 -4.651 21.031 1.00 87.88 323 ARG A C 1
ATOM 2414 O O . ARG A 1 323 ? -20.546 -5.549 21.818 1.00 87.88 323 ARG A O 1
ATOM 2421 N N . LEU A 1 324 ? -21.388 -4.884 19.854 1.00 85.38 324 LEU A N 1
ATOM 2422 C CA . LEU A 1 324 ? -21.797 -6.224 19.416 1.00 85.38 324 LEU A CA 1
ATOM 2423 C C . LEU A 1 324 ? -20.612 -7.197 19.340 1.00 85.38 324 LEU A C 1
ATOM 2425 O O . LEU A 1 324 ? -20.740 -8.364 19.713 1.00 85.38 324 LEU A O 1
ATOM 2429 N N . ILE A 1 325 ? -19.452 -6.719 18.880 1.00 85.56 325 ILE A N 1
ATOM 2430 C CA . ILE A 1 325 ? -18.227 -7.520 18.835 1.00 85.56 325 ILE A CA 1
ATOM 2431 C C . ILE A 1 325 ? -17.714 -7.810 20.257 1.00 85.56 325 ILE A C 1
ATOM 2433 O O . ILE A 1 325 ? -17.358 -8.952 20.550 1.00 85.56 325 ILE A O 1
ATOM 2437 N N . ALA A 1 326 ? -17.711 -6.813 21.148 1.00 88.94 326 ALA A N 1
ATOM 2438 C CA . ALA A 1 326 ? -17.333 -6.971 22.554 1.00 88.94 326 ALA A CA 1
ATOM 2439 C C . ALA A 1 326 ? -18.256 -7.961 23.280 1.00 88.94 326 ALA A C 1
ATOM 2441 O O . ALA A 1 326 ? -17.775 -8.833 23.997 1.00 88.94 326 ALA A O 1
ATOM 2442 N N . ASP A 1 327 ? -19.565 -7.894 23.034 1.00 89.25 327 ASP A N 1
ATOM 2443 C CA . ASP A 1 327 ? -20.555 -8.804 23.611 1.00 89.25 327 ASP A CA 1
ATOM 2444 C C . ASP A 1 327 ? -20.300 -10.252 23.191 1.00 89.25 327 ASP A C 1
ATOM 2446 O O . ASP A 1 327 ? -20.324 -11.158 24.027 1.00 89.25 327 ASP A O 1
ATOM 2450 N N . ALA A 1 328 ? -20.040 -10.479 21.900 1.00 85.69 328 ALA A N 1
ATOM 2451 C CA . ALA A 1 328 ? -19.715 -11.801 21.378 1.00 85.69 328 ALA A CA 1
ATOM 2452 C C . ALA A 1 328 ? -18.402 -12.336 21.973 1.00 85.69 328 ALA A C 1
ATOM 2454 O O . ALA A 1 328 ? -18.353 -13.487 22.408 1.00 85.69 328 ALA A O 1
ATOM 2455 N N . HIS A 1 329 ? -17.366 -11.493 22.046 1.00 88.06 329 HIS A N 1
ATOM 2456 C CA . HIS A 1 329 ? -16.076 -11.842 22.645 1.00 88.06 329 HIS A CA 1
ATOM 2457 C C . HIS A 1 329 ? -16.210 -12.191 24.129 1.00 88.06 329 HIS A C 1
ATOM 2459 O O . HIS A 1 329 ? -15.794 -13.271 24.540 1.00 88.06 329 HIS A O 1
ATOM 2465 N N . ASN A 1 330 ? -16.846 -11.326 24.920 1.00 89.62 330 ASN A N 1
ATOM 2466 C CA . ASN A 1 330 ? -17.017 -11.531 26.356 1.00 89.62 330 ASN A CA 1
ATOM 2467 C C . ASN A 1 330 ? -17.823 -12.796 26.647 1.00 89.62 330 ASN A C 1
ATOM 2469 O O . ASN A 1 330 ? -17.441 -13.570 27.516 1.00 89.62 330 ASN A O 1
ATOM 2473 N N . ARG A 1 331 ? -18.896 -13.061 25.888 1.00 85.75 331 ARG A N 1
ATOM 2474 C CA . ARG A 1 331 ? -19.655 -14.316 26.013 1.00 85.75 331 ARG A CA 1
ATOM 2475 C C . ARG A 1 331 ? -18.801 -15.540 25.707 1.00 85.75 331 ARG A C 1
ATOM 2477 O O . ARG A 1 331 ? -18.949 -16.539 26.397 1.00 85.75 331 ARG A O 1
ATOM 2484 N N . ALA A 1 332 ? -17.938 -15.473 24.694 1.00 83.75 332 ALA A N 1
ATOM 2485 C CA . ALA A 1 332 ? -17.046 -16.575 24.350 1.00 83.75 332 ALA A CA 1
ATOM 2486 C C . ALA A 1 332 ? -16.004 -16.826 25.450 1.00 83.75 332 ALA A C 1
ATOM 2488 O O . ALA A 1 332 ? -15.841 -17.966 25.865 1.00 83.75 332 ALA A O 1
ATOM 2489 N N . VAL A 1 333 ? -15.357 -15.771 25.962 1.00 84.31 333 VAL A N 1
ATOM 2490 C CA . VAL A 1 333 ? -14.403 -15.876 27.083 1.00 84.31 333 VAL A CA 1
ATOM 2491 C C . VAL A 1 333 ? -15.085 -16.476 28.310 1.00 84.31 333 VAL A C 1
ATOM 2493 O O . VAL A 1 333 ? -14.589 -17.433 28.885 1.00 84.31 333 VAL A O 1
ATOM 2496 N N . LEU A 1 334 ? -16.263 -15.974 28.677 1.00 81.56 334 LEU A N 1
ATOM 2497 C CA . LEU A 1 334 ? -17.000 -16.489 29.828 1.00 81.56 334 LEU A CA 1
ATOM 2498 C C . LEU A 1 334 ? -17.458 -17.935 29.629 1.00 81.56 334 LEU A C 1
ATOM 2500 O O . LEU A 1 334 ? -17.389 -18.719 30.562 1.00 81.56 334 LEU A O 1
ATOM 2504 N N . ALA A 1 335 ? -17.903 -18.312 28.429 1.00 79.75 335 ALA A N 1
ATOM 2505 C CA . ALA A 1 335 ? -18.281 -19.694 28.145 1.00 79.75 335 ALA A CA 1
ATOM 2506 C C . ALA A 1 335 ? -17.088 -20.655 28.267 1.00 79.75 335 ALA A C 1
ATOM 2508 O O . ALA A 1 335 ? -17.253 -21.739 28.816 1.00 79.75 335 ALA A O 1
ATOM 2509 N N . GLU A 1 336 ? -15.902 -20.252 27.798 1.00 79.44 336 GLU A N 1
ATOM 2510 C CA . GLU A 1 336 ? -14.669 -21.038 27.945 1.00 79.44 336 GLU A CA 1
ATOM 2511 C C . GLU A 1 336 ? -14.284 -21.226 29.414 1.00 79.44 336 GLU A C 1
ATOM 2513 O O . GLU A 1 336 ? -13.893 -22.322 29.803 1.00 79.44 336 GLU A O 1
ATOM 2518 N N . LEU A 1 337 ? -14.439 -20.187 30.236 1.00 74.88 337 LEU A N 1
ATOM 2519 C CA . LEU A 1 337 ? -14.130 -20.260 31.664 1.00 74.88 337 LEU A CA 1
ATOM 2520 C C . LEU A 1 337 ? -15.156 -21.101 32.432 1.00 74.88 337 LEU A C 1
ATOM 2522 O O . LEU A 1 337 ? -14.793 -21.881 33.300 1.00 74.88 337 LEU A O 1
ATOM 2526 N N . VAL A 1 338 ? -16.438 -21.025 32.075 1.00 68.81 338 VAL A N 1
ATOM 2527 C CA . VAL A 1 338 ? -17.501 -21.790 32.750 1.00 68.81 338 VAL A CA 1
ATOM 2528 C C . VAL A 1 338 ? -17.485 -23.284 32.387 1.00 68.81 338 VAL A C 1
ATOM 2530 O O . VAL A 1 338 ? -17.910 -24.107 33.195 1.00 68.81 338 VAL A O 1
ATOM 2533 N N . ASP A 1 339 ? -16.991 -23.664 31.203 1.00 67.00 339 ASP A N 1
ATOM 2534 C CA . ASP A 1 339 ? -16.889 -25.075 30.774 1.00 67.00 339 ASP A CA 1
ATOM 2535 C C . ASP A 1 339 ? -15.734 -25.835 31.468 1.00 67.00 339 ASP A C 1
ATOM 2537 O O . ASP A 1 339 ? -15.655 -27.065 31.426 1.00 67.00 339 ASP A O 1
ATOM 2541 N N . LEU A 1 340 ? -14.846 -25.126 32.170 1.00 55.09 340 LEU A N 1
ATOM 2542 C CA . LEU A 1 340 ? -13.813 -25.727 33.011 1.00 55.09 340 LEU A CA 1
ATOM 2543 C C . LEU A 1 340 ? -14.443 -26.168 34.341 1.00 55.09 340 LEU A C 1
ATOM 2545 O O . LEU A 1 340 ? -14.443 -25.446 35.331 1.00 55.09 340 LEU A O 1
ATOM 2549 N N . SER A 1 341 ? -14.978 -27.387 34.372 1.00 47.59 341 SER A N 1
ATOM 2550 C CA . SER A 1 341 ? -15.667 -28.022 35.509 1.00 47.59 341 SER A CA 1
ATOM 2551 C C . SER A 1 341 ? -14.844 -28.229 36.804 1.00 47.59 341 SER A C 1
ATOM 2553 O O . SER A 1 341 ? -15.242 -29.038 37.638 1.00 47.59 341 SER A O 1
ATOM 2555 N N . ASP A 1 342 ? -13.714 -27.538 36.976 1.00 53.97 342 ASP A N 1
ATOM 2556 C CA . ASP A 1 342 ? -12.744 -27.708 38.069 1.00 53.97 342 ASP A CA 1
ATOM 2557 C C . ASP A 1 342 ? -12.538 -26.429 38.920 1.00 53.97 342 ASP A C 1
ATOM 2559 O O . ASP A 1 342 ? -11.593 -26.365 39.709 1.00 53.97 342 ASP A O 1
ATOM 2563 N N . PHE A 1 343 ? -13.395 -25.406 38.803 1.00 56.66 343 PHE A N 1
ATOM 2564 C CA . PHE A 1 343 ? -13.276 -24.193 39.626 1.00 56.66 343 PHE A CA 1
ATOM 2565 C C . PHE A 1 343 ? -13.554 -24.470 41.109 1.00 56.66 343 PHE A C 1
ATOM 2567 O O . PHE A 1 343 ? -14.691 -24.710 41.507 1.00 56.66 343 PHE A O 1
ATOM 2574 N N . THR A 1 344 ? -12.504 -24.411 41.933 1.00 54.06 344 THR A N 1
ATOM 2575 C CA . THR A 1 344 ? -12.602 -24.416 43.404 1.00 54.06 344 THR A CA 1
ATOM 2576 C C . THR A 1 344 ? -12.237 -23.074 44.046 1.00 54.06 344 THR A C 1
ATOM 2578 O O . THR A 1 344 ? -12.448 -22.919 45.245 1.00 54.06 344 THR A O 1
ATOM 2581 N N . ASP A 1 345 ? -11.703 -22.121 43.273 1.00 63.19 345 ASP A N 1
ATOM 2582 C CA . ASP A 1 345 ? -11.184 -20.830 43.745 1.00 63.19 345 ASP A CA 1
ATOM 2583 C C . ASP A 1 345 ? -11.696 -19.665 42.870 1.00 63.19 345 ASP A C 1
ATOM 2585 O O . ASP A 1 345 ? -12.034 -19.869 41.704 1.00 63.19 345 ASP A O 1
ATOM 2589 N N . ASP A 1 346 ? -11.738 -18.449 43.432 1.00 74.88 346 ASP A N 1
ATOM 2590 C CA . ASP A 1 346 ? -12.066 -17.208 42.710 1.00 74.88 346 ASP A CA 1
ATOM 2591 C C . ASP A 1 346 ? -11.058 -16.956 41.575 1.00 74.88 346 ASP A C 1
ATOM 2593 O O . ASP A 1 346 ? -9.845 -16.942 41.812 1.00 74.88 346 ASP A O 1
ATOM 2597 N N . GLU A 1 347 ? -11.541 -16.696 40.357 1.00 81.12 347 GLU A N 1
ATOM 2598 C CA . GLU A 1 347 ? -10.680 -16.372 39.216 1.00 81.12 347 GLU A CA 1
ATOM 2599 C C . GLU A 1 347 ? -10.705 -14.881 38.902 1.00 81.12 347 GLU A C 1
ATOM 2601 O O . GLU A 1 347 ? -11.769 -14.266 38.836 1.00 81.12 347 GLU A O 1
ATOM 2606 N N . THR A 1 348 ? -9.536 -14.284 38.679 1.00 85.62 348 THR A N 1
ATOM 2607 C CA . THR A 1 348 ? -9.411 -12.868 38.325 1.00 85.62 348 THR A CA 1
ATOM 2608 C C . THR A 1 348 ? -8.999 -12.693 36.867 1.00 85.62 348 THR A C 1
ATOM 2610 O O . THR A 1 348 ? -8.177 -13.436 36.333 1.00 85.62 348 THR A O 1
ATOM 2613 N N . ILE A 1 349 ? -9.596 -11.705 36.197 1.00 87.06 349 ILE A N 1
ATOM 2614 C CA . ILE A 1 349 ? -9.420 -11.458 34.764 1.00 87.06 349 ILE A CA 1
ATOM 2615 C C . ILE A 1 349 ? -9.188 -9.969 34.523 1.00 87.06 349 ILE A C 1
ATOM 2617 O O . ILE A 1 349 ? -9.944 -9.108 34.984 1.00 87.06 349 ILE A O 1
ATOM 2621 N N . ASP A 1 350 ? -8.163 -9.670 33.724 1.00 91.62 350 ASP A N 1
ATOM 2622 C CA . ASP A 1 350 ? -7.916 -8.331 33.191 1.00 91.62 350 ASP A CA 1
ATOM 2623 C C . ASP A 1 350 ? -9.109 -7.860 32.342 1.00 91.62 350 ASP A C 1
ATOM 2625 O O . ASP A 1 350 ? -9.592 -8.578 31.462 1.00 91.62 350 ASP A O 1
ATOM 2629 N N . CYS A 1 351 ? -9.547 -6.618 32.532 1.00 91.94 351 CYS A N 1
ATOM 2630 C CA . CYS A 1 351 ? -10.645 -6.041 31.760 1.00 91.94 351 CYS A CA 1
ATOM 2631 C C . CYS A 1 351 ? -10.315 -4.624 31.301 1.00 91.94 351 CYS A C 1
ATOM 2633 O O . CYS A 1 351 ? -9.769 -3.829 32.058 1.00 91.94 351 CYS A O 1
ATOM 2635 N N . VAL A 1 352 ? -10.682 -4.270 30.073 1.00 93.50 352 VAL A N 1
ATOM 2636 C CA . VAL A 1 352 ? -10.629 -2.883 29.587 1.00 93.50 352 VAL A CA 1
ATOM 2637 C C . VAL A 1 352 ? -12.024 -2.286 29.645 1.00 93.50 352 VAL A C 1
ATOM 2639 O O . VAL A 1 352 ? -12.978 -2.948 29.245 1.00 93.50 352 VAL A O 1
ATOM 2642 N N . VAL A 1 353 ? -12.148 -1.048 30.129 1.00 91.12 353 VAL A N 1
ATOM 2643 C CA . VAL A 1 353 ? -13.423 -0.316 30.174 1.00 91.12 353 VAL A CA 1
ATOM 2644 C C . VAL A 1 353 ? -13.259 1.050 29.513 1.00 91.12 353 VAL A C 1
ATOM 2646 O O . VAL A 1 353 ? -12.316 1.783 29.808 1.00 91.12 353 VAL A O 1
ATOM 2649 N N . GLY A 1 354 ? -14.193 1.396 28.631 1.00 89.56 354 GLY A N 1
ATOM 2650 C CA . GLY A 1 354 ? -14.178 2.624 27.838 1.00 89.56 354 GLY A CA 1
ATOM 2651 C C . GLY A 1 354 ? -15.513 2.838 27.142 1.00 89.56 354 GLY A C 1
ATOM 2652 O O . GLY A 1 354 ? -16.197 1.864 26.864 1.00 89.56 354 GLY A O 1
ATOM 2653 N N . ASP A 1 355 ? -15.923 4.083 26.893 1.00 87.19 355 ASP A N 1
ATOM 2654 C CA . ASP A 1 355 ? -17.140 4.414 26.123 1.00 87.19 355 ASP A CA 1
ATOM 2655 C C . ASP A 1 355 ? -18.427 3.649 26.525 1.00 87.19 355 ASP A C 1
ATOM 2657 O O . ASP A 1 355 ? -19.324 3.436 25.710 1.00 87.19 355 ASP A O 1
ATOM 2661 N N . GLY A 1 356 ? -18.535 3.214 27.787 1.00 87.75 356 GLY A N 1
ATOM 2662 C CA . GLY A 1 356 ? -19.655 2.395 28.269 1.00 87.75 356 GLY A CA 1
ATOM 2663 C C . GLY A 1 356 ? -19.643 0.927 27.811 1.00 87.75 356 GLY A C 1
ATOM 2664 O O . GLY A 1 356 ? -20.661 0.254 27.938 1.00 87.75 356 GLY A O 1
ATOM 2665 N N . ILE A 1 357 ? -18.518 0.428 27.297 1.00 91.19 357 ILE A N 1
ATOM 2666 C CA . ILE A 1 357 ? -18.261 -0.955 26.879 1.00 91.19 357 ILE A CA 1
ATOM 2667 C C . ILE A 1 357 ? -17.159 -1.540 27.777 1.00 91.19 357 ILE A C 1
ATOM 2669 O O . ILE A 1 357 ? -16.248 -0.828 28.208 1.00 91.19 357 ILE A O 1
ATOM 2673 N N . ALA A 1 358 ? -17.228 -2.842 28.056 1.00 92.62 358 ALA A N 1
ATOM 2674 C CA . ALA A 1 358 ? -16.163 -3.580 28.729 1.00 92.62 358 ALA A CA 1
ATOM 2675 C C . ALA A 1 358 ? -15.669 -4.745 27.858 1.00 92.62 358 ALA A C 1
ATOM 2677 O O . ALA A 1 358 ? -16.453 -5.335 27.119 1.00 92.62 358 ALA A O 1
ATOM 2678 N N . VAL A 1 359 ? -14.380 -5.083 27.931 1.00 92.62 359 VAL A N 1
ATOM 2679 C CA . VAL A 1 359 ? -13.759 -6.180 27.163 1.00 92.62 359 VAL A CA 1
ATOM 2680 C C . VAL A 1 359 ? -12.881 -7.028 28.086 1.00 92.62 359 VAL A C 1
ATOM 2682 O O . VAL A 1 359 ? -11.912 -6.518 28.652 1.00 92.62 359 VAL A O 1
ATOM 2685 N N . LEU A 1 360 ? -13.212 -8.316 28.220 1.00 90.69 360 LEU A N 1
ATOM 2686 C CA . LEU A 1 360 ? -12.495 -9.292 29.050 1.00 90.69 360 LEU A CA 1
ATOM 2687 C C . LEU A 1 360 ? -11.250 -9.826 28.364 1.00 90.69 360 LEU A C 1
ATOM 2689 O O . LEU A 1 360 ? -11.236 -10.029 27.149 1.00 90.69 360 LEU A O 1
ATOM 2693 N N . ALA A 1 361 ? -10.248 -10.147 29.182 1.00 88.88 361 ALA A N 1
ATOM 2694 C CA . ALA A 1 361 ? -9.043 -10.854 28.780 1.00 88.88 361 ALA A CA 1
ATOM 2695 C C . ALA A 1 361 ? -8.450 -10.282 27.476 1.00 88.88 361 ALA A C 1
ATOM 2697 O O . ALA A 1 361 ? -8.279 -11.017 26.500 1.00 88.88 361 ALA A O 1
ATOM 2698 N N . PRO A 1 362 ? -8.138 -8.969 27.420 1.00 85.50 362 PRO A N 1
ATOM 2699 C CA . PRO A 1 362 ? -7.687 -8.306 26.194 1.00 85.50 362 PRO A CA 1
ATOM 2700 C C . PRO A 1 362 ? -6.441 -8.967 25.581 1.00 85.50 362 PRO A C 1
ATOM 2702 O O . PRO A 1 362 ? -6.250 -8.892 24.373 1.00 85.50 362 PRO A O 1
ATOM 2705 N N . LYS A 1 363 ? -5.630 -9.672 26.383 1.00 84.50 363 LYS A N 1
ATOM 2706 C CA . LYS A 1 363 ? -4.480 -10.465 25.919 1.00 84.50 363 LYS A CA 1
ATOM 2707 C C . LYS A 1 363 ? -4.877 -11.636 25.013 1.00 84.50 363 LYS A C 1
ATOM 2709 O O . LYS A 1 363 ? -4.172 -11.908 24.054 1.00 84.50 363 LYS A O 1
ATOM 2714 N N . LEU A 1 364 ? -6.035 -12.269 25.229 1.00 81.00 364 LEU A N 1
ATOM 2715 C CA . LEU A 1 364 ? -6.525 -13.349 24.355 1.00 81.00 364 LEU A CA 1
ATOM 2716 C C . LEU A 1 364 ? -6.845 -12.853 22.938 1.00 81.00 364 LEU A C 1
ATOM 2718 O O . LEU A 1 364 ? -6.914 -13.649 22.004 1.00 81.00 364 LEU A O 1
ATOM 2722 N N . LEU A 1 365 ? -7.024 -11.540 22.751 1.00 78.75 365 LEU A N 1
ATOM 2723 C CA . LEU A 1 365 ? -7.168 -10.955 21.420 1.00 78.75 365 LEU A CA 1
ATOM 2724 C C . LEU A 1 365 ? -5.867 -11.026 20.619 1.00 78.75 365 LEU A C 1
ATOM 2726 O O . LEU A 1 365 ? -5.939 -10.866 19.405 1.00 78.75 365 LEU A O 1
ATOM 2730 N N . GLU A 1 366 ? -4.706 -11.213 21.254 1.00 70.25 366 GLU A N 1
ATOM 2731 C CA . GLU A 1 366 ? -3.400 -11.358 20.595 1.00 70.25 366 GLU A CA 1
ATOM 2732 C C . GLU A 1 366 ? -3.170 -12.784 20.073 1.00 70.25 366 GLU A C 1
ATOM 2734 O O . GLU A 1 366 ? -2.517 -12.943 19.046 1.00 70.25 366 GLU A O 1
ATOM 2739 N N . ASP A 1 367 ? -3.777 -13.790 20.713 1.00 64.69 367 ASP A N 1
ATOM 2740 C CA . ASP A 1 367 ? -3.549 -15.215 20.423 1.00 64.69 367 ASP A CA 1
ATOM 2741 C C . ASP A 1 367 ? -4.569 -15.833 19.439 1.00 64.69 367 ASP A C 1
ATOM 2743 O O . ASP A 1 367 ? -4.358 -16.933 18.932 1.00 64.69 367 ASP A O 1
ATOM 2747 N N . ARG A 1 368 ? -5.687 -15.152 19.143 1.00 61.88 368 ARG A N 1
ATOM 2748 C CA . ARG A 1 368 ? -6.827 -15.683 18.354 1.00 61.88 368 ARG A CA 1
ATOM 2749 C C . ARG A 1 368 ? -6.751 -15.435 16.831 1.00 61.88 368 ARG A C 1
ATOM 2751 O O . ARG A 1 368 ? -7.785 -15.301 16.174 1.00 61.88 368 ARG A O 1
ATOM 2758 N N . ASP A 1 369 ? -5.557 -15.408 16.241 1.00 55.09 369 ASP A N 1
ATOM 2759 C CA . ASP A 1 369 ? -5.352 -15.127 14.801 1.00 55.09 369 ASP A CA 1
ATOM 2760 C C . ASP A 1 369 ? -5.818 -16.264 13.844 1.00 55.09 369 ASP A C 1
ATOM 2762 O O . ASP A 1 369 ? -5.763 -16.109 12.622 1.00 55.09 369 ASP A O 1
ATOM 2766 N N . ASP A 1 370 ? -6.329 -17.388 14.361 1.00 45.75 370 ASP A N 1
ATOM 2767 C CA . ASP A 1 370 ? -6.517 -18.630 13.589 1.00 45.75 370 ASP A CA 1
ATOM 2768 C C . ASP A 1 370 ? -7.772 -18.690 12.683 1.00 45.75 370 ASP A C 1
ATOM 2770 O O . ASP A 1 370 ? -7.835 -19.523 11.776 1.00 45.75 370 ASP A O 1
ATOM 2774 N N . GLU A 1 371 ? -8.758 -17.794 12.835 1.00 54.88 371 GLU A N 1
ATOM 2775 C CA . GLU A 1 371 ? -9.935 -17.733 11.947 1.00 54.88 371 GLU A CA 1
ATOM 2776 C C . GLU A 1 371 ? -10.161 -16.325 11.385 1.00 54.88 371 GLU A C 1
ATOM 2778 O O . GLU A 1 371 ? -10.456 -15.391 12.122 1.00 54.88 371 GLU A O 1
ATOM 2783 N N . ALA A 1 372 ? -10.106 -16.162 10.058 1.00 44.69 372 ALA A N 1
ATOM 2784 C CA . ALA A 1 372 ? -10.097 -14.856 9.380 1.00 44.69 372 ALA A CA 1
ATOM 2785 C C . ALA A 1 372 ? -11.252 -13.894 9.748 1.00 44.69 372 ALA A C 1
ATOM 2787 O O . ALA A 1 372 ? -11.074 -12.679 9.685 1.00 44.69 372 ALA A O 1
ATOM 2788 N N . VAL A 1 373 ? -12.428 -14.409 10.130 1.00 44.31 373 VAL A N 1
ATOM 2789 C CA . VAL A 1 373 ? -13.571 -13.588 10.581 1.00 44.31 373 VAL A CA 1
ATOM 2790 C C . VAL A 1 373 ? -13.408 -13.164 12.048 1.00 44.31 373 VAL A C 1
ATOM 2792 O O . VAL A 1 373 ? -13.662 -12.007 12.381 1.00 44.31 373 VAL A O 1
ATOM 2795 N N . ASN A 1 374 ? -12.899 -14.055 12.905 1.00 58.50 374 ASN A N 1
ATOM 2796 C CA . ASN A 1 374 ? -12.579 -13.752 14.301 1.00 58.50 374 ASN A CA 1
ATOM 2797 C C . ASN A 1 374 ? -11.345 -12.845 14.420 1.00 58.50 374 ASN A C 1
ATOM 2799 O O . ASN A 1 374 ? -11.353 -11.927 15.232 1.00 58.50 374 ASN A O 1
ATOM 2803 N N . ALA A 1 375 ? -10.348 -12.998 13.545 1.00 60.06 375 ALA A N 1
ATOM 2804 C CA . ALA A 1 375 ? -9.175 -12.129 13.470 1.00 60.06 375 ALA A CA 1
ATOM 2805 C C . ALA A 1 375 ? -9.549 -10.674 13.120 1.00 60.06 375 ALA A C 1
ATOM 2807 O O . ALA A 1 375 ? -8.968 -9.723 13.645 1.00 60.06 375 ALA A O 1
ATOM 2808 N N . GLN A 1 376 ? -10.567 -10.471 12.272 1.00 63.28 376 GLN A N 1
ATOM 2809 C CA . GLN A 1 376 ? -11.067 -9.132 11.929 1.00 63.28 376 GLN A CA 1
ATOM 2810 C C . GLN A 1 376 ? -11.783 -8.462 13.110 1.00 63.28 376 GLN A C 1
ATOM 2812 O O . GLN A 1 376 ? -11.512 -7.296 13.405 1.00 63.28 376 GLN A O 1
ATOM 2817 N N . ALA A 1 377 ? -12.649 -9.198 13.810 1.00 67.94 377 ALA A N 1
ATOM 2818 C CA . ALA A 1 377 ? -13.326 -8.745 15.025 1.00 67.94 377 ALA A CA 1
ATOM 2819 C C . ALA A 1 377 ? -12.335 -8.473 16.177 1.00 67.94 377 ALA A C 1
ATOM 2821 O O . ALA A 1 377 ? -12.395 -7.424 16.823 1.00 67.94 377 ALA A O 1
ATOM 2822 N N . ALA A 1 378 ? -11.361 -9.367 16.370 1.00 71.94 378 ALA A N 1
ATOM 2823 C CA . ALA A 1 378 ? -10.302 -9.228 17.363 1.00 71.94 378 ALA A CA 1
ATOM 2824 C C . ALA A 1 378 ? -9.401 -8.021 17.074 1.00 71.94 378 ALA A C 1
ATOM 2826 O O . ALA A 1 378 ? -9.056 -7.286 17.993 1.00 71.94 378 ALA A O 1
ATOM 2827 N N . GLY A 1 379 ? -9.079 -7.747 15.804 1.00 72.69 379 GLY A N 1
ATOM 2828 C CA . GLY A 1 379 ? -8.308 -6.565 15.413 1.00 72.69 379 GLY A CA 1
ATOM 2829 C C . GLY A 1 379 ? -9.018 -5.235 15.707 1.00 72.69 379 GLY A C 1
ATOM 2830 O O . GLY A 1 379 ? -8.357 -4.257 16.059 1.00 72.69 379 GLY A O 1
ATOM 2831 N N . VAL A 1 380 ? -10.353 -5.187 15.588 1.00 77.25 380 VAL A N 1
ATOM 2832 C CA . VAL A 1 380 ? -11.165 -4.020 15.989 1.00 77.25 380 VAL A CA 1
ATOM 2833 C C . VAL A 1 380 ? -11.107 -3.824 17.505 1.00 77.25 380 VAL A C 1
ATOM 2835 O O . VAL A 1 380 ? -10.738 -2.738 17.952 1.00 77.25 380 VAL A O 1
ATOM 2838 N N . LEU A 1 381 ? -11.381 -4.872 18.294 1.00 83.56 381 LEU A N 1
ATOM 2839 C CA . LEU A 1 381 ? -11.316 -4.786 19.757 1.00 83.56 381 LEU A CA 1
ATOM 2840 C C . LEU A 1 381 ? -9.907 -4.474 20.265 1.00 83.56 381 LEU A C 1
ATOM 2842 O O . LEU A 1 381 ? -9.767 -3.646 21.152 1.00 83.56 381 LEU A O 1
ATOM 2846 N N . ARG A 1 382 ? -8.851 -5.054 19.680 1.00 82.94 382 ARG A N 1
ATOM 2847 C CA . ARG A 1 382 ? -7.455 -4.831 20.095 1.00 82.94 382 ARG A CA 1
ATOM 2848 C C . ARG A 1 382 ? -7.062 -3.355 19.983 1.00 82.94 382 ARG A C 1
ATOM 2850 O O . ARG A 1 382 ? -6.507 -2.790 20.924 1.00 82.94 382 ARG A O 1
ATOM 2857 N N . ARG A 1 383 ? -7.384 -2.708 18.855 1.00 76.25 383 ARG A N 1
ATOM 2858 C CA . ARG A 1 383 ? -7.152 -1.263 18.666 1.00 76.25 383 ARG A CA 1
ATOM 2859 C C . ARG A 1 383 ? -8.018 -0.417 19.591 1.00 76.25 383 ARG A C 1
ATOM 2861 O O . ARG A 1 383 ? -7.512 0.545 20.159 1.00 76.25 383 ARG A O 1
ATOM 2868 N N . TRP A 1 384 ? -9.287 -0.787 19.764 1.00 85.25 384 TRP A N 1
ATOM 2869 C CA . TRP A 1 384 ? -10.171 -0.096 20.699 1.00 85.25 384 TRP A CA 1
ATOM 2870 C C . TRP A 1 384 ? -9.634 -0.176 22.139 1.00 85.25 384 TRP A C 1
ATOM 2872 O O . TRP A 1 384 ? -9.533 0.847 22.815 1.00 85.25 384 TRP A O 1
ATOM 2882 N N . CYS A 1 385 ? -9.181 -1.353 22.577 1.00 88.00 385 CYS A N 1
ATOM 2883 C CA . CYS A 1 385 ? -8.581 -1.569 23.890 1.00 88.00 385 CYS A CA 1
ATOM 2884 C C . CYS A 1 385 ? -7.289 -0.766 24.090 1.00 88.00 385 CYS A C 1
ATOM 2886 O O . CYS A 1 385 ? -7.068 -0.251 25.180 1.00 88.00 385 CYS A O 1
ATOM 2888 N N . ALA A 1 386 ? -6.457 -0.606 23.054 1.00 84.06 386 ALA A N 1
ATOM 2889 C CA . ALA A 1 386 ? -5.214 0.167 23.137 1.00 84.06 386 ALA A CA 1
ATOM 2890 C C . ALA A 1 386 ? -5.432 1.660 23.461 1.00 84.06 386 ALA A C 1
ATOM 2892 O O . ALA A 1 386 ? -4.521 2.318 23.961 1.00 84.06 386 ALA A O 1
ATOM 2893 N N . GLY A 1 387 ? -6.626 2.196 23.183 1.00 81.19 387 GLY A N 1
ATOM 2894 C CA . GLY A 1 387 ? -7.008 3.572 23.510 1.00 81.19 387 GLY A CA 1
ATOM 2895 C C . GLY A 1 387 ? -7.565 3.768 24.925 1.00 81.19 387 GLY A C 1
ATOM 2896 O O . GLY A 1 387 ? -7.840 4.906 25.301 1.00 81.19 387 GLY A O 1
ATOM 2897 N N . HIS A 1 388 ? -7.738 2.696 25.703 1.00 90.44 388 HIS A N 1
ATOM 2898 C CA . HIS A 1 388 ? -8.504 2.704 26.948 1.00 90.44 388 HIS A CA 1
ATOM 2899 C C . HIS A 1 388 ? -7.729 2.100 28.132 1.00 90.44 388 HIS A C 1
ATOM 2901 O O . HIS A 1 388 ? -6.824 1.286 27.941 1.00 90.44 388 HIS A O 1
ATOM 2907 N N . PRO A 1 389 ? -8.051 2.500 29.377 1.00 86.06 389 PRO A N 1
ATOM 2908 C CA . PRO A 1 389 ? -7.372 1.984 30.559 1.00 86.06 389 PRO A CA 1
ATOM 2909 C C . PRO A 1 389 ? -7.692 0.501 30.800 1.00 86.06 389 PRO A C 1
ATOM 2911 O O . PRO A 1 389 ? -8.848 0.074 30.760 1.00 86.06 389 PRO A O 1
ATOM 2914 N N . VAL A 1 390 ? -6.646 -0.271 31.101 1.00 91.06 390 VAL A N 1
ATOM 2915 C CA . VAL A 1 390 ? -6.750 -1.666 31.547 1.00 91.06 390 VAL A CA 1
ATOM 2916 C C . VAL A 1 390 ? -6.927 -1.686 33.065 1.00 91.06 390 VAL A C 1
ATOM 2918 O O . VAL A 1 390 ? -6.148 -1.070 33.791 1.00 91.06 390 VAL A O 1
ATOM 2921 N N . PHE A 1 391 ? -7.922 -2.429 33.537 1.00 88.56 391 PHE A N 1
ATOM 2922 C CA . PHE A 1 391 ? -8.135 -2.791 34.933 1.00 88.56 391 PHE A CA 1
ATOM 2923 C C . PHE A 1 391 ? -7.558 -4.197 35.146 1.00 88.56 391 PHE A C 1
ATOM 2925 O O . PHE A 1 391 ? -8.229 -5.178 34.803 1.00 88.56 391 PHE A O 1
ATOM 2932 N N . PRO A 1 392 ? -6.311 -4.316 35.641 1.00 87.81 392 PRO A N 1
ATOM 2933 C CA . PRO A 1 392 ? -5.740 -5.617 35.962 1.00 87.81 392 PRO A CA 1
ATOM 2934 C C . PRO A 1 392 ? -6.560 -6.271 37.073 1.00 87.81 392 PRO A C 1
ATOM 2936 O O . PRO A 1 392 ? -6.948 -5.578 38.016 1.00 87.81 392 PRO A O 1
ATOM 2939 N N . ASP A 1 393 ? -6.870 -7.560 36.922 1.00 85.38 393 ASP A N 1
ATOM 2940 C CA . ASP A 1 393 ? -7.768 -8.291 37.835 1.00 85.38 393 ASP A CA 1
ATOM 2941 C C . ASP A 1 393 ? -9.113 -7.565 38.068 1.00 85.38 393 ASP A C 1
ATOM 2943 O O . ASP A 1 393 ? -9.729 -7.636 39.133 1.00 85.38 393 ASP A O 1
ATOM 2947 N N . GLY A 1 394 ? -9.556 -6.792 37.070 1.00 82.19 394 GLY A N 1
ATOM 2948 C CA . GLY A 1 394 ? -10.703 -5.896 37.183 1.00 82.19 394 GLY A CA 1
ATOM 2949 C C . GLY A 1 394 ? -12.039 -6.622 37.312 1.00 82.19 394 GLY A C 1
ATOM 2950 O O . GLY A 1 394 ? -13.010 -6.016 37.775 1.00 82.19 394 GLY A O 1
ATOM 2951 N N . VAL A 1 395 ? -12.084 -7.891 36.907 1.00 85.38 395 VAL A N 1
ATOM 2952 C CA . VAL A 1 395 ? -13.241 -8.779 37.015 1.00 85.38 395 VAL A CA 1
ATOM 2953 C C . VAL A 1 395 ? -12.837 -10.014 37.809 1.00 85.38 395 VAL A C 1
ATOM 2955 O O . VAL A 1 395 ? -11.816 -10.626 37.519 1.00 85.38 395 VAL A O 1
ATOM 2958 N N . VAL A 1 396 ? -13.646 -10.376 38.796 1.00 83.38 396 VAL A N 1
ATOM 2959 C CA . VAL A 1 396 ? -13.513 -11.580 39.613 1.00 83.38 396 VAL A CA 1
ATOM 2960 C C . VAL A 1 396 ? -14.726 -12.459 39.336 1.00 83.38 396 VAL A C 1
ATOM 2962 O O . VAL A 1 396 ? -15.859 -11.992 39.479 1.00 83.38 396 VAL A O 1
ATOM 2965 N N . ILE A 1 397 ? -14.490 -13.699 38.921 1.00 81.31 397 ILE A N 1
ATOM 2966 C CA . ILE A 1 397 ? -15.515 -14.720 38.723 1.00 81.31 397 ILE A CA 1
ATOM 2967 C C . ILE A 1 397 ? -15.508 -15.643 39.937 1.00 81.31 397 ILE A C 1
ATOM 2969 O O . ILE A 1 397 ? -14.513 -16.315 40.206 1.00 81.31 397 ILE A O 1
ATOM 2973 N N . THR A 1 398 ? -16.631 -15.692 40.642 1.00 76.75 398 THR A N 1
ATOM 2974 C CA . THR A 1 398 ? -16.861 -16.633 41.742 1.00 76.75 398 THR A CA 1
ATOM 2975 C C . THR A 1 398 ? -17.911 -17.643 41.295 1.00 76.75 398 THR A C 1
ATOM 2977 O O . THR A 1 398 ? -18.939 -17.259 40.742 1.00 76.75 398 THR A O 1
ATOM 2980 N N . VAL A 1 399 ? -17.680 -18.938 41.512 1.00 68.31 399 VAL A N 1
ATOM 2981 C CA . VAL A 1 399 ? -18.681 -19.988 41.259 1.00 68.31 399 VAL A CA 1
ATOM 2982 C C . VAL A 1 399 ? -19.070 -20.592 42.609 1.00 68.31 399 VAL A C 1
ATOM 2984 O O . VAL A 1 399 ? -18.321 -21.414 43.137 1.00 68.31 399 VAL A O 1
ATOM 2987 N N . PRO A 1 400 ? -20.188 -20.168 43.224 1.00 63.09 400 PRO A N 1
ATOM 2988 C CA . PRO A 1 400 ? -20.655 -20.781 44.462 1.00 63.09 400 PRO A CA 1
ATOM 2989 C C . PRO A 1 400 ? -21.095 -22.233 44.209 1.00 63.09 400 PRO A C 1
ATOM 2991 O O . PRO A 1 400 ? -21.613 -22.544 43.134 1.00 63.09 400 PRO A O 1
ATOM 2994 N N . ASP A 1 401 ? -20.911 -23.120 45.197 1.00 60.88 401 ASP A N 1
ATOM 2995 C CA . ASP A 1 401 ? -21.347 -24.523 45.121 1.00 60.88 401 ASP A CA 1
ATOM 2996 C C . ASP A 1 401 ? -22.828 -24.608 44.677 1.00 60.88 401 ASP A C 1
ATOM 2998 O O . ASP A 1 401 ? -23.717 -24.122 45.375 1.00 60.88 401 ASP A O 1
ATOM 3002 N N . ASP A 1 402 ? -23.087 -25.242 43.525 1.00 58.44 402 ASP A N 1
ATOM 3003 C CA . ASP A 1 402 ? -24.407 -25.417 42.886 1.00 58.44 402 ASP A CA 1
ATOM 3004 C C . ASP A 1 402 ? -25.108 -24.141 42.339 1.00 58.44 402 ASP A C 1
ATOM 3006 O O . ASP A 1 402 ? -26.297 -24.197 41.997 1.00 58.44 402 ASP A O 1
ATOM 3010 N N . GLU A 1 403 ? -24.408 -23.009 42.176 1.00 64.38 403 GLU A N 1
ATOM 3011 C CA . GLU A 1 403 ? -24.978 -21.755 41.643 1.00 64.38 403 GLU A CA 1
ATOM 3012 C C . GLU A 1 403 ? -24.367 -21.310 40.298 1.00 64.38 403 GLU A C 1
ATOM 3014 O O . GLU A 1 403 ? -23.406 -21.885 39.786 1.00 64.38 403 GLU A O 1
ATOM 3019 N N . GLN A 1 404 ? -24.989 -20.315 39.653 1.00 68.38 404 GLN A N 1
ATOM 3020 C CA . GLN A 1 404 ? -24.446 -19.742 38.417 1.00 68.38 404 GLN A CA 1
ATOM 3021 C C . GLN A 1 404 ? -23.218 -18.862 38.718 1.00 68.38 404 GLN A C 1
ATOM 3023 O O . GLN A 1 404 ? -23.173 -18.252 39.783 1.00 68.38 404 GLN A O 1
ATOM 3028 N N . PRO A 1 405 ? -22.268 -18.733 37.773 1.00 71.75 405 PRO A N 1
ATOM 3029 C CA . PRO A 1 405 ? -21.090 -17.885 37.928 1.00 71.75 405 PRO A CA 1
ATOM 3030 C C . PRO A 1 405 ? -21.465 -16.434 38.230 1.00 71.75 405 PRO A C 1
ATOM 3032 O O . PRO A 1 405 ? -22.323 -15.847 37.563 1.00 71.75 405 PRO A O 1
ATOM 3035 N N . GLU A 1 406 ? -20.781 -15.859 39.208 1.00 80.69 406 GLU A N 1
ATOM 3036 C CA . GLU A 1 406 ? -20.985 -14.520 39.733 1.00 80.69 406 GLU A CA 1
ATOM 3037 C C . GLU A 1 406 ? -19.838 -13.585 39.320 1.00 80.69 406 GLU A C 1
ATOM 3039 O O . GLU A 1 406 ? -18.676 -13.856 39.612 1.00 80.69 406 GLU A O 1
ATOM 3044 N N . LEU A 1 407 ? -20.154 -12.462 38.659 1.00 79.88 407 LEU A N 1
ATOM 3045 C CA . LEU A 1 407 ? -19.167 -11.437 38.284 1.00 79.88 407 LEU A CA 1
ATOM 3046 C C . LEU A 1 407 ? -19.077 -10.315 39.327 1.00 79.88 407 LEU A C 1
ATOM 3048 O O . LEU A 1 407 ? -20.055 -9.612 39.580 1.00 79.88 407 LEU A O 1
ATOM 3052 N N . THR A 1 408 ? -17.884 -10.069 39.870 1.00 80.75 408 THR A N 1
ATOM 3053 C CA . THR A 1 408 ? -17.574 -8.905 40.726 1.00 80.75 408 THR A CA 1
ATOM 3054 C C . THR A 1 408 ? -16.313 -8.180 40.278 1.00 80.75 408 THR A C 1
ATOM 3056 O O . THR A 1 408 ? -15.668 -8.584 39.321 1.00 80.75 408 THR A O 1
ATOM 3059 N N . GLY A 1 409 ? -15.960 -7.081 40.946 1.00 81.88 409 GLY A N 1
ATOM 3060 C CA . GLY A 1 409 ? -14.706 -6.361 40.714 1.00 81.88 409 GLY A CA 1
ATOM 3061 C C . GLY A 1 409 ? -14.897 -4.931 40.212 1.00 81.88 409 GLY A C 1
ATOM 3062 O O . GLY A 1 409 ? -15.997 -4.496 39.866 1.00 81.88 409 GLY A O 1
ATOM 3063 N N . LEU A 1 410 ? -13.800 -4.171 40.196 1.00 78.94 410 LEU A N 1
ATOM 3064 C CA . LEU A 1 410 ? -13.807 -2.738 39.884 1.00 78.94 410 LEU A CA 1
ATOM 3065 C C . LEU A 1 410 ? -14.269 -2.439 38.449 1.00 78.94 410 LEU A C 1
ATOM 3067 O O . LEU A 1 410 ? -14.966 -1.450 38.230 1.00 78.94 410 LEU A O 1
ATOM 3071 N N . ALA A 1 411 ? -13.926 -3.292 37.479 1.00 83.88 411 ALA A N 1
ATOM 3072 C CA . ALA A 1 411 ? -14.356 -3.130 36.090 1.00 83.88 411 ALA A CA 1
ATOM 3073 C C . ALA A 1 411 ? -15.839 -3.490 35.894 1.00 83.88 411 ALA A C 1
ATOM 3075 O O . ALA A 1 411 ? -16.506 -2.917 35.028 1.00 83.88 411 ALA A O 1
ATOM 3076 N N . VAL A 1 412 ? -16.369 -4.399 36.722 1.00 83.75 412 VAL A N 1
ATOM 3077 C CA . VAL A 1 412 ? -17.800 -4.730 36.738 1.00 83.75 412 VAL A CA 1
ATOM 3078 C C . VAL A 1 412 ? -18.619 -3.548 37.246 1.00 83.75 412 VAL A C 1
ATOM 3080 O O . VAL A 1 412 ? -19.618 -3.186 36.629 1.00 83.75 412 VAL A O 1
ATOM 3083 N N . GLU A 1 413 ? -18.159 -2.874 38.302 1.00 80.62 413 GLU A N 1
ATOM 3084 C CA . GLU A 1 413 ? -18.820 -1.667 38.814 1.00 80.62 413 GLU A CA 1
ATOM 3085 C C . GLU A 1 413 ? -18.695 -0.473 37.857 1.00 80.62 413 GLU A C 1
ATOM 3087 O O . GLU A 1 413 ? -19.687 0.203 37.574 1.00 80.62 413 GLU A O 1
ATOM 3092 N N . ALA A 1 414 ? -17.507 -0.245 37.287 1.00 80.06 414 ALA A N 1
ATOM 3093 C CA . ALA A 1 414 ? -17.262 0.860 36.357 1.00 80.06 414 ALA A CA 1
ATOM 3094 C C . ALA A 1 414 ? -18.117 0.783 35.077 1.00 80.06 414 ALA A C 1
ATOM 3096 O O . ALA A 1 414 ? -18.477 1.816 34.513 1.00 80.06 414 ALA A O 1
ATOM 3097 N N . ALA A 1 415 ? -18.470 -0.429 34.635 1.00 87.88 415 ALA A N 1
ATOM 3098 C CA . ALA A 1 415 ? -19.309 -0.680 33.465 1.00 87.88 415 ALA A CA 1
ATOM 3099 C C . ALA A 1 415 ? -20.614 -1.413 33.821 1.00 87.88 415 ALA A C 1
ATOM 3101 O O . ALA A 1 415 ? -21.147 -2.174 33.013 1.00 87.88 415 ALA A O 1
ATOM 3102 N N . ARG A 1 416 ? -21.162 -1.189 35.023 1.00 85.81 416 ARG A N 1
ATOM 3103 C CA . ARG A 1 416 ? -22.341 -1.916 35.528 1.00 85.81 416 ARG A CA 1
ATOM 3104 C C . ARG A 1 416 ? -23.528 -1.972 34.542 1.00 85.81 416 ARG A C 1
ATOM 3106 O O . ARG A 1 416 ? -24.103 -3.052 34.400 1.00 85.81 416 ARG A O 1
ATOM 3113 N N . PRO A 1 417 ? -23.900 -0.892 33.814 1.00 88.25 417 PRO A N 1
ATOM 3114 C CA . PRO A 1 417 ? -24.975 -0.958 32.819 1.00 88.25 417 PRO A CA 1
ATOM 3115 C C . PRO A 1 417 ? -24.686 -1.925 31.661 1.00 88.25 417 PRO A C 1
ATOM 3117 O O . PRO A 1 417 ? -25.586 -2.639 31.226 1.00 88.25 417 PRO A O 1
ATOM 3120 N N . TYR A 1 418 ? -23.435 -1.977 31.193 1.00 90.50 418 TYR A N 1
ATOM 3121 C CA . TYR A 1 418 ? -23.001 -2.881 30.128 1.00 90.50 418 TYR A CA 1
ATOM 3122 C C . TYR A 1 418 ? -23.141 -4.344 30.557 1.00 90.50 418 TYR A C 1
ATOM 3124 O O . TYR A 1 418 ? -23.761 -5.139 29.851 1.00 90.50 418 TYR A O 1
ATOM 3132 N N . TRP A 1 419 ? -22.638 -4.680 31.749 1.00 88.56 419 TRP A N 1
ATOM 3133 C CA . TRP A 1 419 ? -22.704 -6.036 32.297 1.00 88.56 419 TRP A CA 1
ATOM 3134 C C . TRP A 1 419 ? -24.132 -6.496 32.573 1.00 88.56 419 TRP A C 1
ATOM 3136 O O . TRP A 1 419 ? -24.479 -7.633 32.258 1.00 88.56 419 TRP A O 1
ATOM 3146 N N . ALA A 1 420 ? -24.982 -5.606 33.091 1.00 85.25 420 ALA A N 1
ATOM 3147 C CA . ALA A 1 420 ? -26.397 -5.898 33.300 1.00 85.25 420 ALA A CA 1
ATOM 3148 C C . ALA A 1 420 ? -27.119 -6.223 31.979 1.00 85.25 420 ALA A C 1
ATOM 3150 O O . ALA A 1 420 ? -27.925 -7.152 31.923 1.00 85.25 420 ALA A O 1
ATOM 3151 N N . GLU A 1 421 ? -26.813 -5.492 30.904 1.00 86.44 421 GLU A N 1
ATOM 3152 C CA . GLU A 1 421 ? -27.388 -5.741 29.579 1.00 86.44 421 GLU A CA 1
ATOM 3153 C C . GLU A 1 421 ? -26.843 -7.034 28.948 1.00 86.44 421 GLU A C 1
ATOM 3155 O O . GLU A 1 421 ? -27.610 -7.829 28.400 1.00 86.44 421 GLU A O 1
ATOM 3160 N N . LEU A 1 422 ? -25.540 -7.302 29.096 1.00 84.88 422 LEU A N 1
ATOM 3161 C CA . LEU A 1 422 ? -24.918 -8.541 28.628 1.00 84.88 422 LEU A CA 1
ATOM 3162 C C . LEU A 1 422 ? -25.533 -9.771 29.320 1.00 84.88 422 LEU A C 1
ATOM 3164 O O . LEU A 1 422 ? -25.902 -10.734 28.636 1.00 84.88 422 LEU A O 1
ATOM 3168 N N . ALA A 1 423 ? -25.708 -9.707 30.646 1.00 80.81 423 ALA A N 1
ATOM 3169 C CA . ALA A 1 423 ? -26.330 -10.750 31.462 1.00 80.81 423 ALA A CA 1
ATOM 3170 C C . ALA A 1 423 ? -27.810 -10.971 31.103 1.00 80.81 423 ALA A C 1
ATOM 3172 O O . ALA A 1 423 ? -28.263 -12.108 31.014 1.00 80.81 423 ALA A O 1
ATOM 3173 N N . ALA A 1 424 ? -28.566 -9.912 30.784 1.00 79.75 424 ALA A N 1
ATOM 3174 C CA . ALA A 1 424 ? -29.958 -10.051 30.343 1.00 79.75 424 ALA A CA 1
ATOM 3175 C C . ALA A 1 424 ? -30.100 -10.851 29.030 1.00 79.75 424 ALA A C 1
ATOM 3177 O O . ALA A 1 424 ? -31.137 -11.471 28.783 1.00 79.75 424 ALA A O 1
ATOM 3178 N N . GLY A 1 425 ? -29.065 -10.851 28.185 1.00 68.38 425 GLY A N 1
ATOM 3179 C CA . GLY A 1 425 ? -29.064 -11.536 26.894 1.00 68.38 425 GLY A CA 1
ATOM 3180 C C . GLY A 1 425 ? -28.591 -12.995 26.915 1.00 68.38 425 GLY A C 1
ATOM 3181 O O . GLY A 1 425 ? -28.450 -13.579 25.840 1.00 68.38 425 GLY A O 1
ATOM 3182 N N . GLY A 1 426 ? -28.262 -13.608 28.059 1.00 64.50 426 GLY A N 1
ATOM 3183 C CA . GLY A 1 426 ? -27.810 -15.008 28.088 1.00 64.50 426 GLY A CA 1
ATOM 3184 C C . GLY A 1 426 ? -27.772 -15.648 29.482 1.00 64.50 426 GLY A C 1
ATOM 3185 O O . GLY A 1 426 ? -27.587 -14.950 30.466 1.00 64.50 426 GLY A O 1
ATOM 3186 N N . PRO A 1 427 ? -27.911 -16.982 29.588 1.00 56.69 427 PRO A N 1
ATOM 3187 C CA . PRO A 1 427 ? -28.083 -17.684 30.865 1.00 56.69 427 PRO A CA 1
ATOM 3188 C C . PRO A 1 427 ? -26.791 -17.899 31.677 1.00 56.69 427 PRO A C 1
ATOM 3190 O O . PRO A 1 427 ? -26.838 -18.631 32.658 1.00 56.69 427 PRO A O 1
ATOM 3193 N N . LEU A 1 428 ? -25.647 -17.351 31.249 1.00 58.44 428 LEU A N 1
ATOM 3194 C CA . LEU A 1 428 ? -24.316 -17.716 31.763 1.00 58.44 428 LEU A CA 1
ATOM 3195 C C . LEU A 1 428 ? -23.795 -16.825 32.905 1.00 58.44 428 LEU A C 1
ATOM 3197 O O . LEU A 1 428 ? -22.727 -17.118 33.426 1.00 58.44 428 LEU A O 1
ATOM 3201 N N . LEU A 1 429 ? -24.497 -15.751 33.280 1.00 57.97 429 LEU A N 1
ATOM 3202 C CA . LEU A 1 429 ? -23.977 -14.743 34.210 1.00 57.97 429 LEU A CA 1
ATOM 3203 C C . LEU A 1 429 ? -25.011 -14.342 35.262 1.00 57.97 429 LEU A C 1
ATOM 3205 O O . LEU A 1 429 ? -26.041 -13.757 34.922 1.00 57.97 429 LEU A O 1
ATOM 3209 N N . MET A 1 430 ? -24.689 -14.567 36.534 1.00 57.19 430 MET A N 1
ATOM 3210 C CA . MET A 1 430 ? -25.311 -13.880 37.663 1.00 57.19 430 MET A CA 1
ATOM 3211 C C . MET A 1 430 ? -24.393 -12.743 38.132 1.00 57.19 430 MET A C 1
ATOM 3213 O O . MET A 1 430 ? -23.172 -12.795 38.028 1.00 57.19 430 MET A O 1
ATOM 3217 N N . MET A 1 431 ? -24.991 -11.671 38.633 1.00 51.00 431 MET A N 1
ATOM 3218 C CA . MET A 1 431 ? -24.291 -10.656 39.421 1.00 51.00 431 MET A CA 1
ATOM 3219 C C . MET A 1 431 ? -24.580 -10.991 40.889 1.00 51.00 431 MET A C 1
ATOM 3221 O O . MET A 1 431 ? -25.766 -11.073 41.226 1.00 51.00 431 MET A O 1
ATOM 3225 N N . PRO A 1 432 ? -23.571 -11.198 41.753 1.00 41.25 432 PRO A N 1
ATOM 3226 C CA . PRO A 1 432 ? -23.801 -11.657 43.111 1.00 41.25 432 PRO A CA 1
ATOM 3227 C C . PRO A 1 432 ? -24.689 -10.746 43.923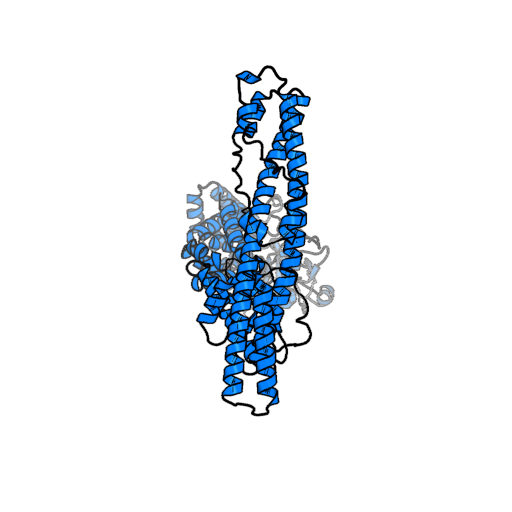 1.00 41.25 432 PRO A C 1
ATOM 3229 O O . PRO A 1 432 ? -24.574 -9.518 43.899 1.00 41.25 432 PRO A O 1
ATOM 3232 N N . ILE A 1 433 ? -25.458 -11.402 44.780 1.00 42.72 433 ILE A N 1
ATOM 3233 C CA . ILE A 1 433 ? -26.022 -10.829 45.994 1.00 42.72 433 ILE A CA 1
ATOM 3234 C C . ILE A 1 433 ? -25.358 -11.606 47.148 1.00 42.72 433 ILE A C 1
ATOM 3236 O O . ILE A 1 433 ? -25.849 -12.652 47.553 1.00 42.72 433 ILE A O 1
ATOM 3240 N N . ARG A 1 434 ? -24.184 -11.153 47.619 1.00 29.03 434 ARG A N 1
ATOM 3241 C CA . ARG A 1 434 ? -23.268 -11.900 48.523 1.00 29.03 434 ARG A CA 1
ATOM 3242 C C . ARG A 1 434 ? -23.908 -12.439 49.821 1.00 29.03 434 ARG A C 1
ATOM 3244 O O . ARG A 1 434 ? -24.628 -11.683 50.470 1.00 29.03 434 ARG A O 1
ATOM 3251 N N . ARG A 1 435 ? -23.496 -13.645 50.291 1.00 25.31 435 ARG A N 1
ATOM 3252 C CA . ARG A 1 435 ? -23.519 -14.091 51.722 1.00 25.31 435 ARG A CA 1
ATOM 3253 C C . ARG A 1 435 ? -22.497 -15.183 52.127 1.00 25.31 435 ARG A C 1
ATOM 3255 O O . ARG A 1 435 ? -22.188 -16.064 51.336 1.00 25.31 435 ARG A O 1
ATOM 3262 N N . ARG A 1 436 ? -22.050 -15.152 53.406 1.00 27.72 436 ARG A N 1
ATOM 3263 C CA . ARG A 1 436 ? -21.176 -16.122 54.131 1.00 27.72 436 ARG A CA 1
ATOM 3264 C C . ARG A 1 436 ? -21.539 -16.173 55.643 1.00 27.72 436 ARG A C 1
ATOM 3266 O O . ARG A 1 436 ? -21.779 -15.132 56.239 1.00 27.72 436 ARG A O 1
ATOM 3273 N N . THR A 1 437 ? -21.568 -17.359 56.270 1.00 28.27 437 THR A N 1
ATOM 3274 C CA . THR A 1 437 ? -21.911 -17.668 57.697 1.00 28.27 437 THR A CA 1
ATOM 3275 C C . THR A 1 437 ? -21.114 -16.912 58.793 1.00 28.27 437 THR A C 1
ATOM 3277 O O . THR A 1 437 ? -19.893 -16.839 58.677 1.00 28.27 437 THR A O 1
ATOM 3280 N N . LEU A 1 438 ? -21.764 -16.455 59.893 1.00 33.91 438 LEU A N 1
ATOM 3281 C CA . LEU A 1 438 ? -21.109 -15.945 61.140 1.00 33.91 438 LEU A CA 1
ATOM 3282 C C . LEU A 1 438 ? -20.614 -17.045 62.101 1.00 33.91 438 LEU A C 1
ATOM 3284 O O . LEU A 1 438 ? -20.897 -18.214 61.872 1.00 33.91 438 LEU A O 1
ATOM 3288 N N . GLY A 1 439 ? -19.919 -16.785 63.226 1.00 33.88 439 GLY A N 1
ATOM 3289 C CA . GLY A 1 439 ? -19.281 -15.562 63.745 1.00 33.88 439 GLY A CA 1
ATOM 3290 C C . GLY A 1 439 ? -19.821 -14.886 65.033 1.00 33.88 439 GLY A C 1
ATOM 3291 O O . GLY A 1 439 ? -19.451 -13.754 65.298 1.00 33.88 439 GLY A O 1
ATOM 3292 N N . LEU A 1 440 ? -20.621 -15.545 65.881 1.00 33.78 440 LEU A N 1
ATOM 3293 C CA . LEU A 1 440 ? -21.215 -15.050 67.158 1.00 33.78 440 LEU A CA 1
ATOM 3294 C C . LEU A 1 440 ? -20.329 -14.348 68.239 1.00 33.78 440 LEU A C 1
ATOM 3296 O O . LEU A 1 440 ? -20.841 -14.041 69.319 1.00 33.78 440 LEU A O 1
ATOM 3300 N N . ALA A 1 441 ? -19.030 -14.112 68.038 1.00 36.62 441 ALA A N 1
ATOM 3301 C CA . ALA A 1 441 ? -18.121 -13.661 69.106 1.00 36.62 441 ALA A CA 1
ATOM 3302 C C . ALA A 1 441 ? -17.876 -12.139 69.177 1.00 36.62 441 ALA A C 1
ATOM 3304 O O . ALA A 1 441 ? -17.328 -11.677 70.178 1.00 36.62 441 ALA A O 1
ATOM 3305 N N . GLU A 1 442 ? -18.287 -11.362 68.170 1.00 35.81 442 GLU A N 1
ATOM 3306 C CA . GLU A 1 442 ? -17.811 -9.975 67.989 1.00 35.81 442 GLU A CA 1
ATOM 3307 C C . GLU A 1 442 ? -18.852 -8.881 68.317 1.00 35.81 442 GLU A C 1
ATOM 3309 O O . GLU A 1 442 ? -18.501 -7.713 68.451 1.00 35.81 442 GLU A O 1
ATOM 3314 N N . LEU A 1 443 ? -20.094 -9.263 68.647 1.00 35.19 443 LEU A N 1
ATOM 3315 C CA . LEU A 1 443 ? -21.245 -8.380 68.938 1.00 35.19 443 LEU A CA 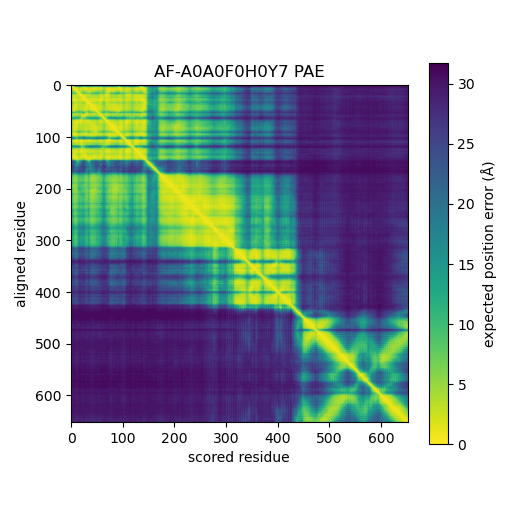1
ATOM 3316 C C . LEU A 1 443 ? -21.191 -7.601 70.282 1.00 35.19 443 LEU A C 1
ATOM 3318 O O . LEU A 1 443 ? -22.211 -7.391 70.965 1.00 35.19 443 LEU A O 1
ATOM 3322 N N . THR A 1 444 ? -20.010 -7.150 70.706 1.00 38.59 444 THR A N 1
ATOM 3323 C CA . THR A 1 444 ? -19.818 -6.372 71.937 1.00 38.59 444 THR A CA 1
ATOM 3324 C C . THR A 1 444 ? -19.042 -5.078 71.713 1.00 38.59 444 THR A C 1
ATOM 3326 O O . THR A 1 444 ? -17.873 -4.987 72.065 1.00 38.59 444 THR A O 1
ATOM 3329 N N . SER A 1 445 ? -19.709 -4.031 71.227 1.00 36.41 445 SER A N 1
ATOM 3330 C CA . SER A 1 445 ? -19.845 -2.731 71.919 1.00 36.41 445 SER A CA 1
ATOM 3331 C C . SER A 1 445 ? -20.308 -1.642 70.950 1.00 36.41 445 SER A C 1
ATOM 3333 O O . SER A 1 445 ? -19.805 -1.531 69.842 1.00 36.41 445 SER A O 1
ATOM 3335 N N . PHE A 1 446 ? -21.264 -0.820 71.381 1.00 32.41 446 PHE A N 1
ATOM 3336 C CA . PHE A 1 446 ? -21.646 0.402 70.679 1.00 32.41 446 PHE A CA 1
ATOM 3337 C C . PHE A 1 446 ? -21.942 1.511 71.686 1.00 32.41 446 PHE A C 1
ATOM 3339 O O . PHE A 1 446 ? -22.329 1.223 72.818 1.00 32.41 446 PHE A O 1
ATOM 3346 N N . ALA A 1 447 ? -21.709 2.752 71.259 1.00 36.94 447 ALA A N 1
ATOM 3347 C CA . ALA A 1 447 ? -21.769 3.968 72.065 1.00 36.94 447 ALA A CA 1
ATOM 3348 C C . ALA A 1 447 ? -23.202 4.445 72.384 1.00 36.94 447 ALA A C 1
ATOM 3350 O O . ALA A 1 447 ? -24.125 4.214 71.601 1.00 36.94 447 ALA A O 1
ATOM 3351 N N . ASP A 1 448 ? -23.325 5.166 73.509 1.00 38.34 448 ASP A N 1
ATOM 3352 C CA . ASP A 1 448 ? -24.536 5.754 74.111 1.00 38.34 448 ASP A CA 1
ATOM 3353 C C . ASP A 1 448 ? -25.337 6.650 73.134 1.00 38.34 448 ASP A C 1
ATOM 3355 O O . ASP A 1 448 ? -25.246 7.882 73.147 1.00 38.34 448 ASP A O 1
ATOM 3359 N N . THR A 1 449 ? -26.182 6.047 72.299 1.00 47.16 449 THR A N 1
ATOM 3360 C CA . THR A 1 449 ? -27.310 6.733 71.651 1.00 47.16 449 THR A CA 1
ATOM 3361 C C . THR A 1 449 ? -28.567 5.876 71.799 1.00 47.16 449 THR A C 1
ATOM 3363 O O . THR A 1 449 ? -28.551 4.659 71.635 1.00 47.16 449 THR A O 1
ATOM 3366 N N . THR A 1 450 ? -29.684 6.511 72.154 1.00 47.44 450 THR A N 1
ATOM 3367 C CA . THR A 1 450 ? -30.881 5.829 72.689 1.00 47.44 450 THR A CA 1
ATOM 3368 C C . THR A 1 450 ? -31.655 4.967 71.678 1.00 47.44 450 THR A C 1
ATOM 3370 O O . THR A 1 450 ? -32.447 4.120 72.090 1.00 47.44 450 THR A O 1
ATOM 3373 N N . ILE A 1 451 ? -31.441 5.148 70.368 1.00 50.44 451 ILE A N 1
ATOM 3374 C CA . ILE A 1 451 ? -32.195 4.455 69.305 1.00 50.44 451 ILE A CA 1
ATOM 3375 C C . ILE A 1 451 ? -31.548 3.104 68.912 1.00 50.44 451 ILE A C 1
ATOM 3377 O O . ILE A 1 451 ? -32.257 2.091 68.930 1.00 50.44 451 ILE A O 1
ATOM 3381 N N . PRO A 1 452 ? -30.226 3.013 68.645 1.00 55.19 452 PRO A N 1
ATOM 3382 C CA . PRO A 1 452 ? -29.561 1.730 68.387 1.00 55.19 452 PRO A CA 1
ATOM 3383 C C . PRO A 1 452 ? -29.574 0.772 69.587 1.00 55.19 452 PRO A C 1
ATOM 3385 O O . PRO A 1 452 ? -29.670 -0.440 69.405 1.00 55.19 452 PRO A O 1
ATOM 3388 N N . GLU A 1 453 ? -29.540 1.279 70.824 1.00 57.94 453 GLU A N 1
ATOM 3389 C CA . GLU A 1 453 ? -29.570 0.443 72.035 1.00 57.94 453 GLU A CA 1
ATOM 3390 C C . GLU A 1 453 ? -30.865 -0.356 72.193 1.00 57.94 453 GLU A C 1
ATOM 3392 O O . GLU A 1 453 ? -30.822 -1.545 72.517 1.00 57.94 453 GLU A O 1
ATOM 3397 N N . ALA A 1 454 ? -32.017 0.271 71.939 1.00 57.69 454 ALA A N 1
ATOM 3398 C CA . ALA A 1 454 ? -33.313 -0.394 72.040 1.00 57.69 454 ALA A CA 1
ATOM 3399 C C . ALA A 1 454 ? -33.446 -1.521 71.001 1.00 57.69 454 ALA A C 1
ATOM 3401 O O . ALA A 1 454 ? -33.912 -2.617 71.325 1.00 57.69 454 ALA A O 1
ATOM 3402 N N . CYS A 1 455 ? -32.964 -1.277 69.778 1.00 59.38 455 CYS A N 1
ATOM 3403 C CA . CYS A 1 455 ? -32.972 -2.257 68.693 1.00 59.38 455 CYS A CA 1
ATOM 3404 C C . CYS A 1 455 ? -31.986 -3.404 68.968 1.00 59.38 455 CYS A C 1
ATOM 3406 O O . CYS A 1 455 ? -32.343 -4.577 68.851 1.00 59.38 455 CYS A O 1
ATOM 3408 N N . ASN A 1 456 ? -30.780 -3.091 69.446 1.00 60.50 456 ASN A N 1
ATOM 3409 C CA . ASN A 1 456 ? -29.773 -4.086 69.818 1.00 60.50 456 ASN A CA 1
ATOM 3410 C C . ASN A 1 456 ? -30.211 -4.945 71.012 1.00 60.50 456 ASN A C 1
ATOM 3412 O O . ASN A 1 456 ? -29.991 -6.158 71.019 1.00 60.50 456 ASN A O 1
ATOM 3416 N N . ALA A 1 457 ? -30.874 -4.359 72.011 1.00 66.12 457 ALA A N 1
ATOM 3417 C CA . ALA A 1 457 ? -31.442 -5.100 73.135 1.00 66.12 457 ALA A CA 1
ATOM 3418 C C . ALA A 1 457 ? -32.568 -6.053 72.688 1.00 66.12 457 ALA A C 1
ATOM 3420 O O . ALA A 1 457 ? -32.640 -7.194 73.161 1.00 66.12 457 ALA A O 1
ATOM 3421 N N . ALA A 1 458 ? -33.411 -5.620 71.745 1.00 63.91 458 ALA A N 1
ATOM 3422 C CA . ALA A 1 458 ? -34.463 -6.450 71.164 1.00 63.91 458 ALA A CA 1
ATOM 3423 C C . ALA A 1 458 ? -33.887 -7.628 70.358 1.00 63.91 458 ALA A C 1
ATOM 3425 O O . ALA A 1 458 ? -34.295 -8.772 70.572 1.00 63.91 458 ALA A O 1
ATOM 3426 N N . VAL A 1 459 ? -32.885 -7.381 69.506 1.00 65.44 459 VAL A N 1
ATOM 3427 C CA . VAL A 1 459 ? -32.195 -8.428 68.731 1.00 65.44 459 VAL A CA 1
ATOM 3428 C C . VAL A 1 459 ? -31.495 -9.424 69.658 1.00 65.44 459 VAL A C 1
ATOM 3430 O O . VAL A 1 459 ? -31.700 -10.625 69.512 1.00 65.44 459 VAL A O 1
ATOM 3433 N N . ARG A 1 460 ? -30.767 -8.967 70.688 1.00 70.88 460 ARG A N 1
ATOM 3434 C CA . ARG A 1 460 ? -30.123 -9.851 71.684 1.00 70.88 460 ARG A CA 1
ATOM 3435 C C . ARG A 1 460 ? -31.121 -10.752 72.413 1.00 70.88 460 ARG A C 1
ATOM 3437 O O . ARG A 1 460 ? -30.840 -11.930 72.629 1.00 70.88 460 ARG A O 1
ATOM 3444 N N . THR A 1 461 ? -32.291 -10.218 72.759 1.00 71.00 461 THR A N 1
ATOM 3445 C CA . THR A 1 461 ? -33.370 -10.998 73.387 1.00 71.00 461 THR A CA 1
ATOM 3446 C C . THR A 1 461 ? -33.876 -12.088 72.439 1.00 71.00 461 THR A C 1
ATOM 3448 O O . THR A 1 461 ? -34.011 -13.244 72.831 1.00 71.00 461 THR A O 1
ATOM 3451 N N . LEU A 1 462 ? -34.072 -11.751 71.163 1.00 68.62 462 LEU A N 1
ATOM 3452 C CA . LEU A 1 462 ? -34.529 -12.693 70.141 1.00 68.62 462 LEU A CA 1
ATOM 3453 C C . LEU A 1 462 ? -33.474 -13.748 69.767 1.00 68.62 462 LEU A C 1
ATOM 3455 O O . LEU A 1 462 ? -33.842 -14.881 69.458 1.00 68.62 462 LEU A O 1
ATOM 3459 N N . VAL A 1 463 ? -32.181 -13.415 69.835 1.00 67.25 463 VAL A N 1
ATOM 3460 C CA . VAL A 1 463 ? -31.072 -14.379 69.701 1.00 67.25 463 VAL A CA 1
ATOM 3461 C C . VAL A 1 463 ? -31.081 -15.370 70.863 1.00 67.25 463 VAL A C 1
ATOM 3463 O O . VAL A 1 463 ? -30.974 -16.577 70.645 1.00 67.25 463 VAL A O 1
ATOM 3466 N N . ALA A 1 464 ? -31.259 -14.890 72.096 1.00 70.38 464 ALA A N 1
ATOM 3467 C CA . ALA A 1 464 ? -31.357 -15.755 73.270 1.00 70.38 464 ALA A CA 1
ATOM 3468 C C . ALA A 1 464 ? -32.567 -16.703 73.180 1.00 70.38 464 ALA A C 1
ATOM 3470 O O . ALA A 1 464 ? -32.429 -17.899 73.445 1.00 70.38 464 ALA A O 1
ATOM 3471 N N . ASP A 1 465 ? -33.719 -16.198 72.730 1.00 67.81 465 ASP A N 1
ATOM 3472 C CA . ASP A 1 465 ? -34.923 -17.000 72.487 1.00 67.81 465 ASP A CA 1
ATOM 3473 C C . ASP A 1 465 ? -34.702 -18.048 71.386 1.00 67.81 465 ASP A C 1
ATOM 3475 O O . ASP A 1 465 ? -35.084 -19.209 71.544 1.00 67.81 465 ASP A O 1
ATOM 3479 N N . TYR A 1 466 ? -34.058 -17.668 70.278 1.00 67.06 466 TYR A N 1
ATOM 3480 C CA . TYR A 1 466 ? -33.713 -18.589 69.194 1.00 67.06 466 TYR A CA 1
ATOM 3481 C C . TYR A 1 466 ? -32.803 -19.720 69.685 1.00 67.06 466 TYR A C 1
ATOM 3483 O O . TYR A 1 466 ? -33.108 -20.893 69.460 1.00 67.06 466 TYR A O 1
ATOM 3491 N N . ASN A 1 467 ? -31.747 -19.389 70.430 1.00 68.94 467 ASN A N 1
ATOM 3492 C CA . ASN A 1 467 ? -30.805 -20.363 70.978 1.00 68.94 467 ASN A CA 1
ATOM 3493 C C . ASN A 1 467 ? -31.452 -21.280 72.023 1.00 68.94 467 ASN A C 1
ATOM 3495 O O . ASN A 1 467 ? -31.175 -22.478 72.040 1.00 68.94 467 ASN A O 1
ATOM 3499 N N . ALA A 1 468 ? -32.359 -20.760 72.855 1.00 69.19 468 ALA A N 1
ATOM 3500 C CA . ALA A 1 468 ? -33.119 -21.569 73.804 1.00 69.19 468 ALA A CA 1
ATOM 3501 C C . ALA A 1 468 ? -34.042 -22.576 73.093 1.00 69.19 468 ALA A C 1
ATOM 3503 O O . ALA A 1 468 ? -34.134 -23.734 73.504 1.00 69.19 468 ALA A O 1
ATOM 3504 N N . VAL A 1 469 ? -34.690 -22.163 71.996 1.00 65.19 469 VAL A N 1
ATOM 3505 C CA . VAL A 1 469 ? -35.535 -23.038 71.166 1.00 65.19 469 VAL A CA 1
ATOM 3506 C C . VAL A 1 469 ? -34.698 -24.060 70.387 1.00 65.19 469 VAL A C 1
ATOM 3508 O O . VAL A 1 469 ? -35.114 -25.211 70.259 1.00 65.19 469 VAL A O 1
ATOM 3511 N N . ALA A 1 470 ? -33.513 -23.677 69.904 1.00 61.00 470 ALA A N 1
ATOM 3512 C CA . ALA A 1 470 ? -32.579 -24.574 69.224 1.00 61.00 470 ALA A CA 1
ATOM 3513 C C . ALA A 1 470 ? -31.994 -25.634 70.178 1.00 61.00 470 ALA A C 1
ATOM 3515 O O . ALA A 1 470 ? -31.959 -26.818 69.845 1.00 61.00 470 ALA A O 1
ATOM 3516 N N . ALA A 1 471 ? -31.615 -25.236 71.397 1.00 69.19 471 ALA A N 1
ATOM 3517 C CA . ALA A 1 471 ? -31.081 -26.129 72.427 1.00 69.19 471 ALA A CA 1
ATOM 3518 C C . ALA A 1 471 ? -32.115 -27.138 72.962 1.00 69.19 471 ALA A C 1
ATOM 3520 O O . ALA A 1 471 ? -31.739 -28.200 73.458 1.00 69.19 471 ALA A O 1
ATOM 3521 N N . ALA A 1 472 ? -33.415 -26.844 72.837 1.00 72.81 472 ALA A N 1
ATOM 3522 C CA . ALA A 1 472 ? -34.500 -27.745 73.227 1.00 72.81 472 ALA A CA 1
ATOM 3523 C C . ALA A 1 472 ? -34.664 -28.976 72.304 1.00 72.81 472 ALA A C 1
ATOM 3525 O O . ALA A 1 472 ? -35.439 -29.874 72.628 1.00 72.81 472 ALA A O 1
ATOM 3526 N N . GLY A 1 473 ? -33.904 -29.065 71.202 1.00 52.09 473 GLY A N 1
ATOM 3527 C CA . GLY A 1 473 ? -33.585 -30.346 70.558 1.00 52.09 473 GLY A CA 1
ATOM 3528 C C . GLY A 1 473 ? -34.534 -30.855 69.470 1.00 52.09 473 GLY A C 1
ATOM 3529 O O . GLY A 1 473 ? -34.482 -32.037 69.144 1.00 52.09 473 GLY A O 1
ATOM 3530 N N . GLU A 1 474 ? -35.359 -30.006 68.856 1.00 52.19 474 GLU A N 1
ATOM 3531 C CA . GLU A 1 474 ? -36.138 -30.390 67.668 1.00 52.19 474 GLU A CA 1
ATOM 3532 C C . GLU A 1 474 ? -35.689 -29.605 66.434 1.00 52.19 474 GLU A C 1
ATOM 3534 O O . GLU A 1 474 ? -36.270 -28.577 66.060 1.00 52.19 474 GLU A O 1
ATOM 3539 N N . SER A 1 475 ? -34.651 -30.119 65.777 1.00 49.19 475 SER A N 1
ATOM 3540 C CA . SER A 1 475 ? -34.216 -29.684 64.452 1.00 49.19 475 SER A CA 1
ATOM 3541 C C . SER A 1 475 ? -35.414 -29.729 63.490 1.00 49.19 475 SER A C 1
ATOM 3543 O O . SER A 1 475 ? -35.917 -30.800 63.159 1.00 49.19 475 SER A O 1
ATOM 3545 N N . GLY A 1 476 ? -35.922 -28.563 63.076 1.00 54.44 476 GLY A N 1
ATOM 3546 C CA . GLY A 1 476 ? -37.053 -28.442 62.141 1.00 54.44 476 GLY A CA 1
ATOM 3547 C C . GLY A 1 476 ? -38.439 -28.192 62.758 1.00 54.44 476 GLY A C 1
ATOM 3548 O O . GLY A 1 476 ? -39.425 -28.107 62.012 1.00 54.44 476 GLY A O 1
ATOM 3549 N N . SER A 1 477 ? -38.554 -28.012 64.081 1.00 64.44 477 SER A N 1
ATOM 3550 C CA . SER A 1 477 ? -39.846 -27.701 64.712 1.00 64.44 477 SER A CA 1
ATOM 3551 C C . SER A 1 477 ? -40.458 -26.393 64.182 1.00 64.44 477 SER A C 1
ATOM 3553 O O . SER A 1 477 ? -39.777 -25.458 63.745 1.00 64.44 477 SER A O 1
ATOM 3555 N N . ALA A 1 478 ? -41.791 -26.298 64.210 1.00 69.12 478 ALA A N 1
ATOM 3556 C CA . ALA A 1 478 ? -42.491 -25.057 63.868 1.00 69.12 478 ALA A CA 1
ATOM 3557 C C . ALA A 1 478 ? -42.075 -23.887 64.785 1.00 69.12 478 ALA A C 1
ATOM 3559 O O . ALA A 1 478 ? -42.079 -22.737 64.342 1.00 69.12 478 ALA A O 1
ATOM 3560 N N . ALA A 1 479 ? -41.670 -24.190 66.024 1.00 66.69 479 ALA A N 1
ATOM 3561 C CA . ALA A 1 479 ? -41.158 -23.226 66.988 1.00 66.69 479 ALA A CA 1
ATOM 3562 C C . ALA A 1 479 ? -39.806 -22.642 66.550 1.00 66.69 479 ALA A C 1
ATOM 3564 O O . ALA A 1 479 ? -39.664 -21.421 66.531 1.00 66.69 479 ALA A O 1
ATOM 3565 N N . LEU A 1 480 ? -38.864 -23.478 66.096 1.00 63.75 480 LEU A N 1
ATOM 3566 C CA . LEU A 1 480 ? -37.561 -23.016 65.605 1.00 63.75 480 LEU A CA 1
ATOM 3567 C C . LEU A 1 480 ? -37.708 -22.145 64.350 1.00 63.75 480 LEU A C 1
ATOM 3569 O O . LEU A 1 480 ? -37.122 -21.069 64.260 1.00 63.75 480 LEU A O 1
ATOM 3573 N N . ARG A 1 481 ? -38.582 -22.540 63.412 1.00 68.56 481 ARG A N 1
ATOM 3574 C CA . ARG A 1 481 ? -38.899 -21.726 62.221 1.00 68.56 481 ARG A CA 1
ATOM 3575 C C . ARG A 1 481 ? -39.559 -20.390 62.574 1.00 68.56 481 ARG A C 1
ATOM 3577 O O . ARG A 1 481 ? -39.314 -19.390 61.903 1.00 68.56 481 ARG A O 1
ATOM 3584 N N . ALA A 1 482 ? -40.408 -20.354 63.601 1.00 70.81 482 ALA A N 1
ATOM 3585 C CA . ALA A 1 482 ? -41.032 -19.119 64.067 1.00 70.81 482 ALA A CA 1
ATOM 3586 C C . ALA A 1 482 ? -40.027 -18.192 64.771 1.00 70.81 482 ALA A C 1
ATOM 3588 O O . ALA A 1 482 ? -40.052 -16.990 64.509 1.00 70.81 482 ALA A O 1
ATOM 3589 N N . ALA A 1 483 ? -39.131 -18.739 65.598 1.00 69.19 483 ALA A N 1
ATOM 3590 C CA . ALA A 1 483 ? -38.046 -17.991 66.230 1.00 69.19 483 ALA A CA 1
ATOM 3591 C C . ALA A 1 483 ? -37.078 -17.414 65.179 1.00 69.19 483 ALA A C 1
ATOM 3593 O O . ALA A 1 483 ? -36.820 -16.213 65.194 1.00 69.19 483 ALA A O 1
ATOM 3594 N N . ARG A 1 484 ? -36.669 -18.221 64.185 1.00 68.69 484 ARG A N 1
ATOM 3595 C CA . ARG A 1 484 ? -35.829 -17.800 63.043 1.00 68.69 484 ARG A CA 1
ATOM 3596 C C . ARG A 1 484 ? -36.439 -16.623 62.278 1.00 68.69 484 ARG A C 1
ATOM 3598 O O . ARG A 1 484 ? -35.759 -15.642 62.008 1.00 68.69 484 ARG A O 1
ATOM 3605 N N . ARG A 1 485 ? -37.743 -16.676 61.966 1.00 72.25 485 ARG A N 1
ATOM 3606 C CA . ARG A 1 485 ? -38.441 -15.571 61.276 1.00 72.25 485 ARG A CA 1
ATOM 3607 C C . ARG A 1 485 ? -38.494 -14.285 62.097 1.00 72.25 485 ARG A C 1
ATOM 3609 O O . ARG A 1 485 ? -38.313 -13.216 61.528 1.00 72.25 485 ARG A O 1
ATOM 3616 N N . LYS A 1 486 ? -38.765 -14.382 63.404 1.00 73.56 486 LYS A N 1
ATOM 3617 C CA . LYS A 1 486 ? -38.818 -13.209 64.292 1.00 73.56 486 LYS A CA 1
ATOM 3618 C C . LYS A 1 486 ? -37.456 -12.539 64.411 1.00 73.56 486 LYS A C 1
ATOM 3620 O O . LYS A 1 486 ? -37.378 -11.323 64.298 1.00 73.56 486 LYS A O 1
ATOM 3625 N N . LEU A 1 487 ? -36.406 -13.336 64.587 1.00 68.75 487 LEU A N 1
ATOM 3626 C CA . LEU A 1 487 ? -35.048 -12.827 64.674 1.00 68.75 487 LEU A CA 1
ATOM 3627 C C . LEU A 1 487 ? -34.608 -12.177 63.352 1.00 68.75 487 LEU A C 1
ATOM 3629 O O . LEU A 1 487 ? -34.153 -11.042 63.373 1.00 68.75 487 LEU A O 1
ATOM 3633 N N . ARG A 1 488 ? -34.861 -12.814 62.198 1.00 67.56 488 ARG A N 1
ATOM 3634 C CA . ARG A 1 488 ? -34.598 -12.203 60.880 1.00 67.56 488 ARG A CA 1
ATOM 3635 C C . ARG A 1 488 ? -35.313 -10.865 60.682 1.00 67.56 488 ARG A C 1
ATOM 3637 O O . ARG A 1 488 ? -34.721 -9.941 60.141 1.00 67.56 488 ARG A O 1
ATOM 3644 N N . ALA A 1 489 ? -36.584 -10.769 61.078 1.00 70.25 489 ALA A N 1
ATOM 3645 C CA . ALA A 1 489 ? -37.347 -9.529 60.941 1.00 70.25 489 ALA A CA 1
ATOM 3646 C C . ALA A 1 489 ? -36.750 -8.399 61.795 1.00 70.25 489 ALA A C 1
ATOM 3648 O O . ALA A 1 489 ? -36.569 -7.300 61.289 1.00 70.25 489 ALA A O 1
ATOM 3649 N N . ALA A 1 490 ? -36.381 -8.692 63.045 1.00 68.31 490 ALA A N 1
ATOM 3650 C CA . ALA A 1 490 ? -35.788 -7.704 63.943 1.00 68.31 490 ALA A CA 1
ATOM 3651 C C . ALA A 1 490 ? -34.387 -7.248 63.506 1.00 68.31 490 ALA A C 1
ATOM 3653 O O . ALA A 1 490 ? -34.039 -6.088 63.695 1.00 68.31 490 ALA A O 1
ATOM 3654 N N . VAL A 1 491 ? -33.583 -8.139 62.914 1.00 66.44 491 VAL A N 1
ATOM 3655 C CA . VAL A 1 491 ? -32.258 -7.768 62.388 1.00 66.44 491 VAL A CA 1
ATOM 3656 C C . VAL A 1 491 ? -32.397 -6.881 61.155 1.00 66.44 491 VAL A C 1
ATOM 3658 O O . VAL A 1 491 ? -31.738 -5.856 61.089 1.00 66.44 491 VAL A O 1
ATOM 3661 N N . ARG A 1 492 ? -33.326 -7.193 60.240 1.00 69.44 492 ARG A N 1
ATOM 3662 C CA . ARG A 1 492 ? -33.616 -6.315 59.093 1.00 69.44 492 ARG A CA 1
ATOM 3663 C C . ARG A 1 492 ? -34.099 -4.934 59.525 1.00 69.44 492 ARG A C 1
ATOM 3665 O O . ARG A 1 492 ? -33.614 -3.944 59.005 1.00 69.44 492 ARG A O 1
ATOM 3672 N N . GLU A 1 493 ? -35.006 -4.870 60.499 1.00 72.12 493 GLU A N 1
ATOM 3673 C CA . GLU A 1 493 ? -35.483 -3.597 61.057 1.00 72.12 493 GLU A CA 1
ATOM 3674 C C . GLU A 1 493 ? -34.334 -2.794 61.691 1.00 72.12 493 GLU A C 1
ATOM 3676 O O . GLU A 1 493 ? -34.241 -1.583 61.504 1.00 72.12 493 GLU A O 1
ATOM 3681 N N . ARG A 1 494 ? -33.407 -3.464 62.388 1.00 71.75 494 ARG A N 1
ATOM 3682 C CA . ARG A 1 494 ? -32.185 -2.838 62.907 1.00 71.75 494 ARG A CA 1
ATOM 3683 C C . ARG A 1 494 ? -31.292 -2.315 61.773 1.00 71.75 494 ARG A C 1
ATOM 3685 O O . ARG A 1 494 ? -30.826 -1.186 61.868 1.00 71.75 494 ARG A O 1
ATOM 3692 N N . ASP A 1 495 ? -31.054 -3.106 60.730 1.00 63.84 495 ASP A N 1
ATOM 3693 C CA . ASP A 1 495 ? -30.180 -2.741 59.603 1.00 63.84 495 ASP A CA 1
ATOM 3694 C C . ASP A 1 495 ? -30.744 -1.575 58.794 1.00 63.84 495 ASP A C 1
ATOM 3696 O O . ASP A 1 495 ? -29.994 -0.678 58.420 1.00 63.84 495 ASP A O 1
ATOM 3700 N N . GLU A 1 496 ? -32.062 -1.548 58.579 1.00 69.00 496 GLU A N 1
ATOM 3701 C CA . GLU A 1 496 ? -32.771 -0.427 57.956 1.00 69.00 496 GLU A CA 1
ATOM 3702 C C . GLU A 1 496 ? -32.586 0.862 58.770 1.00 69.00 496 GLU A C 1
ATOM 3704 O O . GLU A 1 496 ? -32.254 1.905 58.206 1.00 69.00 496 GLU A O 1
ATOM 3709 N N . LEU A 1 497 ? -32.718 0.789 60.099 1.00 63.69 497 LEU A N 1
ATOM 3710 C CA . LEU A 1 497 ? -32.506 1.938 60.982 1.00 63.69 497 LEU A CA 1
ATOM 3711 C C . LEU A 1 497 ? -31.044 2.403 61.004 1.00 63.69 497 LEU A C 1
ATOM 3713 O O . LEU A 1 497 ? -30.794 3.605 61.050 1.00 63.69 497 LEU A O 1
ATOM 3717 N N . VAL A 1 498 ? -30.076 1.482 60.963 1.00 62.06 498 VAL A N 1
ATOM 3718 C CA . VAL A 1 498 ? -28.643 1.819 60.894 1.00 62.06 498 VAL A CA 1
ATOM 3719 C C . VAL A 1 498 ? -28.299 2.468 59.552 1.00 62.06 498 VAL A C 1
ATOM 3721 O O . VAL A 1 498 ? -27.604 3.483 59.542 1.00 62.06 498 VAL A O 1
ATOM 3724 N N . HIS A 1 499 ? -28.837 1.963 58.438 1.00 62.53 499 HIS A N 1
ATOM 3725 C CA . HIS A 1 499 ? -28.686 2.588 57.122 1.00 62.53 499 HIS A CA 1
ATOM 3726 C C . HIS A 1 499 ? -29.310 3.985 57.077 1.00 62.53 499 HIS A C 1
ATOM 3728 O O . HIS A 1 499 ? -28.659 4.932 56.641 1.00 62.53 499 HIS A O 1
ATOM 3734 N N . GLU A 1 500 ? -30.535 4.155 57.585 1.00 64.81 500 GLU A N 1
ATOM 3735 C CA . GLU A 1 500 ? -31.189 5.468 57.652 1.00 64.81 500 GLU A CA 1
ATOM 3736 C C . GLU A 1 500 ? -30.345 6.473 58.457 1.00 64.81 500 GLU A C 1
ATOM 3738 O O . GLU A 1 500 ? -30.221 7.649 58.091 1.00 64.81 500 GLU A O 1
ATOM 3743 N N . LEU A 1 501 ? -29.726 5.999 59.540 1.00 60.03 501 LEU A N 1
ATOM 3744 C CA . LEU A 1 501 ? -28.854 6.786 60.400 1.00 60.03 501 LEU A CA 1
ATOM 3745 C C . LEU A 1 501 ? -27.544 7.174 59.702 1.00 60.03 501 LEU A C 1
ATOM 3747 O O . LEU A 1 501 ? -27.148 8.342 59.757 1.00 60.03 501 LEU A O 1
ATOM 3751 N N . ALA A 1 502 ? -26.905 6.225 59.017 1.00 59.59 502 ALA A N 1
ATOM 3752 C CA . ALA A 1 502 ? -25.694 6.440 58.233 1.00 59.59 502 ALA A CA 1
ATOM 3753 C C . ALA A 1 502 ? -25.941 7.423 57.078 1.00 59.59 502 ALA A C 1
ATOM 3755 O O . ALA A 1 502 ? -25.195 8.390 56.916 1.00 59.59 502 ALA A O 1
ATOM 3756 N N . ASP A 1 503 ? -27.043 7.265 56.343 1.00 62.72 503 ASP A N 1
ATOM 3757 C CA . ASP A 1 503 ? -27.454 8.175 55.271 1.00 62.72 503 ASP A CA 1
ATOM 3758 C C . ASP A 1 503 ? -27.731 9.585 55.792 1.00 62.72 503 ASP A C 1
ATOM 3760 O O . ASP A 1 503 ? -27.457 10.594 55.130 1.00 62.72 503 ASP A O 1
ATOM 3764 N N . ARG A 1 504 ? -28.313 9.697 56.988 1.00 61.72 504 ARG A N 1
ATOM 3765 C CA . ARG A 1 504 ? -28.546 10.994 57.624 1.00 61.72 504 ARG A CA 1
ATOM 3766 C C . ARG A 1 504 ? -27.232 11.651 58.046 1.00 61.72 504 ARG A C 1
ATOM 3768 O O . ARG A 1 504 ? -27.060 12.831 57.745 1.00 61.72 504 ARG A O 1
ATOM 3775 N N . LEU A 1 505 ? -26.300 10.922 58.665 1.00 59.03 505 LEU A N 1
ATOM 3776 C CA . LEU A 1 505 ? -24.985 11.461 59.038 1.00 59.03 505 LEU A CA 1
ATOM 3777 C C . LEU A 1 505 ? -24.156 11.856 57.813 1.00 59.03 505 LEU A C 1
ATOM 3779 O O . LEU A 1 505 ? -23.605 12.954 57.795 1.00 59.03 505 LEU A O 1
ATOM 3783 N N . THR A 1 506 ? -24.136 11.031 56.767 1.00 60.44 506 THR A N 1
ATOM 3784 C CA . THR A 1 506 ? -23.441 11.323 55.504 1.00 60.44 506 THR A CA 1
ATOM 3785 C C . THR A 1 506 ? -24.003 12.575 54.835 1.00 60.44 506 THR A C 1
ATOM 3787 O O . THR A 1 506 ? -23.244 13.427 54.377 1.00 60.44 506 THR A O 1
ATOM 3790 N N . ARG A 1 507 ? -25.331 12.759 54.829 1.00 61.22 507 ARG A N 1
ATOM 3791 C CA . ARG A 1 507 ? -25.947 13.997 54.321 1.00 61.22 507 ARG A CA 1
ATOM 3792 C C . ARG A 1 507 ? -25.533 15.222 55.129 1.00 61.22 507 ARG A C 1
ATOM 3794 O O . ARG A 1 507 ? -25.192 16.238 54.531 1.00 61.22 507 ARG A O 1
ATOM 3801 N N . VAL A 1 508 ? -25.533 15.129 56.458 1.00 57.59 508 VAL A N 1
ATOM 3802 C CA . VAL A 1 508 ? -25.085 16.228 57.330 1.00 57.59 508 VAL A CA 1
ATOM 3803 C C . VAL A 1 508 ? -23.592 16.518 57.117 1.00 57.59 508 VAL A C 1
ATOM 3805 O O . VAL A 1 508 ? -23.204 17.684 57.053 1.00 57.59 508 VAL A O 1
ATOM 3808 N N . PHE A 1 509 ? -22.763 15.486 56.928 1.00 60.44 509 PHE A N 1
ATOM 3809 C CA . PHE A 1 509 ? -21.333 15.609 56.629 1.00 60.44 509 PHE A CA 1
ATOM 3810 C C . PHE A 1 509 ? -21.093 16.327 55.307 1.00 60.44 509 PHE A C 1
ATOM 3812 O O . PHE A 1 509 ? -20.434 17.364 55.287 1.00 60.44 509 PHE A O 1
ATOM 3819 N N . ASN A 1 510 ? -21.689 15.825 54.226 1.00 59.00 510 ASN A N 1
ATOM 3820 C CA . ASN A 1 510 ? -21.527 16.387 52.890 1.00 59.00 510 ASN A CA 1
ATOM 3821 C C . ASN A 1 510 ? -22.006 17.836 52.836 1.00 59.00 510 ASN A C 1
ATOM 3823 O O . ASN A 1 510 ? -21.295 18.682 52.309 1.00 59.00 510 ASN A O 1
ATOM 3827 N N . GLN A 1 511 ? -23.140 18.152 53.470 1.00 58.41 511 GLN A N 1
ATOM 3828 C CA . GLN A 1 511 ? -23.596 19.537 53.595 1.00 58.41 511 GLN A CA 1
ATOM 3829 C C . GLN A 1 511 ? -22.568 20.402 54.334 1.00 58.41 511 GLN A C 1
ATOM 3831 O O . GLN A 1 511 ? -22.218 21.479 53.865 1.00 58.41 511 GLN A O 1
ATOM 3836 N N . THR A 1 512 ? -22.030 19.929 55.460 1.00 57.50 512 THR A N 1
ATOM 3837 C CA . THR A 1 512 ? -21.040 20.683 56.248 1.00 57.50 512 THR A CA 1
ATOM 3838 C C . THR A 1 512 ? -19.732 20.909 55.473 1.00 57.50 512 THR A C 1
ATOM 3840 O O . THR A 1 512 ? -19.168 22.003 55.530 1.00 57.50 512 THR A O 1
ATOM 3843 N N . VAL A 1 513 ? -19.273 19.917 54.703 1.00 59.06 513 VAL A N 1
ATOM 3844 C CA . VAL A 1 513 ? -18.084 20.017 53.840 1.00 59.06 513 VAL A CA 1
ATOM 3845 C C . VAL A 1 513 ? -18.327 20.945 52.651 1.00 59.06 513 VAL A C 1
ATOM 3847 O O . VAL A 1 513 ? -17.493 21.808 52.387 1.00 59.06 513 VAL A O 1
ATOM 3850 N N . GLU A 1 514 ? -19.468 20.830 51.968 1.00 60.19 514 GLU A N 1
ATOM 3851 C CA . GLU A 1 514 ? -19.861 21.747 50.890 1.00 60.19 514 GLU A CA 1
ATOM 3852 C C . GLU A 1 514 ? -19.876 23.198 51.381 1.00 60.19 514 GLU A C 1
ATOM 3854 O O . GLU A 1 514 ? -19.368 24.091 50.702 1.00 60.19 514 GLU A O 1
ATOM 3859 N N . TYR A 1 515 ? -20.386 23.439 52.592 1.00 60.62 515 TYR A N 1
ATOM 3860 C CA . TYR A 1 515 ? -20.391 24.772 53.189 1.00 60.62 515 TYR A CA 1
ATOM 3861 C C . TYR A 1 515 ? -18.991 25.284 53.536 1.00 60.62 515 TYR A C 1
ATOM 3863 O O . TYR A 1 515 ? -18.712 26.466 53.332 1.00 60.62 515 TYR A O 1
ATOM 3871 N N . TYR A 1 516 ? -18.098 24.421 54.025 1.00 61.00 516 TYR A N 1
ATOM 3872 C CA . TYR A 1 516 ? -16.704 24.788 54.283 1.00 61.00 516 TYR A CA 1
ATOM 3873 C C . TYR A 1 516 ? -15.950 25.117 52.985 1.00 61.00 516 TYR A C 1
ATOM 3875 O O . TYR A 1 516 ? -15.305 26.163 52.888 1.00 61.00 516 TYR A O 1
ATOM 3883 N N . LEU A 1 517 ? -16.093 24.276 51.958 1.00 59.06 517 LEU A N 1
ATOM 3884 C CA . LEU A 1 517 ? -15.459 24.473 50.653 1.00 59.06 517 LEU A CA 1
ATOM 3885 C C . LEU A 1 517 ? -16.003 25.704 49.919 1.00 59.06 517 LEU A C 1
ATOM 3887 O O . LEU A 1 517 ? -15.247 26.383 49.231 1.00 59.06 517 LEU A O 1
ATOM 3891 N N . ALA A 1 518 ? -17.283 26.044 50.090 1.00 60.06 518 ALA A N 1
ATOM 3892 C CA . ALA A 1 518 ? -17.853 27.272 49.537 1.00 60.06 518 ALA A CA 1
ATOM 3893 C C . ALA A 1 518 ? -17.312 28.552 50.210 1.00 60.06 518 ALA A C 1
ATOM 3895 O O . ALA A 1 518 ? -17.319 29.615 49.588 1.00 60.06 518 ALA A O 1
ATOM 3896 N N . ALA A 1 519 ? -16.838 28.470 51.459 1.00 58.78 519 ALA A N 1
ATOM 3897 C CA . ALA A 1 519 ? -16.327 29.615 52.215 1.00 58.78 519 ALA A CA 1
ATOM 3898 C C . ALA A 1 519 ? -14.844 29.936 51.928 1.00 58.78 519 ALA A C 1
ATOM 3900 O O . ALA A 1 519 ? -14.458 31.105 51.983 1.00 58.78 519 ALA A O 1
ATOM 3901 N N . GLN A 1 520 ? -14.027 28.935 51.571 1.00 64.50 520 GLN A N 1
ATOM 3902 C CA . GLN A 1 520 ? -12.586 29.097 51.302 1.00 64.50 520 GLN A CA 1
ATOM 3903 C C . GLN A 1 520 ? -12.255 30.105 50.178 1.00 64.50 520 GLN A C 1
ATOM 3905 O O . GLN A 1 520 ? -11.449 31.010 50.412 1.00 64.50 520 GLN A O 1
ATOM 3910 N N . PRO A 1 521 ? -12.881 30.039 48.981 1.00 61.72 521 PRO A N 1
ATOM 3911 C CA . PRO A 1 521 ? -12.591 30.980 47.896 1.00 61.72 521 PRO A CA 1
ATOM 3912 C C . PRO A 1 521 ? -12.873 32.436 48.273 1.00 61.72 521 PRO A C 1
ATOM 3914 O O . PRO A 1 521 ? -12.198 33.352 47.805 1.00 61.72 521 PRO A O 1
ATOM 3917 N N . PHE A 1 522 ? -13.864 32.661 49.140 1.00 63.72 522 PHE A N 1
ATOM 3918 C CA . PHE A 1 522 ? -14.185 33.990 49.642 1.00 63.72 522 PHE A CA 1
ATOM 3919 C C . PHE A 1 522 ? -13.104 34.505 50.604 1.00 63.72 522 PHE A C 1
ATOM 3921 O O . PHE A 1 522 ? -12.645 35.636 50.450 1.00 63.72 522 PHE A O 1
ATOM 3928 N N . GLY A 1 523 ? -12.633 33.669 51.536 1.00 64.56 523 GLY A N 1
ATOM 3929 C CA . GLY A 1 523 ? -11.519 34.008 52.429 1.00 64.56 523 GLY A CA 1
ATOM 3930 C C . GLY A 1 523 ? -10.231 34.352 51.669 1.00 64.56 523 GLY A C 1
ATOM 3931 O O . GLY A 1 523 ? -9.550 35.329 51.993 1.00 64.56 523 GLY A O 1
ATOM 3932 N N . GLU A 1 524 ? -9.918 33.607 50.606 1.00 67.44 524 GLU A N 1
ATOM 3933 C CA . GLU A 1 524 ? -8.789 33.895 49.710 1.00 67.44 524 GLU A CA 1
ATOM 3934 C C . GLU A 1 524 ? -8.959 35.215 48.950 1.00 67.44 524 GLU A C 1
ATOM 3936 O O . GLU A 1 524 ? -8.022 36.017 48.878 1.00 67.44 524 GLU A O 1
ATOM 3941 N N . LEU A 1 525 ? -10.162 35.484 48.434 1.00 65.50 525 LEU A N 1
ATOM 3942 C CA . LEU A 1 525 ? -10.487 36.731 47.743 1.00 65.50 525 LEU A CA 1
ATOM 3943 C C . LEU A 1 525 ? -10.346 37.944 48.679 1.00 65.50 525 LEU A C 1
ATOM 3945 O O . LEU A 1 525 ? -9.779 38.963 48.284 1.00 65.50 525 LEU A O 1
ATOM 3949 N N . CYS A 1 526 ? -10.800 37.835 49.931 1.00 64.31 526 CYS A N 1
ATOM 3950 C CA . CYS A 1 526 ? -10.648 38.882 50.942 1.00 64.31 526 CYS A CA 1
ATOM 3951 C C . CYS A 1 526 ? -9.178 39.134 51.305 1.00 64.31 526 CYS A C 1
ATOM 3953 O O . CYS A 1 526 ? -8.768 40.292 51.404 1.00 64.31 526 CYS A O 1
ATOM 3955 N N . ARG A 1 527 ? -8.364 38.077 51.438 1.00 71.31 527 ARG A N 1
ATOM 3956 C CA . ARG A 1 527 ? -6.912 38.192 51.671 1.00 71.31 527 ARG A CA 1
ATOM 3957 C C . ARG A 1 527 ? -6.198 38.865 50.498 1.00 71.31 527 ARG A C 1
ATOM 3959 O O . ARG A 1 527 ? -5.402 39.780 50.705 1.00 71.31 527 ARG A O 1
ATOM 3966 N N . ALA A 1 528 ? -6.521 38.466 49.269 1.00 68.44 528 ALA A N 1
ATOM 3967 C CA . ALA A 1 528 ? -5.974 39.077 48.059 1.00 68.44 528 ALA A CA 1
ATOM 3968 C C . ALA A 1 528 ? -6.367 40.559 47.940 1.00 68.44 528 ALA A C 1
ATOM 3970 O O . ALA A 1 528 ? -5.532 41.404 47.608 1.00 68.44 528 ALA A O 1
ATOM 3971 N N . ALA A 1 529 ? -7.618 40.888 48.271 1.00 65.94 529 ALA A N 1
ATOM 3972 C CA . ALA A 1 529 ? -8.105 42.259 48.318 1.00 65.94 529 ALA A CA 1
ATOM 3973 C C . ALA A 1 529 ? -7.353 43.099 49.360 1.00 65.94 529 ALA A C 1
ATOM 3975 O O . ALA A 1 529 ? -6.928 44.213 49.051 1.00 65.94 529 ALA A O 1
ATOM 3976 N N . LEU A 1 530 ? -7.151 42.565 50.571 1.00 70.50 530 LEU A N 1
ATOM 3977 C CA . LEU A 1 530 ? -6.444 43.256 51.650 1.00 70.50 530 LEU A CA 1
ATOM 3978 C C . LEU A 1 530 ? -5.001 43.557 51.256 1.00 70.50 530 LEU A C 1
ATOM 3980 O O . LEU A 1 530 ? -4.557 44.699 51.366 1.00 70.50 530 LEU A O 1
ATOM 3984 N N . HIS A 1 531 ? -4.312 42.561 50.701 1.00 72.56 531 HIS A N 1
ATOM 3985 C CA . HIS A 1 531 ? -2.951 42.720 50.210 1.00 72.56 531 HIS A CA 1
ATOM 3986 C C . HIS A 1 531 ? -2.852 43.772 49.094 1.00 72.56 531 HIS A C 1
ATOM 3988 O O . HIS A 1 531 ? -1.950 44.610 49.094 1.00 72.56 531 HIS A O 1
ATOM 3994 N N . GLY A 1 532 ? -3.814 43.785 48.165 1.00 69.38 532 GLY A N 1
ATOM 3995 C CA . GLY A 1 532 ? -3.901 44.812 47.127 1.00 69.38 532 GLY A CA 1
ATOM 3996 C C . GLY A 1 532 ? -4.033 46.221 47.710 1.00 69.38 532 GLY A C 1
ATOM 3997 O O . GLY A 1 532 ? -3.325 47.133 47.283 1.00 69.38 532 GLY A O 1
ATOM 3998 N N . VAL A 1 533 ? -4.887 46.402 48.721 1.00 68.81 533 VAL A N 1
ATOM 3999 C CA . VAL A 1 533 ? -5.079 47.690 49.410 1.00 68.81 533 VAL A CA 1
ATOM 4000 C C . VAL A 1 533 ? -3.813 48.137 50.141 1.00 68.81 533 VAL A C 1
ATOM 4002 O O . VAL A 1 533 ? -3.448 49.310 50.058 1.00 68.81 533 VAL A O 1
ATOM 4005 N N . GLU A 1 534 ? -3.109 47.227 50.819 1.00 73.94 534 GLU A N 1
ATOM 4006 C CA . GLU A 1 534 ? -1.826 47.517 51.480 1.00 73.94 534 GLU A CA 1
ATOM 4007 C C . GLU A 1 534 ? -0.749 47.986 50.491 1.00 73.94 534 GLU A C 1
ATOM 4009 O O . GLU A 1 534 ? 0.070 48.846 50.821 1.00 73.94 534 GLU A O 1
ATOM 4014 N N . LEU A 1 535 ? -0.787 47.477 49.257 1.00 73.25 535 LEU A N 1
ATOM 4015 C CA . LEU A 1 535 ? 0.089 47.882 48.154 1.00 73.25 535 LEU A CA 1
ATOM 4016 C C . LEU A 1 535 ? -0.404 49.134 47.402 1.00 73.25 535 LEU A C 1
ATOM 4018 O O . LEU A 1 535 ? 0.222 49.557 46.429 1.00 73.25 535 LEU A O 1
ATOM 4022 N N . GLY A 1 536 ? -1.496 49.755 47.857 1.00 69.00 536 GLY A N 1
ATOM 4023 C CA . GLY A 1 536 ? -2.036 50.999 47.306 1.00 69.00 536 GLY A CA 1
ATOM 4024 C C . GLY A 1 536 ? -2.996 50.827 46.125 1.00 69.00 536 GLY A C 1
ATOM 4025 O O . GLY A 1 536 ? -3.237 51.800 45.410 1.00 69.00 536 GLY A O 1
ATOM 4026 N N . ALA A 1 537 ? -3.540 49.627 45.899 1.00 71.25 537 ALA A N 1
ATOM 4027 C CA . ALA A 1 537 ? -4.577 49.407 44.893 1.00 71.25 537 ALA A CA 1
ATOM 4028 C C . ALA A 1 537 ? -5.893 50.106 45.277 1.00 71.25 537 ALA A C 1
ATOM 4030 O O . ALA A 1 537 ? -6.272 50.163 46.449 1.00 71.25 537 ALA A O 1
ATOM 4031 N N . ASP A 1 538 ? -6.603 50.622 44.269 1.00 67.25 538 ASP A N 1
ATOM 4032 C CA . ASP A 1 538 ? -7.915 51.237 44.462 1.00 67.25 538 ASP A CA 1
ATOM 4033 C C . ASP A 1 538 ? -8.953 50.156 44.787 1.00 67.25 538 ASP A C 1
ATOM 4035 O O . ASP A 1 538 ? -9.266 49.291 43.966 1.00 67.25 538 ASP A O 1
ATOM 4039 N N . LEU A 1 539 ? -9.502 50.226 45.999 1.00 61.09 539 LEU A N 1
ATOM 4040 C CA . LEU A 1 539 ? -10.516 49.307 46.506 1.00 61.09 539 LEU A CA 1
ATOM 4041 C C . LEU A 1 539 ? -11.753 49.238 45.589 1.00 61.09 539 LEU A C 1
ATOM 4043 O O . LEU A 1 539 ? -12.401 48.193 45.508 1.00 61.09 539 LEU A O 1
ATOM 4047 N N . ALA A 1 540 ? -12.054 50.313 44.848 1.00 60.41 540 ALA A N 1
ATOM 4048 C CA . ALA A 1 540 ? -13.162 50.358 43.896 1.00 60.41 540 ALA A CA 1
ATOM 4049 C C . ALA A 1 540 ? -13.039 49.322 42.762 1.00 60.41 540 ALA A C 1
ATOM 4051 O O . ALA A 1 540 ? -14.052 48.934 42.182 1.00 60.41 540 ALA A O 1
ATOM 4052 N N . LEU A 1 541 ? -11.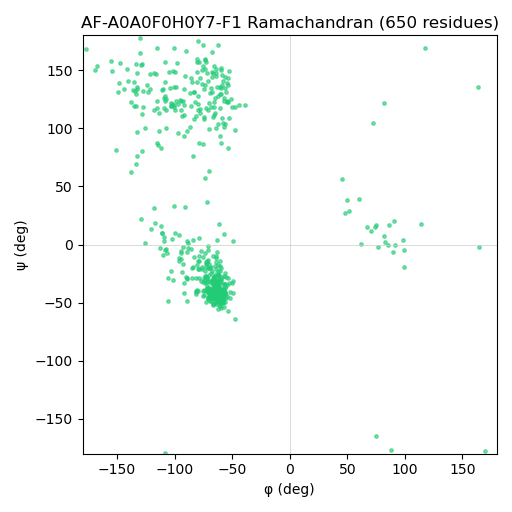823 48.846 42.466 1.00 55.16 541 LEU A N 1
ATOM 4053 C CA . LEU A 1 541 ? -11.572 47.809 41.460 1.00 55.16 541 LEU A CA 1
ATOM 4054 C C . LEU A 1 541 ? -11.766 46.385 42.000 1.00 55.16 541 LEU A C 1
ATOM 4056 O O . LEU A 1 541 ? -11.962 45.464 41.213 1.00 55.16 541 LEU A O 1
ATOM 4060 N N . VAL A 1 542 ? -11.730 46.200 43.323 1.00 57.09 542 VAL A N 1
ATOM 4061 C CA . VAL A 1 542 ? -11.796 44.879 43.971 1.00 57.09 542 VAL A CA 1
ATOM 4062 C C . VAL A 1 542 ? -13.196 44.582 44.525 1.00 57.09 542 VAL A C 1
ATOM 4064 O O . VAL A 1 542 ? -13.650 43.438 44.509 1.00 57.09 542 VAL A O 1
ATOM 4067 N N . LEU A 1 543 ? -13.926 45.621 44.944 1.00 58.31 543 LEU A N 1
ATOM 4068 C CA . LEU A 1 543 ? -15.287 45.523 45.488 1.00 58.31 543 LEU A CA 1
ATOM 4069 C C . LEU A 1 543 ? -16.320 44.832 44.575 1.00 58.31 543 LEU A C 1
ATOM 4071 O O . LEU A 1 543 ? -17.145 44.093 45.115 1.00 58.31 543 LEU A O 1
ATOM 4075 N N . PRO A 1 544 ? -16.312 44.997 43.234 1.00 60.53 544 PRO A N 1
ATOM 4076 C CA . PRO A 1 544 ? -17.275 44.310 42.372 1.00 60.53 544 PRO A CA 1
ATOM 4077 C C . PRO A 1 544 ? -17.165 42.781 42.449 1.00 60.53 544 PRO A C 1
ATOM 4079 O O . PRO A 1 544 ? -18.190 42.108 42.490 1.00 60.53 544 PRO A O 1
ATOM 4082 N N . GLY A 1 545 ? -15.945 42.238 42.564 1.00 56.31 545 GLY A N 1
ATOM 4083 C CA . GLY A 1 545 ? -15.717 40.793 42.702 1.00 56.31 545 GLY A CA 1
ATOM 4084 C C . GLY A 1 545 ? -16.159 40.235 44.059 1.00 56.31 545 GLY A C 1
ATOM 4085 O O . GLY A 1 545 ? -16.656 39.116 44.136 1.00 56.31 545 GLY A O 1
ATOM 4086 N N . LEU A 1 546 ? -16.056 41.036 45.126 1.00 55.16 546 LEU A N 1
ATOM 4087 C CA . LEU A 1 546 ? -16.577 40.687 46.455 1.00 55.16 546 LEU A CA 1
ATOM 4088 C C . LEU A 1 546 ? -18.114 40.770 46.516 1.00 55.16 546 LEU A C 1
ATOM 4090 O O . LEU A 1 546 ? -18.744 40.017 47.253 1.00 55.16 546 LEU A O 1
ATOM 4094 N N . ALA A 1 547 ? -18.733 41.660 45.731 1.00 53.75 547 ALA A N 1
ATOM 4095 C CA . ALA A 1 547 ? -20.183 41.867 45.705 1.00 53.75 547 ALA A CA 1
ATOM 4096 C C . ALA A 1 547 ? -20.967 40.769 44.955 1.00 53.75 547 ALA A C 1
ATOM 4098 O O . ALA A 1 547 ? -22.183 40.638 45.157 1.00 53.75 547 ALA A O 1
ATOM 4099 N N . GLU A 1 548 ? -20.297 39.995 44.095 1.00 51.47 548 GLU A N 1
ATOM 4100 C CA . GLU A 1 548 ? -20.884 38.858 43.370 1.00 51.47 548 GLU A CA 1
ATOM 4101 C C . GLU A 1 548 ? -20.995 37.588 44.229 1.00 51.47 548 GLU A C 1
ATOM 4103 O O . GLU A 1 548 ? -21.859 36.748 43.965 1.00 51.47 548 GLU A O 1
ATOM 4108 N N . TYR A 1 549 ? -20.221 37.478 45.315 1.00 51.12 549 TYR A N 1
ATOM 4109 C CA . TYR A 1 549 ? -20.360 36.385 46.276 1.00 51.12 549 TYR A CA 1
ATOM 4110 C C . TYR A 1 549 ? -21.609 36.589 47.145 1.00 51.12 549 TYR A C 1
ATOM 4112 O O . TYR A 1 549 ? -21.689 37.470 48.003 1.00 51.12 549 TYR A O 1
ATOM 4120 N N . ARG A 1 550 ? -22.639 35.767 46.913 1.00 47.81 550 ARG A N 1
ATOM 4121 C CA . ARG A 1 550 ? -23.811 35.696 47.792 1.00 47.81 550 ARG A CA 1
ATOM 4122 C C . ARG A 1 550 ? -23.464 34.846 49.008 1.00 47.81 550 ARG A C 1
ATOM 4124 O O . ARG A 1 550 ? -23.274 33.643 48.867 1.00 47.81 550 ARG A O 1
ATOM 4131 N N . PHE A 1 551 ? -23.471 35.452 50.195 1.00 47.78 551 PHE A N 1
ATOM 4132 C CA . PHE A 1 551 ? -23.521 34.697 51.443 1.00 47.78 551 PHE A CA 1
ATOM 4133 C C . PHE A 1 551 ? -24.795 33.850 51.441 1.00 47.78 551 PHE A C 1
ATOM 4135 O O . PHE A 1 551 ? -25.913 34.371 51.501 1.00 47.78 551 PHE A O 1
ATOM 4142 N N . LEU A 1 552 ? -24.637 32.537 51.305 1.00 40.72 552 LEU A N 1
ATOM 4143 C CA . LEU A 1 552 ? -25.722 31.608 51.573 1.00 40.72 552 LEU A CA 1
ATOM 4144 C C . LEU A 1 552 ? -26.012 31.700 53.070 1.00 40.72 552 LEU A C 1
ATOM 4146 O O . LEU A 1 552 ? -25.139 31.440 53.892 1.00 40.72 552 LEU A O 1
ATOM 4150 N N . LYS A 1 553 ? -27.235 32.103 53.427 1.00 41.38 553 LYS A N 1
ATOM 4151 C CA . LYS A 1 553 ? -27.725 32.016 54.802 1.00 41.38 553 LYS A CA 1
ATOM 4152 C C . LYS A 1 553 ? -27.773 30.533 55.152 1.00 41.38 553 LYS A C 1
ATOM 4154 O O . LYS A 1 553 ? -28.665 29.824 54.687 1.00 41.38 553 LYS A O 1
ATOM 4159 N N . LEU A 1 554 ? -26.767 30.062 55.879 1.00 40.97 554 LEU A N 1
ATOM 4160 C CA . LEU A 1 554 ? -26.626 28.648 56.191 1.00 40.97 554 LEU A CA 1
ATOM 4161 C C . LEU A 1 554 ? -27.697 28.269 57.222 1.00 40.97 554 LEU A C 1
ATOM 4163 O O . LEU A 1 554 ? -27.693 28.825 58.325 1.00 40.97 554 LEU A O 1
ATOM 4167 N N . PRO A 1 555 ? -28.644 27.366 56.909 1.00 41.03 555 PRO A N 1
ATOM 4168 C CA . PRO A 1 555 ? -29.450 26.766 57.958 1.00 41.03 555 PRO A CA 1
ATOM 4169 C C . PRO A 1 555 ? -28.502 26.014 58.898 1.00 41.03 555 PRO A C 1
ATOM 4171 O O . PRO A 1 555 ? -27.592 25.325 58.437 1.00 41.03 555 PRO A O 1
ATOM 4174 N N . SER A 1 556 ? -28.697 26.159 60.213 1.00 45.47 556 SER A N 1
ATOM 4175 C CA . SER A 1 556 ? -27.976 25.334 61.189 1.00 45.47 556 SER A CA 1
ATOM 4176 C C . SER A 1 556 ? -28.133 23.866 60.776 1.00 45.47 556 SER A C 1
ATOM 4178 O O . SER A 1 556 ? -29.279 23.433 60.623 1.00 45.47 556 SER A O 1
ATOM 4180 N N . PRO A 1 557 ? -27.039 23.101 60.590 1.00 43.91 557 PRO A N 1
ATOM 4181 C CA . PRO A 1 557 ? -27.121 21.715 60.126 1.00 43.91 557 PRO A CA 1
ATOM 4182 C C . PRO A 1 557 ? -27.854 20.801 61.123 1.00 43.91 557 PRO A C 1
ATOM 4184 O O . PRO A 1 557 ? -28.216 19.681 60.782 1.00 43.91 557 PRO A O 1
ATOM 4187 N N . LEU A 1 558 ? -28.101 21.289 62.346 1.00 44.97 558 LEU A N 1
ATOM 4188 C CA . LEU A 1 558 ? -28.888 20.631 63.383 1.00 44.97 558 LEU A CA 1
ATOM 4189 C C . LEU A 1 558 ? -29.824 21.643 64.049 1.00 44.97 558 LEU A C 1
ATOM 4191 O O . LEU A 1 558 ? -29.408 22.734 64.455 1.00 44.97 558 LEU A O 1
ATOM 4195 N N . THR A 1 559 ? -31.089 21.281 64.217 1.00 50.44 559 THR A N 1
ATOM 4196 C CA . THR A 1 559 ? -32.006 21.996 65.107 1.00 50.44 559 THR A CA 1
ATOM 4197 C C . THR A 1 559 ? -31.649 21.716 66.572 1.00 50.44 559 THR A C 1
ATOM 4199 O O . THR A 1 559 ? -31.069 20.686 66.912 1.00 50.44 559 THR A O 1
ATOM 4202 N N . ALA A 1 560 ? -32.040 22.605 67.491 1.00 49.50 560 ALA A N 1
ATOM 4203 C CA . ALA A 1 560 ? -31.826 22.394 68.929 1.00 49.50 560 ALA A CA 1
ATOM 4204 C C . ALA A 1 560 ? -32.514 21.122 69.478 1.00 49.50 560 ALA A C 1
ATOM 4206 O O . ALA A 1 560 ? -32.135 20.630 70.539 1.00 49.50 560 ALA A O 1
ATOM 4207 N N . ALA A 1 561 ? -33.524 20.599 68.774 1.00 49.19 561 ALA A N 1
ATOM 4208 C CA . ALA A 1 561 ? -34.159 19.322 69.086 1.00 49.19 561 ALA A CA 1
ATOM 4209 C C . ALA A 1 561 ? -33.272 18.138 68.666 1.00 49.19 561 ALA A C 1
ATOM 4211 O O . ALA A 1 561 ? -33.059 17.236 69.468 1.00 49.19 561 ALA A O 1
ATOM 4212 N N . GLU A 1 562 ? -32.679 18.194 67.471 1.00 50.41 562 GLU A N 1
ATOM 4213 C CA . GLU A 1 562 ? -31.771 17.159 66.955 1.00 50.41 562 GLU A CA 1
ATOM 4214 C C . GLU A 1 562 ? -30.458 17.105 67.742 1.00 50.41 562 GLU A C 1
ATOM 4216 O O . GLU A 1 562 ? -29.983 16.026 68.072 1.00 50.41 562 GLU A O 1
ATOM 4221 N N . ALA A 1 563 ? -29.913 18.251 68.160 1.00 49.91 563 ALA A N 1
ATOM 4222 C CA . ALA A 1 563 ? -28.739 18.283 69.036 1.00 49.91 563 ALA A CA 1
ATOM 4223 C C . ALA A 1 563 ? -29.001 17.623 70.407 1.00 49.91 563 ALA A C 1
ATOM 4225 O O . ALA A 1 563 ? -28.084 17.120 71.049 1.00 49.91 563 ALA A O 1
ATOM 4226 N N . LYS A 1 564 ? -30.257 17.591 70.867 1.00 47.00 564 LYS A N 1
ATOM 4227 C CA . LYS A 1 564 ? -30.639 17.007 72.161 1.00 47.00 564 LYS A CA 1
ATOM 4228 C C . LYS A 1 564 ? -30.724 15.477 72.131 1.00 47.00 564 LYS A C 1
ATOM 4230 O O . LYS A 1 564 ? -30.640 14.851 73.183 1.00 47.00 564 LYS A O 1
ATOM 4235 N N . GLU A 1 565 ? -30.888 14.893 70.946 1.00 45.25 565 GLU A N 1
ATOM 4236 C CA . GLU A 1 565 ? -30.931 13.441 70.726 1.00 45.25 565 GLU A CA 1
ATOM 4237 C C . GLU A 1 565 ? -29.524 12.821 70.619 1.00 45.25 565 GLU A C 1
ATOM 4239 O O . GLU A 1 565 ? -29.388 11.602 70.699 1.00 45.25 565 GLU A O 1
ATOM 4244 N N . TRP A 1 566 ? -28.476 13.653 70.511 1.00 50.25 566 TRP A N 1
ATOM 4245 C CA . TRP A 1 566 ? -27.091 13.231 70.269 1.00 50.25 566 TRP A CA 1
ATOM 4246 C C . TRP A 1 566 ? -26.103 13.930 71.217 1.00 50.25 566 TRP A C 1
ATOM 4248 O O . TRP A 1 566 ? -25.391 14.846 70.799 1.00 50.25 566 TRP A O 1
ATOM 4258 N N . PRO A 1 567 ? -26.022 13.517 72.497 1.00 48.78 567 PRO A N 1
ATOM 4259 C CA . PRO A 1 567 ? -25.231 14.215 73.514 1.00 48.78 567 PRO A CA 1
ATOM 4260 C C . PRO A 1 567 ? -23.743 14.364 73.160 1.00 48.78 567 PRO A C 1
ATOM 4262 O O . PRO A 1 567 ? -23.181 15.435 73.369 1.00 48.78 567 PRO A O 1
ATOM 4265 N N . ALA A 1 568 ? -23.130 13.340 72.553 1.00 48.00 568 ALA A N 1
ATOM 4266 C CA . ALA A 1 568 ? -21.734 13.380 72.102 1.00 48.00 568 ALA A CA 1
ATOM 4267 C C . ALA A 1 568 ? -21.507 14.408 70.975 1.00 48.00 568 ALA A C 1
ATOM 4269 O O . ALA A 1 568 ? -20.513 15.134 70.967 1.00 48.00 568 ALA A O 1
ATOM 4270 N N . LEU A 1 569 ? -22.476 14.526 70.062 1.00 44.34 569 LEU A N 1
ATOM 4271 C CA . LEU A 1 569 ? -22.462 15.513 68.985 1.00 44.34 569 LEU A CA 1
ATOM 4272 C C . LEU A 1 569 ? -22.687 16.927 69.531 1.00 44.34 569 LEU A C 1
ATOM 4274 O O . LEU A 1 569 ? -22.020 17.872 69.118 1.00 44.34 569 LEU A O 1
ATOM 4278 N N . ALA A 1 570 ? -23.584 17.073 70.509 1.00 48.62 570 ALA A N 1
ATOM 4279 C CA . ALA A 1 570 ? -23.798 18.330 71.207 1.00 48.62 570 ALA A CA 1
ATOM 4280 C C . ALA A 1 570 ? -22.528 18.788 71.926 1.00 48.62 570 ALA A C 1
ATOM 4282 O O . ALA A 1 570 ? -22.200 19.960 71.837 1.00 48.62 570 ALA A O 1
ATOM 4283 N N . GLU A 1 571 ? -21.768 17.907 72.571 1.00 47.00 571 GLU A N 1
ATOM 4284 C CA . GLU A 1 571 ? -20.523 18.277 73.258 1.00 47.00 571 GLU A CA 1
ATOM 4285 C C . GLU A 1 571 ? -19.445 18.800 72.287 1.00 47.00 571 GLU A C 1
ATOM 4287 O O . GLU A 1 571 ? -18.732 19.751 72.607 1.00 47.00 571 GLU A O 1
ATOM 4292 N N . HIS A 1 572 ? -19.387 18.259 71.063 1.00 45.97 572 HIS A N 1
ATOM 4293 C CA . HIS A 1 572 ? -18.482 18.727 70.001 1.00 45.97 572 HIS A CA 1
ATOM 4294 C C . HIS A 1 572 ? -18.980 20.003 69.293 1.00 45.97 572 HIS A C 1
ATOM 4296 O O . HIS A 1 572 ? -18.178 20.817 68.835 1.00 45.97 572 HIS A O 1
ATOM 4302 N N . VAL A 1 573 ? -20.299 20.218 69.231 1.00 43.69 573 VAL A N 1
ATOM 4303 C CA . VAL A 1 573 ? -20.931 21.378 68.571 1.00 43.69 573 VAL A CA 1
ATOM 4304 C C . VAL A 1 573 ? -21.137 22.571 69.524 1.00 43.69 573 VAL A C 1
ATOM 4306 O O . VAL A 1 573 ? -21.130 23.720 69.084 1.00 43.69 573 VAL A O 1
ATOM 4309 N N . THR A 1 574 ? -21.291 22.339 70.831 1.00 43.38 574 THR A N 1
ATOM 4310 C CA . THR A 1 574 ? -21.659 23.362 71.841 1.00 43.38 574 THR A CA 1
ATOM 4311 C C . THR A 1 574 ? -20.482 23.908 72.652 1.00 43.38 574 THR A C 1
ATOM 4313 O O . THR A 1 574 ? -20.678 24.694 73.583 1.00 43.38 574 THR A O 1
ATOM 4316 N N . GLY A 1 575 ? -19.248 23.585 72.253 1.00 41.50 575 GLY A N 1
ATOM 4317 C CA . GLY A 1 575 ? -18.044 24.275 72.711 1.00 41.50 575 GLY A CA 1
ATOM 4318 C C . GLY A 1 575 ? -18.071 25.762 72.328 1.00 41.50 575 GLY A C 1
ATOM 4319 O O . GLY A 1 575 ? -17.650 26.140 71.238 1.00 41.50 575 GLY A O 1
ATOM 4320 N N . THR A 1 576 ? -18.562 26.586 73.259 1.00 36.94 576 THR A N 1
ATOM 4321 C CA . THR A 1 576 ? -18.774 28.050 73.232 1.00 36.94 576 THR A CA 1
ATOM 4322 C C . THR A 1 576 ? -19.934 28.540 72.358 1.00 36.94 576 THR A C 1
ATOM 4324 O O . THR A 1 576 ? -19.889 28.575 71.133 1.00 36.94 576 THR A O 1
ATOM 4327 N N . GLY A 1 577 ? -21.012 28.920 73.051 1.00 37.59 577 GLY A N 1
ATOM 4328 C CA . GLY A 1 577 ? -22.277 29.421 72.522 1.00 37.59 577 GLY A CA 1
ATOM 4329 C C . GLY A 1 577 ? -22.223 30.842 71.968 1.00 37.59 577 GLY A C 1
ATOM 4330 O O . GLY A 1 577 ? -23.016 31.684 72.374 1.00 37.59 577 GLY A O 1
ATOM 4331 N N . GLU A 1 578 ? -21.351 31.069 70.998 1.00 39.19 578 GLU A N 1
ATOM 4332 C CA . GLU A 1 578 ? -21.565 32.055 69.946 1.00 39.19 578 GLU A CA 1
ATOM 4333 C C . GLU A 1 578 ? -21.387 31.290 68.638 1.00 39.19 578 GLU A C 1
ATOM 4335 O O . GLU A 1 578 ? -20.280 30.957 68.221 1.00 39.19 578 GLU A O 1
ATOM 4340 N N . PHE A 1 579 ? -22.504 30.919 68.008 1.00 37.78 579 PHE A N 1
ATOM 4341 C CA . PHE A 1 579 ? -22.449 30.597 66.590 1.00 37.78 579 PHE A CA 1
ATOM 4342 C C . PHE A 1 579 ? -21.799 31.813 65.930 1.00 37.78 579 PHE A C 1
ATOM 4344 O O . PHE A 1 579 ? -22.301 32.923 66.114 1.00 37.78 579 PHE A O 1
ATOM 4351 N N . LEU A 1 580 ? -20.682 31.623 65.220 1.00 38.16 580 LEU A N 1
ATOM 4352 C CA . LEU A 1 580 ? -20.189 32.612 64.269 1.00 38.16 580 LEU A CA 1
ATOM 4353 C C . LEU A 1 580 ? -21.307 32.777 63.244 1.00 38.16 580 LEU A C 1
ATOM 4355 O O . LEU A 1 580 ? -21.394 32.044 62.261 1.00 38.16 580 LEU A O 1
ATOM 4359 N N . VAL A 1 581 ? -22.237 33.680 63.543 1.00 39.38 581 VAL A N 1
ATOM 4360 C CA . VAL A 1 581 ? -23.147 34.241 62.566 1.00 39.38 581 VAL A CA 1
ATOM 4361 C C . VAL A 1 581 ? -22.192 34.852 61.557 1.00 39.38 581 VAL A C 1
ATOM 4363 O O . VAL A 1 581 ? -21.545 35.852 61.870 1.00 39.38 581 VAL A O 1
ATOM 4366 N N . ALA A 1 582 ? -22.016 34.196 60.402 1.00 44.00 582 ALA A N 1
ATOM 4367 C CA . ALA A 1 582 ? -21.380 34.828 59.253 1.00 44.00 582 ALA A CA 1
ATOM 4368 C C . ALA A 1 582 ? -22.005 36.219 59.183 1.00 44.00 582 ALA A C 1
ATOM 4370 O O . ALA A 1 582 ? -23.238 36.264 59.184 1.00 44.00 582 ALA A O 1
ATOM 4371 N N . PRO A 1 583 ? -21.222 37.308 59.288 1.00 45.06 583 PRO A N 1
ATOM 4372 C CA . PRO A 1 583 ? -21.767 38.619 59.594 1.00 45.06 583 PRO A CA 1
ATOM 4373 C C . PRO A 1 583 ? -22.801 38.931 58.521 1.00 45.06 583 PRO A C 1
ATOM 4375 O O . PRO A 1 583 ? -22.436 39.250 57.391 1.00 45.06 583 PRO A O 1
ATOM 4378 N N . GLU A 1 584 ? -24.091 38.769 58.846 1.00 45.06 584 GLU A N 1
ATOM 4379 C CA . GLU A 1 584 ? -25.176 38.948 57.873 1.00 45.06 584 GLU A CA 1
ATOM 4380 C C . GLU A 1 584 ? -25.154 40.395 57.346 1.00 45.06 584 GLU A C 1
ATOM 4382 O O . GLU A 1 584 ? -25.618 40.661 56.241 1.00 45.06 584 GLU A O 1
ATOM 4387 N N . ASP A 1 585 ? -24.479 41.283 58.083 1.00 48.28 585 ASP A N 1
ATOM 4388 C CA . ASP A 1 585 ? -24.277 42.695 57.800 1.00 48.28 585 ASP A CA 1
ATOM 4389 C C . ASP A 1 585 ? -22.958 43.017 57.071 1.00 48.28 585 ASP A C 1
ATOM 4391 O O . ASP A 1 585 ? -22.781 44.144 56.634 1.00 48.28 585 ASP A O 1
ATOM 4395 N N . GLY A 1 586 ? -22.021 42.078 56.873 1.00 50.88 586 GLY A N 1
ATOM 4396 C CA . GLY A 1 586 ? -20.678 42.399 56.354 1.00 50.88 586 GLY A CA 1
ATOM 4397 C C . GLY A 1 586 ? -20.677 42.970 54.928 1.00 50.88 586 GLY A C 1
ATOM 4398 O O . GLY A 1 586 ? -19.878 43.847 54.596 1.00 50.88 586 GLY A O 1
ATOM 4399 N N . ARG A 1 587 ? -21.615 42.514 54.087 1.00 48.62 587 ARG A N 1
ATOM 4400 C CA . ARG A 1 587 ? -21.821 43.041 52.729 1.00 48.62 587 ARG A CA 1
ATOM 4401 C C . ARG A 1 587 ? -22.425 44.444 52.751 1.00 48.62 587 ARG A C 1
ATOM 4403 O O . ARG A 1 587 ? -21.960 45.312 52.013 1.00 48.62 587 ARG A O 1
ATOM 4410 N N . ASP A 1 588 ? -23.453 44.643 53.568 1.00 50.81 588 ASP A N 1
ATOM 4411 C CA . ASP A 1 588 ? -24.155 45.920 53.656 1.00 50.81 588 ASP A CA 1
ATOM 4412 C C . ASP A 1 588 ? -23.287 46.962 54.379 1.00 50.81 588 ASP A C 1
ATOM 4414 O O . ASP A 1 588 ? -23.269 48.110 53.960 1.00 50.81 588 ASP A O 1
ATOM 4418 N N . ASP A 1 589 ? -22.445 46.565 55.338 1.00 53.25 589 ASP A N 1
ATOM 4419 C CA . ASP A 1 589 ? -21.495 47.439 56.038 1.00 53.25 589 ASP A CA 1
ATOM 4420 C C . ASP A 1 589 ? -20.258 47.821 55.204 1.00 53.25 589 ASP A C 1
ATOM 4422 O O . ASP A 1 589 ? -19.738 48.930 55.361 1.00 53.25 589 ASP A O 1
ATOM 4426 N N . LEU A 1 590 ? -19.766 46.954 54.307 1.00 52.75 590 LEU A N 1
ATOM 4427 C CA . LEU A 1 590 ? -18.697 47.302 53.350 1.00 52.75 590 LEU A CA 1
ATOM 4428 C C . LEU A 1 590 ? -19.181 48.273 52.263 1.00 52.75 590 LEU A C 1
ATOM 4430 O O . LEU A 1 590 ? -18.374 49.015 51.698 1.00 52.75 590 LEU A O 1
ATOM 4434 N N . LEU A 1 591 ? -20.485 48.263 51.971 1.00 53.41 591 LEU A N 1
ATOM 4435 C CA . LEU A 1 591 ? -21.113 49.061 50.919 1.00 53.41 591 LEU A CA 1
ATOM 4436 C C . LEU A 1 591 ? -21.948 50.241 51.454 1.00 53.41 591 LEU A C 1
ATOM 4438 O O . LEU A 1 591 ? -22.362 51.070 50.642 1.00 53.41 591 LEU A O 1
ATOM 4442 N N . ASP A 1 592 ? -22.160 50.361 52.774 1.00 57.22 592 ASP A N 1
ATOM 4443 C CA . ASP A 1 592 ? -22.927 51.446 53.404 1.00 57.22 592 ASP A CA 1
ATOM 4444 C C . ASP A 1 592 ? -22.214 52.803 53.228 1.00 57.22 592 ASP A C 1
ATOM 4446 O O . ASP A 1 592 ? -21.171 53.064 53.849 1.00 57.22 592 ASP A O 1
ATOM 4450 N N . PRO A 1 593 ? -22.783 53.728 52.431 1.00 51.16 593 PRO A N 1
ATOM 4451 C CA . PRO A 1 593 ? -22.204 55.045 52.209 1.00 51.16 593 PRO A CA 1
ATOM 4452 C C . PRO A 1 593 ? -22.090 55.890 53.485 1.00 51.16 593 PRO A C 1
ATOM 4454 O O . PRO A 1 593 ? -21.222 56.759 53.568 1.00 51.16 593 PRO A O 1
ATOM 4457 N N . ALA A 1 594 ? -22.936 55.646 54.493 1.00 51.00 594 ALA A N 1
ATOM 4458 C CA . ALA A 1 594 ? -22.970 56.423 55.733 1.00 51.00 594 ALA A CA 1
ATOM 4459 C C . ALA A 1 594 ? -21.763 56.161 56.650 1.00 51.00 594 ALA A C 1
ATOM 4461 O O . ALA A 1 594 ? -21.485 56.956 57.551 1.00 51.00 594 ALA A O 1
ATOM 4462 N N . ARG A 1 595 ? -21.022 55.074 56.408 1.00 53.62 595 ARG A N 1
ATOM 4463 C CA . ARG A 1 595 ? -19.870 54.636 57.207 1.00 53.62 595 ARG A CA 1
ATOM 4464 C C . ARG A 1 595 ? -18.513 54.798 56.494 1.00 53.62 595 ARG A C 1
ATOM 4466 O O . ARG A 1 595 ? -17.480 54.457 57.063 1.00 53.62 595 ARG A O 1
ATOM 4473 N N . GLN A 1 596 ? -18.483 55.430 55.315 1.00 52.81 596 GLN A N 1
ATOM 4474 C CA . GLN A 1 596 ? -17.289 55.683 54.476 1.00 52.81 596 GLN A CA 1
ATOM 4475 C C . GLN A 1 596 ? -16.196 56.592 55.092 1.00 52.81 596 GLN A C 1
ATOM 4477 O O . GLN A 1 596 ? -15.213 56.918 54.428 1.00 52.81 596 GLN A O 1
ATOM 4482 N N . GLY A 1 597 ? -16.345 57.029 56.347 1.00 55.56 597 GLY A N 1
ATOM 4483 C CA . GLY A 1 597 ? -15.317 57.787 57.069 1.00 55.56 597 GLY A CA 1
ATOM 4484 C C . GLY A 1 597 ? -14.202 56.922 57.672 1.00 55.56 597 GLY A C 1
ATOM 4485 O O . GLY A 1 597 ? -13.139 57.445 58.010 1.00 55.56 597 GLY A O 1
ATOM 4486 N N . GLU A 1 598 ? -14.422 55.613 57.811 1.00 57.25 598 GLU A N 1
ATOM 4487 C CA . GLU A 1 598 ? -13.411 54.663 58.284 1.00 57.25 598 GLU A CA 1
ATOM 4488 C C . GLU A 1 598 ? -12.530 54.185 57.124 1.00 57.25 598 GLU A C 1
ATOM 4490 O O . GLU A 1 598 ? -13.010 53.958 56.015 1.00 57.25 598 GLU A O 1
ATOM 4495 N N . LYS A 1 599 ? -11.215 54.048 57.362 1.00 64.12 599 LYS A N 1
ATOM 4496 C CA . LYS A 1 599 ? -10.262 53.603 56.333 1.00 64.12 599 LYS A CA 1
ATOM 4497 C C . LYS A 1 599 ? -10.665 52.198 55.861 1.00 64.12 599 LYS A C 1
ATOM 4499 O O . LYS A 1 599 ? -10.577 51.273 56.667 1.00 64.12 599 LYS A O 1
ATOM 4504 N N . PRO A 1 600 ? -11.022 51.997 54.584 1.00 62.12 600 PRO A N 1
ATOM 4505 C CA . PRO A 1 600 ? -11.561 50.721 54.112 1.00 62.12 600 PRO A CA 1
ATOM 4506 C C . PRO A 1 600 ? -10.656 49.500 54.344 1.00 62.12 600 PRO A C 1
ATOM 4508 O O . PRO A 1 600 ? -11.149 48.393 54.536 1.00 62.12 600 PRO A O 1
ATOM 4511 N N . GLY A 1 601 ? -9.335 49.706 54.403 1.00 63.78 601 GLY A N 1
ATOM 4512 C CA . GLY A 1 601 ? -8.377 48.653 54.749 1.00 63.78 601 GLY A CA 1
ATOM 4513 C C . GLY A 1 601 ? -8.536 48.094 56.170 1.00 63.78 601 GLY A C 1
ATOM 4514 O O . GLY A 1 601 ? -8.277 46.917 56.376 1.00 63.78 601 GLY A O 1
ATOM 4515 N N . ALA A 1 602 ? -9.011 48.885 57.141 1.00 67.25 602 ALA A N 1
ATOM 4516 C CA . ALA A 1 602 ? -9.226 48.405 58.511 1.00 67.25 602 ALA A CA 1
ATOM 4517 C C . ALA A 1 602 ? -10.406 47.421 58.595 1.00 67.25 602 ALA A C 1
ATOM 4519 O O . ALA A 1 602 ? -10.309 46.398 59.260 1.00 67.25 602 ALA A O 1
ATOM 4520 N N . ARG A 1 603 ? -11.485 47.684 57.851 1.00 65.75 603 ARG A N 1
ATOM 4521 C CA . ARG A 1 603 ? -12.658 46.796 57.797 1.00 65.75 603 ARG A CA 1
ATOM 4522 C C . ARG A 1 603 ? -12.390 45.520 57.022 1.00 65.75 603 ARG A C 1
ATOM 4524 O O . ARG A 1 603 ? -12.839 44.451 57.411 1.00 65.75 603 ARG A O 1
ATOM 4531 N N . LEU A 1 604 ? -11.639 45.628 55.930 1.00 66.19 604 LEU A N 1
ATOM 4532 C CA . LEU A 1 604 ? -11.215 44.454 55.182 1.00 66.19 604 LEU A CA 1
ATOM 4533 C C . LEU A 1 604 ? -10.294 43.564 56.033 1.00 66.19 604 LEU A C 1
ATOM 4535 O O . LEU A 1 604 ? -10.411 42.348 55.964 1.00 66.19 604 LEU A O 1
ATOM 4539 N N . ALA A 1 605 ? -9.458 44.157 56.895 1.00 68.00 605 ALA A N 1
ATOM 4540 C CA . ALA A 1 605 ? -8.668 43.418 57.879 1.00 68.00 605 ALA A CA 1
ATOM 4541 C C . ALA A 1 605 ? -9.535 42.746 58.962 1.00 68.00 605 ALA A C 1
ATOM 4543 O O . ALA A 1 605 ? -9.281 41.595 59.297 1.00 68.00 605 ALA A O 1
ATOM 4544 N N . GLU A 1 606 ? -10.583 43.407 59.468 1.00 67.00 606 GLU A N 1
ATOM 4545 C CA . GLU A 1 606 ? -11.549 42.790 60.396 1.00 67.00 606 GLU A CA 1
ATOM 4546 C C . GLU A 1 606 ? -12.314 41.627 59.752 1.00 67.00 606 GLU A C 1
ATOM 4548 O O . GLU A 1 606 ? -12.517 40.594 60.386 1.00 67.00 606 GLU A O 1
ATOM 4553 N N . LEU A 1 607 ? -12.695 41.760 58.479 1.00 63.56 607 LEU A N 1
ATOM 4554 C CA . LEU A 1 607 ? -13.384 40.711 57.731 1.00 63.56 607 LEU A CA 1
ATOM 4555 C C . LEU A 1 607 ? -12.463 39.516 57.443 1.00 63.56 607 LEU A C 1
ATOM 4557 O O . LEU A 1 607 ? -12.883 38.375 57.611 1.00 63.56 607 LEU A O 1
ATOM 4561 N N . VAL A 1 608 ? -11.204 39.766 57.058 1.00 65.75 608 VAL A N 1
ATOM 4562 C CA . VAL A 1 608 ? -10.183 38.715 56.908 1.00 65.75 608 VAL A CA 1
ATOM 4563 C C . VAL A 1 608 ? -9.958 38.009 58.241 1.00 65.75 608 VAL A C 1
ATOM 4565 O O . VAL A 1 608 ? -10.003 36.787 58.278 1.00 65.75 608 VAL A O 1
ATOM 4568 N N . HIS A 1 609 ? -9.826 38.750 59.342 1.00 67.19 609 HIS A N 1
ATOM 4569 C CA . HIS A 1 609 ? -9.664 38.155 60.666 1.00 67.19 609 HIS A CA 1
ATOM 4570 C C . HIS A 1 609 ? -10.887 37.322 61.089 1.00 67.19 609 HIS A C 1
ATOM 4572 O O . HIS A 1 609 ? -10.737 36.215 61.598 1.00 67.19 609 HIS A O 1
ATOM 4578 N N . GLY A 1 610 ? -12.106 37.805 60.832 1.00 62.97 610 GLY A N 1
ATOM 4579 C CA . GLY A 1 610 ? -13.336 37.048 61.082 1.00 62.97 610 GLY A CA 1
ATOM 4580 C C . GLY A 1 610 ? -13.438 35.775 60.236 1.00 62.97 610 GLY A C 1
ATOM 4581 O O . GLY A 1 610 ? -13.887 34.747 60.737 1.00 62.97 610 GLY A O 1
ATOM 4582 N N . MET A 1 611 ? -12.975 35.820 58.982 1.00 62.91 611 MET A N 1
ATOM 4583 C CA . MET A 1 611 ? -12.894 34.651 58.103 1.00 62.91 611 MET A CA 1
ATOM 4584 C C . MET A 1 611 ? -11.807 33.667 58.539 1.00 62.91 611 MET A C 1
ATOM 4586 O O . MET A 1 611 ? -12.052 32.472 58.484 1.00 62.91 611 MET A O 1
ATOM 4590 N N . GLU A 1 612 ? -10.655 34.129 59.025 1.00 62.59 612 GLU A N 1
ATOM 4591 C CA . GLU A 1 612 ? -9.605 33.265 59.584 1.00 62.59 612 GLU A CA 1
ATOM 4592 C C . GLU A 1 612 ? -10.098 32.541 60.844 1.00 62.59 612 GLU A C 1
ATOM 4594 O O . GLU A 1 612 ? -9.939 31.328 60.961 1.00 62.59 612 GLU A O 1
ATOM 4599 N N . VAL A 1 613 ? -10.788 33.251 61.746 1.00 60.44 613 VAL A N 1
ATOM 4600 C CA . VAL A 1 613 ? -11.430 32.647 62.926 1.00 60.44 613 VAL A CA 1
ATOM 4601 C C . VAL A 1 613 ? -12.538 31.672 62.506 1.00 60.44 613 VAL A C 1
ATOM 4603 O O . VAL A 1 613 ? -12.681 30.607 63.104 1.00 60.44 613 VAL A O 1
ATOM 4606 N N . TYR A 1 614 ? -13.306 31.986 61.459 1.00 60.12 614 TYR A N 1
ATOM 4607 C CA . TYR A 1 614 ? -14.304 31.074 60.896 1.00 60.12 614 TYR A CA 1
ATOM 4608 C C . TYR A 1 614 ? -13.669 29.830 60.266 1.00 60.12 614 TYR A C 1
ATOM 4610 O O . TYR A 1 614 ? -14.127 28.727 60.537 1.00 60.12 614 TYR A O 1
ATOM 4618 N N . GLU A 1 615 ? -12.606 29.968 59.475 1.00 62.28 615 GLU A N 1
ATOM 4619 C CA . GLU A 1 615 ? -11.872 28.852 58.872 1.00 62.28 615 GLU A CA 1
ATOM 4620 C C . GLU A 1 615 ? -11.220 27.964 59.941 1.00 62.28 615 GLU A C 1
ATOM 4622 O O . GLU A 1 615 ? -11.255 26.742 59.806 1.00 62.28 615 GLU A O 1
ATOM 4627 N N . GLU A 1 616 ? -10.694 28.542 61.024 1.00 62.53 616 GLU A N 1
ATOM 4628 C CA . GLU A 1 616 ? -10.118 27.801 62.151 1.00 62.53 616 GLU A CA 1
ATOM 4629 C C . GLU A 1 616 ? -11.199 27.053 62.949 1.00 62.53 616 GLU A C 1
ATOM 4631 O O . GLU A 1 616 ? -11.079 25.851 63.195 1.00 62.53 616 GLU A O 1
ATOM 4636 N N . VAL A 1 617 ? -12.297 27.728 63.307 1.00 55.47 617 VAL A N 1
ATOM 4637 C CA . VAL A 1 617 ? -13.387 27.133 64.097 1.00 55.47 617 VAL A CA 1
ATOM 4638 C C . VAL A 1 617 ? -14.182 26.119 63.276 1.00 55.47 617 VAL A C 1
ATOM 4640 O O . VAL A 1 617 ? -14.452 25.017 63.753 1.00 55.47 617 VAL A O 1
ATOM 4643 N N . VAL A 1 618 ? -14.570 26.456 62.045 1.00 58.25 618 VAL A N 1
ATOM 4644 C CA . VAL A 1 618 ? -15.333 25.559 61.166 1.00 58.25 618 VAL A CA 1
ATOM 4645 C C . VAL A 1 618 ? -14.438 24.467 60.605 1.00 58.25 618 VAL A C 1
ATOM 4647 O O . VAL A 1 618 ? -14.873 23.325 60.589 1.00 58.25 618 VAL A O 1
ATOM 4650 N N . GLY A 1 619 ? -13.187 24.751 60.241 1.00 59.09 619 GLY A N 1
ATOM 4651 C CA . GLY A 1 619 ? -12.222 23.723 59.841 1.00 59.09 619 GLY A CA 1
ATOM 4652 C C . GLY A 1 619 ? -11.936 22.734 60.973 1.00 59.09 619 GLY A C 1
ATOM 4653 O O . GLY A 1 619 ? -11.978 21.525 60.755 1.00 59.09 619 GLY A O 1
ATOM 4654 N N . GLY A 1 620 ? -11.762 23.222 62.206 1.00 59.56 620 GLY A N 1
ATOM 4655 C CA . GLY A 1 620 ? -11.644 22.376 63.395 1.00 59.56 620 GLY A CA 1
ATOM 4656 C C . GLY A 1 620 ? -12.901 21.539 63.660 1.00 59.56 620 GLY A C 1
ATOM 4657 O O . GLY A 1 620 ? -12.797 20.358 63.986 1.00 59.56 620 GLY A O 1
ATOM 4658 N N . ARG A 1 621 ? -14.097 22.110 63.458 1.00 58.75 621 ARG A N 1
ATOM 4659 C CA . ARG A 1 621 ? -15.381 21.399 63.599 1.00 58.75 621 ARG A CA 1
ATOM 4660 C C . ARG A 1 621 ? -15.634 20.391 62.479 1.00 58.75 621 ARG A C 1
ATOM 4662 O O . ARG A 1 621 ? -16.125 19.312 62.776 1.00 58.75 621 ARG A O 1
ATOM 4669 N N . VAL A 1 622 ? -15.281 20.698 61.231 1.00 58.03 622 VAL A N 1
ATOM 4670 C CA . VAL A 1 622 ? -15.334 19.768 60.089 1.00 58.03 622 VAL A CA 1
ATOM 4671 C C . VAL A 1 622 ? -14.382 18.609 60.336 1.00 58.03 622 VAL A C 1
ATOM 4673 O O . VAL A 1 622 ? -14.775 17.466 60.154 1.00 58.03 622 VAL A O 1
ATOM 4676 N N . HIS A 1 623 ? -13.173 18.880 60.827 1.00 56.12 623 HIS A N 1
ATOM 4677 C CA . HIS A 1 623 ? -12.214 17.837 61.171 1.00 56.12 623 HIS A CA 1
ATOM 4678 C C . HIS A 1 623 ? -12.704 16.960 62.335 1.00 56.12 623 HIS A C 1
ATOM 4680 O O . HIS A 1 623 ? -12.664 15.737 62.239 1.00 56.12 623 HIS A O 1
ATOM 4686 N N . ALA A 1 624 ? -13.246 17.556 63.401 1.00 55.81 624 ALA A N 1
ATOM 4687 C CA . ALA A 1 624 ? -13.847 16.809 64.508 1.00 55.81 624 ALA A CA 1
ATOM 4688 C C . ALA A 1 624 ? -15.075 15.994 64.061 1.00 55.81 624 ALA A C 1
ATOM 4690 O O . ALA A 1 624 ? -15.245 14.851 64.477 1.00 55.81 624 ALA A O 1
ATOM 4691 N N . PHE A 1 625 ? -15.908 16.554 63.180 1.00 56.03 625 PHE A N 1
ATOM 4692 C CA . PHE A 1 625 ? -17.064 15.869 62.608 1.00 56.03 625 PHE A CA 1
ATOM 4693 C C . PHE A 1 625 ? -16.649 14.782 61.608 1.00 56.03 625 PHE A C 1
ATOM 4695 O O . PHE A 1 625 ? -17.338 13.7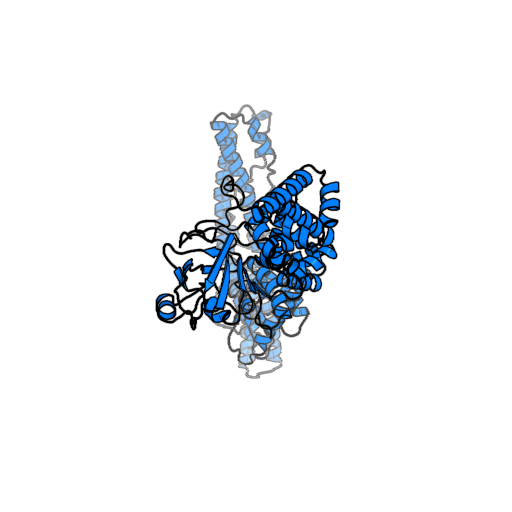79 61.509 1.00 56.03 625 PHE A O 1
ATOM 4702 N N . GLN A 1 626 ? -15.509 14.921 60.924 1.00 58.06 626 GLN A N 1
ATOM 4703 C CA . GLN A 1 626 ? -14.913 13.883 60.079 1.00 58.06 626 GLN A CA 1
ATO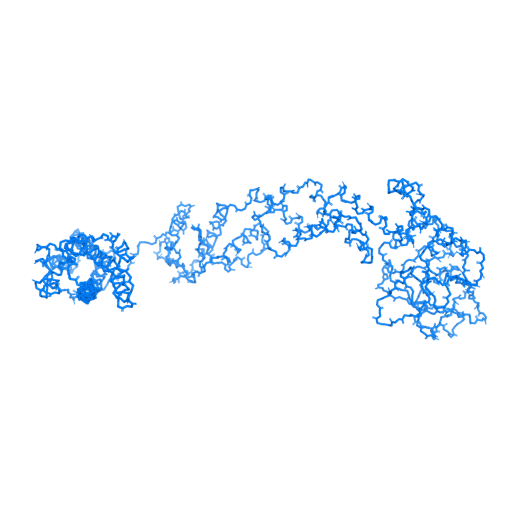M 4704 C C . GLN A 1 626 ? -14.388 12.717 60.914 1.00 58.06 626 GLN A C 1
ATOM 4706 O O . GLN A 1 626 ? -14.659 11.574 60.570 1.00 58.06 626 GLN A O 1
ATOM 4711 N N . ILE A 1 627 ? -13.700 12.993 62.027 1.00 60.59 627 ILE A N 1
ATOM 4712 C CA . ILE A 1 627 ? -13.269 11.957 62.977 1.00 60.59 627 ILE A CA 1
ATOM 4713 C C . ILE A 1 627 ? -14.493 11.237 63.550 1.00 60.59 627 ILE A C 1
ATOM 4715 O O . ILE A 1 627 ? -14.536 10.013 63.543 1.00 60.59 627 ILE A O 1
ATOM 4719 N N . PHE A 1 628 ? -15.518 11.984 63.972 1.00 59.56 628 PHE A N 1
ATOM 4720 C CA . PHE A 1 628 ? -16.771 11.408 64.459 1.00 59.56 628 PHE A CA 1
ATOM 4721 C C . PHE A 1 628 ? -17.504 10.603 63.378 1.00 59.56 628 PHE A C 1
ATOM 4723 O O . PHE A 1 628 ? -17.973 9.506 63.651 1.00 59.56 628 PHE A O 1
ATOM 4730 N N . ALA A 1 629 ? -17.611 11.118 62.151 1.00 57.12 629 ALA A N 1
ATOM 4731 C CA . ALA A 1 629 ? -18.265 10.430 61.043 1.00 57.12 629 ALA A CA 1
ATOM 4732 C C . ALA A 1 629 ? -17.500 9.168 60.641 1.00 57.12 629 ALA A C 1
ATOM 4734 O O . ALA A 1 629 ? -18.138 8.169 60.344 1.00 57.12 629 ALA A O 1
ATOM 4735 N N . GLN A 1 630 ? -16.167 9.187 60.687 1.00 61.34 630 GLN A N 1
ATOM 4736 C CA . GLN A 1 630 ? -15.334 8.012 60.457 1.00 61.34 630 GLN A CA 1
ATOM 4737 C C . GLN A 1 630 ? -15.503 6.984 61.582 1.00 61.34 630 GLN A C 1
ATOM 4739 O O . GLN A 1 630 ? -15.751 5.820 61.300 1.00 61.34 630 GLN A O 1
ATOM 4744 N N . GLU A 1 631 ? -15.477 7.410 62.847 1.00 62.84 631 GLU A N 1
ATOM 4745 C CA . GLU A 1 631 ? -15.715 6.528 63.996 1.00 62.84 631 GLU A CA 1
ATOM 4746 C C . GLU A 1 631 ? -17.130 5.928 63.958 1.00 62.84 631 GLU A C 1
ATOM 4748 O O . GLU A 1 631 ? -17.320 4.756 64.271 1.00 62.84 631 GLU A O 1
ATOM 4753 N N . MET A 1 632 ? -18.134 6.709 63.548 1.00 56.69 632 MET A N 1
ATOM 4754 C CA . MET A 1 632 ? -19.508 6.240 63.370 1.00 56.69 632 MET A CA 1
ATOM 4755 C C . MET A 1 632 ? -19.678 5.372 62.126 1.00 56.69 632 MET A C 1
ATOM 4757 O O . MET A 1 632 ? -20.485 4.455 62.178 1.00 56.69 632 MET A O 1
ATOM 4761 N N . ALA A 1 633 ? -18.942 5.626 61.044 1.00 57.84 633 ALA A N 1
ATOM 4762 C CA . ALA A 1 633 ? -18.947 4.800 59.842 1.00 57.84 633 ALA A CA 1
ATOM 4763 C C . ALA A 1 633 ? -18.307 3.441 60.119 1.00 57.84 633 ALA A C 1
ATOM 4765 O O . ALA A 1 633 ? -18.955 2.441 59.865 1.00 57.84 633 ALA A O 1
ATOM 4766 N N . GLU A 1 634 ? -17.126 3.395 60.743 1.00 61.94 634 GLU A N 1
ATOM 4767 C CA . GLU A 1 634 ? -16.469 2.150 61.171 1.00 61.94 634 GLU A CA 1
ATOM 4768 C C . GLU A 1 634 ? -17.371 1.361 62.124 1.00 61.94 634 GLU A C 1
ATOM 4770 O O . GLU A 1 634 ? -17.518 0.144 62.023 1.00 61.94 634 GLU A O 1
ATOM 4775 N N . ARG A 1 635 ? -18.043 2.068 63.035 1.00 60.53 635 ARG A N 1
ATOM 4776 C CA . ARG A 1 635 ? -19.042 1.477 63.917 1.00 60.53 635 ARG A CA 1
ATOM 4777 C C . ARG A 1 635 ? -20.242 0.951 63.137 1.00 60.53 635 ARG A C 1
ATOM 4779 O O . ARG A 1 635 ? -20.630 -0.188 63.358 1.00 60.53 635 ARG A O 1
ATOM 4786 N N . PHE A 1 636 ? -20.865 1.741 62.264 1.00 59.19 636 PHE A N 1
ATOM 4787 C CA . PHE A 1 636 ? -22.028 1.311 61.485 1.00 59.19 636 PHE A CA 1
ATOM 4788 C C . PHE A 1 636 ? -21.693 0.176 60.535 1.00 59.19 636 PHE A C 1
ATOM 4790 O O . PHE A 1 636 ? -22.502 -0.727 60.427 1.00 59.19 636 PHE A O 1
ATOM 4797 N N . GLU A 1 637 ? -20.516 0.188 59.926 1.00 59.72 637 GLU A N 1
ATOM 4798 C CA . GLU A 1 637 ? -19.964 -0.911 59.142 1.00 59.72 637 GLU A CA 1
ATOM 4799 C C . GLU A 1 637 ? -19.831 -2.148 60.024 1.00 59.72 637 GLU A C 1
ATOM 4801 O O . GLU A 1 637 ? -20.459 -3.147 59.723 1.00 59.72 637 GLU A O 1
ATOM 4806 N N . THR A 1 638 ? -19.218 -2.043 61.209 1.00 61.84 638 THR A N 1
ATOM 4807 C CA . THR A 1 638 ? -19.165 -3.157 62.177 1.00 61.84 638 THR A CA 1
ATOM 4808 C C . THR A 1 638 ? -20.562 -3.653 62.569 1.00 61.84 638 THR A C 1
ATOM 4810 O O . THR A 1 638 ? -20.792 -4.852 62.671 1.00 61.84 638 THR A O 1
ATOM 4813 N N . ALA A 1 639 ? -21.529 -2.755 62.790 1.00 56.25 639 ALA A N 1
ATOM 4814 C CA . ALA A 1 639 ? -22.894 -3.152 63.115 1.00 56.25 639 ALA A CA 1
ATOM 4815 C C . ALA A 1 639 ? -23.565 -3.845 61.934 1.00 56.25 639 ALA A C 1
ATOM 4817 O O . ALA A 1 639 ? -24.148 -4.906 62.128 1.00 56.25 639 ALA A O 1
ATOM 4818 N N . LEU A 1 640 ? -23.536 -3.246 60.744 1.00 57.22 640 LEU A N 1
ATOM 4819 C CA . LEU A 1 640 ? -24.129 -3.795 59.529 1.00 57.22 640 LEU A CA 1
ATOM 4820 C C . LEU A 1 640 ? -23.488 -5.130 59.193 1.00 57.22 640 LEU A C 1
ATOM 4822 O O . LEU A 1 640 ? -24.236 -6.080 59.009 1.00 57.22 640 LEU A O 1
ATOM 4826 N N . ASP A 1 641 ? -22.166 -5.231 59.282 1.00 60.50 641 ASP A N 1
ATOM 4827 C CA . ASP A 1 641 ? -21.420 -6.477 59.212 1.00 60.50 641 ASP A CA 1
ATOM 4828 C C . ASP A 1 641 ? -21.981 -7.454 60.235 1.00 60.50 641 ASP A C 1
ATOM 4830 O O . ASP A 1 641 ? -22.534 -8.456 59.820 1.00 60.50 641 ASP A O 1
ATOM 4834 N N . ASP A 1 642 ? -22.027 -7.144 61.534 1.00 58.19 642 ASP A N 1
ATOM 4835 C CA . ASP A 1 642 ? -22.612 -8.028 62.554 1.00 58.19 642 ASP A CA 1
ATOM 4836 C C . ASP A 1 642 ? -24.054 -8.482 62.222 1.00 58.19 642 ASP A C 1
ATOM 4838 O O . ASP A 1 642 ? -24.460 -9.583 62.593 1.00 58.19 642 ASP A O 1
ATOM 4842 N N . GLY A 1 643 ? -24.870 -7.646 61.566 1.00 53.59 643 GLY A N 1
ATOM 4843 C CA . GLY A 1 643 ? -26.260 -7.961 61.187 1.00 53.59 643 GLY A CA 1
ATOM 4844 C C . GLY A 1 643 ? -26.387 -8.786 59.923 1.00 53.59 643 GLY A C 1
ATOM 4845 O O . GLY A 1 643 ? -27.166 -9.739 59.889 1.00 53.59 643 GLY A O 1
ATOM 4846 N N . GLU A 1 644 ? -25.610 -8.448 58.902 1.00 53.44 644 GLU A N 1
ATOM 4847 C CA . GLU A 1 644 ? -25.494 -9.181 57.649 1.00 53.44 644 GLU A CA 1
ATOM 4848 C C . GLU A 1 644 ? -24.892 -10.546 57.886 1.00 53.44 644 GLU A C 1
ATOM 4850 O O . GLU A 1 644 ? -25.450 -11.549 57.427 1.00 53.44 644 GLU A O 1
ATOM 4855 N N . GLN A 1 645 ? -23.825 -10.565 58.687 1.00 57.12 645 GLN A N 1
ATOM 4856 C CA . GLN A 1 645 ? -23.325 -11.743 59.338 1.00 57.12 645 GLN A CA 1
ATOM 4857 C C . GLN A 1 645 ? -24.578 -12.387 59.965 1.00 57.12 645 GLN A C 1
ATOM 4859 O O . GLN A 1 645 ? -24.905 -13.455 59.459 1.00 57.12 645 GLN A O 1
ATOM 4864 N N . LEU A 1 646 ? -25.321 -11.799 60.936 1.00 53.41 646 LEU A N 1
ATOM 4865 C CA . LEU A 1 646 ? -26.354 -12.501 61.760 1.00 53.41 646 LEU A CA 1
ATOM 4866 C C . LEU A 1 646 ? -27.422 -13.172 60.897 1.00 53.41 646 LEU A C 1
ATOM 4868 O O . LEU A 1 646 ? -27.828 -14.315 61.122 1.00 53.41 646 LEU A O 1
ATOM 4872 N N . LEU A 1 647 ? -27.859 -12.454 59.872 1.00 51.66 647 LEU A N 1
ATOM 4873 C CA . LEU A 1 647 ? -28.792 -12.945 58.879 1.00 51.66 647 LEU A CA 1
ATOM 4874 C C . LEU A 1 647 ? -28.207 -14.112 58.076 1.00 51.66 647 LEU A C 1
ATOM 4876 O O . LEU A 1 647 ? -28.958 -15.003 57.699 1.00 51.66 647 LEU A O 1
ATOM 4880 N N . SER A 1 648 ? -26.898 -14.152 57.846 1.00 51.41 648 SER A N 1
ATOM 4881 C CA . SER A 1 648 ? -26.205 -15.245 57.173 1.00 51.41 648 SER A CA 1
ATOM 4882 C C . SER A 1 648 ? -26.061 -16.544 57.990 1.00 51.41 648 SER A C 1
ATOM 4884 O O . SER A 1 648 ? -26.281 -17.596 57.399 1.00 51.41 648 SER A O 1
ATOM 4886 N N . GLU A 1 649 ? -25.773 -16.559 59.307 1.00 54.22 649 GLU A N 1
ATOM 4887 C CA . GLU A 1 649 ? -25.905 -17.815 60.126 1.00 54.22 649 GLU A CA 1
ATOM 4888 C C . GLU A 1 649 ? -27.368 -18.224 60.171 1.00 54.22 649 GLU A C 1
ATOM 4890 O O . GLU A 1 649 ? -27.681 -19.408 60.193 1.00 54.22 649 GLU A O 1
ATOM 4895 N N . LEU A 1 650 ? -28.277 -17.247 60.222 1.00 53.31 650 LEU A N 1
ATOM 4896 C CA . LEU A 1 650 ? -29.702 -17.521 60.184 1.00 53.31 650 LEU A CA 1
ATOM 4897 C C . LEU A 1 650 ? -30.179 -17.939 58.805 1.00 53.31 650 LEU A C 1
ATOM 4899 O O . LEU A 1 650 ? -31.357 -18.259 58.706 1.00 53.31 650 LEU A O 1
ATOM 4903 N N . ASP A 1 651 ? -29.377 -17.902 57.745 1.00 53.81 651 ASP A N 1
ATOM 4904 C CA . ASP A 1 651 ? -29.746 -18.341 56.393 1.00 53.81 651 ASP A CA 1
ATOM 4905 C C . ASP A 1 651 ? -29.095 -19.671 56.020 1.00 53.81 651 ASP A C 1
ATOM 4907 O O . ASP A 1 651 ? -29.767 -20.473 55.369 1.00 53.81 651 ASP A O 1
ATOM 4911 N N . ALA A 1 652 ? -27.921 -19.961 56.584 1.00 53.16 652 ALA A N 1
ATOM 4912 C CA . ALA A 1 652 ? -27.432 -21.325 56.785 1.00 53.16 652 ALA A CA 1
ATOM 4913 C C . ALA A 1 652 ? -28.370 -22.166 57.683 1.00 53.16 652 ALA A C 1
ATOM 4915 O O . ALA A 1 652 ? -28.267 -23.411 57.645 1.00 53.16 652 ALA A O 1
#